Protein AF-A0A413HD57-F1 (afdb_monomer_lite)

Secondary structure (DSSP, 8-state):
-HHHHHHHHHEEEEEEEEE-TTSSTT----EEEEEEEE---SS-HHHHHHHHHHHHHTT----SSSHHHHHHHHHHHHT--HHHHHHHHHT-S-GGGGGGSHHHHHHHHHHHH-HHHHHHHHSHHHHHS-HHHHHHHHHHHHHHHHHHHHHHHHHHHHHHTT-EEEEEE--SSHHHHHHHHTEEEEEETTEEEEEE-SS--SS-----S--TTSHHHHHHHHHTTPPPP-TTTTTTEEEEEGGGGS-TT-SS--------SSSPPPP---TT--EEEGGGTEEE---EE-GGG--TTTEE-TTTBPTTT--B----SPPPSS-EEEE-TTPEEEESB-GGG--EEE-SS-EEE-TTEEEEEES-TTT--HHHHHHHHHSHHHHHHHHHH--SSSS-B--HHHHTT-EEE---HHHHHHHHHHHHHHHHHHHHHHHHHHHHHHHHHHHHHHHHHSGGGTTS----GGGT-S---PPB-SPPBS--SEEEE-GGGB-TTS-B--SS-EEE---THHHHHHEE-TTPEEEB-SS-TTTTT-EEE---S---EEEBTTB-

Sequence (556 aa):
MAARDVLLSSFEIVSIARFGSGTFAATGTNVAIMFLRRFDEIPPRNANALDFVDAVFERRKLTGWRDESAFNAYLGTINVDGDTYRAFLAGEANWNEWANTRHFSVYCHLFESSKELKTLRKSKTWKAADKNSRLKAENELFYRHAHKEERKRLRVWGLVCGEQTLIINSPNTTKEIASFLGYKWSNRKGNEGIQPIDGEGVLYSDNESDDTNSLSGIIRAWFSGEQVEPGDLAQYYYYAKTADFIDFDADKFDETLTIPRSFYKPRSFAQGTVVKTLRDITSYVTNSVAQSSITTDTYVTTENMVKDRGGITTYSGELPASAGTAYKKGDTLVSNIRPYLQKIWLADRDGACSKDVLVFRSINTDSLLPEFLHLLLWQKDFFDYDMSTFTGTGRPRGDKDELLKYPIPVPTLSEQRALIDDFNRLTDEINSKRQQIAALKESVKSRFVEMFRTKTHASWPVETIGNYSIEMHYGTSAKAGADGDYVYIRMNNITDDGILDLTDTKRITLKGQALENATVRYGDMLFNRTNSIDKVGKLAFFISQRPWLLLGTSCA

pLDDT: mean 87.31, std 9.23, range [48.41, 98.5]

Radius of gyration: 29.89 Å; chains: 1; bounding box: 72×77×82 Å

Structure (mmCIF, N/CA/C/O backbone):
data_AF-A0A413HD57-F1
#
_entry.id   AF-A0A413HD57-F1
#
loop_
_atom_site.group_PDB
_atom_site.id
_atom_site.type_symbol
_atom_site.label_atom_id
_atom_site.label_alt_id
_atom_site.label_comp_id
_atom_site.label_asym_id
_atom_site.label_entity_id
_atom_site.label_seq_id
_atom_site.pdbx_PDB_ins_code
_atom_site.Cartn_x
_atom_site.Cartn_y
_atom_site.Cartn_z
_atom_site.occupancy
_atom_site.B_iso_or_equiv
_atom_site.auth_seq_id
_atom_site.auth_comp_id
_atom_site.auth_asym_id
_atom_site.auth_atom_id
_atom_site.pdbx_PDB_model_num
ATOM 1 N N . MET A 1 1 ? 28.916 0.424 -2.378 1.00 55.19 1 MET A N 1
ATOM 2 C CA . MET A 1 1 ? 28.182 -0.636 -3.099 1.00 55.19 1 MET A CA 1
ATOM 3 C C . MET A 1 1 ? 28.119 -1.920 -2.278 1.00 55.19 1 MET A C 1
ATOM 5 O O . MET A 1 1 ? 27.019 -2.262 -1.893 1.00 55.19 1 MET A O 1
ATOM 9 N N . ALA A 1 2 ? 29.237 -2.541 -1.874 1.00 75.31 2 ALA A N 1
ATOM 10 C CA . ALA A 1 2 ? 29.213 -3.850 -1.192 1.00 75.31 2 ALA A CA 1
ATOM 11 C C . ALA A 1 2 ? 28.316 -3.959 0.065 1.00 75.31 2 ALA A C 1
ATOM 13 O O . ALA A 1 2 ? 27.657 -4.971 0.247 1.00 75.31 2 ALA A O 1
ATOM 14 N N . ALA A 1 3 ? 28.245 -2.932 0.921 1.00 85.56 3 ALA A N 1
ATOM 15 C CA . ALA A 1 3 ? 27.462 -3.027 2.160 1.00 85.56 3 ALA A CA 1
ATOM 16 C C . ALA A 1 3 ? 25.936 -3.102 1.938 1.00 85.56 3 ALA A C 1
ATOM 18 O O . ALA A 1 3 ? 25.259 -3.825 2.660 1.00 85.56 3 ALA A O 1
ATOM 19 N N . ARG A 1 4 ? 25.396 -2.373 0.948 1.00 89.25 4 ARG A N 1
ATOM 20 C CA . ARG A 1 4 ? 23.950 -2.372 0.644 1.00 89.25 4 ARG A CA 1
ATOM 21 C C . ARG A 1 4 ? 23.531 -3.669 -0.036 1.00 89.25 4 ARG A C 1
ATOM 23 O O . ARG A 1 4 ? 22.530 -4.258 0.351 1.00 89.25 4 ARG A O 1
ATOM 30 N N . ASP A 1 5 ? 24.358 -4.141 -0.960 1.00 88.31 5 ASP A N 1
ATOM 31 C CA . ASP A 1 5 ? 24.155 -5.422 -1.620 1.00 88.31 5 ASP A CA 1
ATOM 32 C C . ASP A 1 5 ? 24.147 -6.580 -0.610 1.00 88.31 5 ASP A C 1
ATOM 34 O O . ASP A 1 5 ? 23.233 -7.400 -0.613 1.00 88.31 5 ASP A O 1
ATOM 38 N N . VAL A 1 6 ? 25.105 -6.614 0.327 1.00 90.62 6 VAL A N 1
ATOM 39 C CA . VAL A 1 6 ? 25.123 -7.615 1.410 1.00 90.62 6 VAL A CA 1
ATOM 40 C C . VAL A 1 6 ? 23.883 -7.496 2.295 1.00 90.62 6 VAL A C 1
ATOM 42 O O . VAL A 1 6 ? 23.276 -8.514 2.616 1.00 90.62 6 VAL A O 1
ATOM 45 N N . LEU A 1 7 ? 23.483 -6.273 2.657 1.00 92.88 7 LEU A N 1
ATOM 46 C CA . LEU A 1 7 ? 22.284 -6.035 3.459 1.00 92.88 7 LEU A CA 1
ATOM 47 C C . LEU A 1 7 ? 21.039 -6.638 2.790 1.00 92.88 7 LEU A C 1
ATOM 49 O O . LEU A 1 7 ? 20.381 -7.468 3.402 1.00 92.88 7 LEU A O 1
ATOM 53 N N . LEU A 1 8 ? 20.760 -6.282 1.533 1.00 93.06 8 LEU A N 1
ATOM 54 C CA . LEU A 1 8 ? 19.555 -6.724 0.818 1.00 93.06 8 LEU A CA 1
ATOM 55 C C . LEU A 1 8 ? 19.592 -8.202 0.411 1.00 93.06 8 LEU A C 1
ATOM 57 O O . LEU A 1 8 ? 18.550 -8.837 0.297 1.00 93.06 8 LEU A O 1
ATOM 61 N N . SER A 1 9 ? 20.779 -8.760 0.170 1.00 92.50 9 SER A N 1
ATOM 62 C CA . SER A 1 9 ? 20.920 -10.160 -0.250 1.00 92.50 9 SER A CA 1
ATOM 63 C C . SER A 1 9 ? 20.944 -11.157 0.905 1.00 92.50 9 SER A C 1
ATOM 65 O O . SER A 1 9 ? 20.696 -12.343 0.681 1.00 92.50 9 SER A O 1
ATOM 67 N N . SER A 1 10 ? 21.275 -10.700 2.117 1.00 93.06 10 SER A N 1
ATOM 68 C CA . SER A 1 10 ? 21.518 -11.573 3.273 1.00 93.06 10 SER A CA 1
ATOM 69 C C . SER A 1 10 ? 20.572 -11.331 4.446 1.00 93.06 10 SER A C 1
ATOM 71 O O . SER A 1 10 ? 20.471 -12.207 5.308 1.00 93.06 10 SER A O 1
ATOM 73 N N . PHE A 1 11 ? 19.899 -10.179 4.504 1.00 94.38 11 PHE A N 1
ATOM 74 C CA . PHE A 1 11 ? 19.042 -9.813 5.624 1.00 94.38 11 PHE A CA 1
ATOM 75 C C . PHE A 1 11 ? 17.671 -9.304 5.180 1.00 94.38 11 PHE A C 1
ATOM 77 O O . PHE A 1 11 ? 17.547 -8.457 4.298 1.00 94.38 11 PHE A O 1
ATOM 84 N N . GLU A 1 12 ? 16.652 -9.754 5.898 1.00 93.25 12 GLU A N 1
ATOM 85 C CA . GLU A 1 12 ? 15.361 -9.097 5.999 1.00 93.25 12 GLU A CA 1
ATOM 86 C C . GLU A 1 12 ? 15.517 -7.841 6.865 1.00 93.25 12 GLU A C 1
ATOM 88 O O . GLU A 1 12 ? 16.032 -7.892 7.992 1.00 93.25 12 GLU A O 1
ATOM 93 N N . ILE A 1 13 ? 15.057 -6.700 6.351 1.00 95.00 13 ILE A N 1
ATOM 94 C CA . ILE A 1 13 ? 14.969 -5.463 7.128 1.00 95.00 13 ILE A CA 1
ATOM 95 C C . ILE A 1 13 ? 13.619 -5.461 7.844 1.00 95.00 13 ILE A C 1
ATOM 97 O O . ILE A 1 13 ? 12.629 -4.943 7.327 1.00 95.00 13 ILE A O 1
ATOM 101 N N . VAL A 1 14 ? 13.594 -6.045 9.041 1.00 94.69 14 VAL A N 1
ATOM 102 C CA . VAL A 1 14 ? 12.368 -6.228 9.827 1.00 94.69 14 VAL A CA 1
ATOM 103 C C . VAL A 1 14 ? 11.810 -4.876 10.271 1.00 94.69 14 VAL A C 1
ATOM 105 O O . VAL A 1 14 ? 10.632 -4.583 10.071 1.00 94.69 14 VAL A O 1
ATOM 108 N N . SER A 1 15 ? 12.655 -4.017 10.847 1.00 95.94 15 SER A N 1
ATOM 109 C CA . SER A 1 15 ? 12.239 -2.695 11.325 1.00 95.94 15 SER A CA 1
ATOM 110 C C . SER A 1 15 ? 13.343 -1.647 11.200 1.00 95.94 15 SER A C 1
ATOM 112 O O . SER A 1 15 ? 14.530 -1.961 11.313 1.00 95.94 15 SER A O 1
ATOM 114 N N . ILE A 1 16 ? 12.953 -0.388 10.993 1.00 94.81 16 ILE A N 1
ATOM 115 C CA . ILE A 1 16 ? 13.844 0.773 11.044 1.00 94.81 16 ILE A CA 1
ATOM 116 C C . ILE A 1 16 ? 13.230 1.847 11.941 1.00 94.81 16 ILE A C 1
ATOM 118 O O . ILE A 1 16 ? 12.200 2.434 11.607 1.00 94.81 16 ILE A O 1
ATOM 122 N N . ALA A 1 17 ? 13.906 2.166 13.043 1.00 93.56 17 ALA A N 1
ATOM 123 C CA . ALA A 1 17 ? 13.560 3.295 13.897 1.00 93.56 17 ALA A CA 1
ATOM 124 C C . ALA A 1 17 ? 14.433 4.506 13.566 1.00 93.56 17 ALA A C 1
ATOM 126 O O . ALA A 1 17 ? 15.661 4.431 13.604 1.00 93.56 17 ALA A O 1
ATOM 127 N N . ARG A 1 18 ? 13.794 5.625 13.224 1.00 90.81 18 ARG A N 1
ATOM 128 C CA . ARG A 1 18 ? 14.441 6.871 12.812 1.00 90.81 18 ARG A CA 1
ATOM 129 C C . ARG A 1 18 ? 14.217 7.948 13.855 1.00 90.81 18 ARG A C 1
ATOM 131 O O . ARG A 1 18 ? 13.082 8.247 14.222 1.00 90.81 18 ARG A O 1
ATOM 138 N N . PHE A 1 19 ? 15.309 8.576 14.253 1.00 89.06 19 PHE A N 1
ATOM 139 C CA . PHE A 1 19 ? 15.334 9.620 15.258 1.00 89.06 19 PHE A CA 1
ATOM 140 C C . PHE A 1 19 ? 15.947 10.878 14.653 1.00 89.06 19 PHE A C 1
ATOM 142 O O . PHE A 1 19 ? 17.089 10.870 14.181 1.00 89.06 19 PHE A O 1
ATOM 149 N N . GLY A 1 20 ? 15.164 11.954 14.630 1.00 84.69 20 GLY A N 1
ATOM 150 C CA . GLY A 1 20 ? 15.621 13.255 14.154 1.00 84.69 20 GLY A CA 1
ATOM 151 C C . GLY A 1 20 ? 16.672 13.874 15.078 1.00 84.69 20 GLY A C 1
ATOM 152 O O . GLY A 1 20 ? 16.827 13.475 16.236 1.00 84.69 20 GLY A O 1
ATOM 153 N N . SER A 1 21 ? 17.374 14.888 14.581 1.00 83.25 21 SER A N 1
ATOM 154 C CA . SER A 1 21 ? 18.298 15.705 15.371 1.00 83.25 21 SER A CA 1
ATOM 155 C C . SER A 1 21 ? 17.633 16.208 16.653 1.00 83.25 21 SER A C 1
ATOM 157 O O . SER A 1 21 ? 16.496 16.682 16.612 1.00 83.25 21 SER A O 1
ATOM 159 N N . GLY A 1 22 ? 18.339 16.142 17.780 1.00 79.44 22 GLY A N 1
ATOM 160 C CA . GLY A 1 22 ? 17.800 16.576 19.069 1.00 79.44 22 GLY A CA 1
ATOM 161 C C . GLY A 1 22 ? 16.839 15.588 19.738 1.00 79.44 22 GLY A C 1
ATOM 162 O O . GLY A 1 22 ? 16.310 15.910 20.799 1.00 79.44 22 GLY A O 1
ATOM 163 N N . THR A 1 23 ? 16.614 14.398 19.159 1.00 84.38 23 THR A N 1
ATOM 164 C CA . THR A 1 23 ? 15.832 13.347 19.833 1.00 84.38 23 THR A CA 1
ATOM 165 C C . THR A 1 23 ? 16.582 12.840 21.064 1.00 84.38 23 THR A C 1
ATOM 167 O O . THR A 1 23 ? 16.071 12.916 22.174 1.00 84.38 23 THR A O 1
ATOM 170 N N . PHE A 1 24 ? 17.830 12.392 20.899 1.00 84.06 24 PHE A N 1
ATOM 171 C CA . PHE A 1 24 ? 18.680 11.968 22.013 1.00 84.06 24 PHE A CA 1
ATOM 172 C C . PHE A 1 24 ? 19.719 13.051 22.327 1.00 84.06 24 PHE A C 1
ATOM 174 O O . PHE A 1 24 ? 20.726 13.197 21.628 1.00 84.06 24 PHE A O 1
ATOM 181 N N . ALA A 1 25 ? 19.468 13.804 23.403 1.00 71.81 25 ALA A N 1
ATOM 182 C CA . ALA A 1 25 ? 20.289 14.933 23.852 1.00 71.81 25 ALA A CA 1
ATOM 183 C C . ALA A 1 25 ? 20.423 16.061 22.804 1.00 71.81 25 ALA A C 1
ATOM 185 O O . ALA A 1 25 ? 19.770 16.060 21.764 1.00 71.81 25 ALA A O 1
ATOM 186 N N . ALA A 1 26 ? 21.281 17.050 23.069 1.00 64.38 26 ALA A N 1
ATOM 187 C CA . ALA A 1 26 ? 21.547 18.178 22.168 1.00 64.38 26 ALA A CA 1
ATOM 188 C C . ALA A 1 26 ? 22.468 17.813 20.978 1.00 64.38 26 ALA A C 1
ATOM 190 O O . ALA A 1 26 ? 23.274 18.632 20.538 1.00 64.38 26 ALA A O 1
ATOM 191 N N . THR A 1 27 ? 22.401 16.577 20.476 1.00 65.25 27 THR A N 1
ATOM 192 C CA . THR A 1 27 ? 23.208 16.148 19.326 1.00 65.25 27 THR A CA 1
ATOM 193 C C . THR A 1 27 ? 22.493 16.496 18.016 1.00 65.25 27 THR A C 1
ATOM 195 O O . THR A 1 27 ? 21.294 16.270 17.857 1.00 65.25 27 THR A O 1
ATOM 198 N N . GLY A 1 28 ? 23.224 17.079 17.061 1.00 71.44 28 GLY A N 1
ATOM 199 C CA . GLY A 1 28 ? 22.684 17.474 15.751 1.00 71.44 28 GLY A CA 1
ATOM 200 C C . GLY A 1 28 ? 22.552 16.324 14.745 1.00 71.44 28 GLY A C 1
ATOM 201 O O . GLY A 1 28 ? 22.142 16.550 13.610 1.00 71.44 28 GLY A O 1
ATOM 202 N N . THR A 1 29 ? 22.923 15.103 15.131 1.00 80.12 29 THR A N 1
ATOM 203 C CA . THR A 1 29 ? 23.010 13.950 14.229 1.00 80.12 29 THR A CA 1
ATOM 204 C C . THR A 1 29 ? 21.696 13.175 14.211 1.00 80.12 29 THR A C 1
ATOM 206 O O . THR A 1 29 ? 21.184 12.792 15.258 1.00 80.12 29 THR A O 1
ATOM 209 N N . ASN A 1 30 ? 21.174 12.897 13.016 1.00 85.12 30 ASN A N 1
ATOM 210 C CA . ASN A 1 30 ? 20.061 11.962 12.844 1.00 85.12 30 ASN A CA 1
ATOM 211 C C . ASN A 1 30 ? 20.546 10.527 13.086 1.00 85.12 30 ASN A C 1
ATOM 213 O O . ASN A 1 30 ? 21.584 10.129 12.556 1.00 85.12 30 ASN A O 1
ATOM 217 N N . VAL A 1 31 ? 19.780 9.740 13.837 1.00 88.69 31 VAL A N 1
ATOM 218 C CA . VAL A 1 31 ? 20.114 8.348 14.165 1.00 88.69 31 VAL A CA 1
ATOM 219 C C . VAL A 1 31 ? 19.084 7.419 13.532 1.00 88.69 31 VAL A C 1
ATOM 221 O O . VAL A 1 31 ? 17.886 7.686 13.583 1.00 88.69 31 VAL A O 1
ATOM 224 N N . ALA A 1 32 ? 19.543 6.314 12.949 1.00 90.19 32 ALA A N 1
ATOM 225 C CA . ALA A 1 32 ? 18.685 5.220 12.514 1.00 90.19 32 ALA A CA 1
ATOM 226 C C . ALA A 1 32 ? 19.142 3.920 13.182 1.00 90.19 32 ALA A C 1
ATOM 228 O O . ALA A 1 32 ? 20.331 3.605 13.172 1.00 90.19 32 ALA A O 1
ATOM 229 N N . ILE A 1 33 ? 18.198 3.177 13.753 1.00 93.31 33 ILE A N 1
ATOM 230 C CA . ILE A 1 33 ? 18.412 1.843 14.316 1.00 93.31 33 ILE A CA 1
ATOM 231 C C . ILE A 1 33 ? 17.707 0.849 13.401 1.00 93.31 33 ILE A C 1
ATOM 233 O O . ILE A 1 33 ? 16.519 1.005 13.120 1.00 93.31 33 ILE A O 1
ATOM 237 N N . MET A 1 34 ? 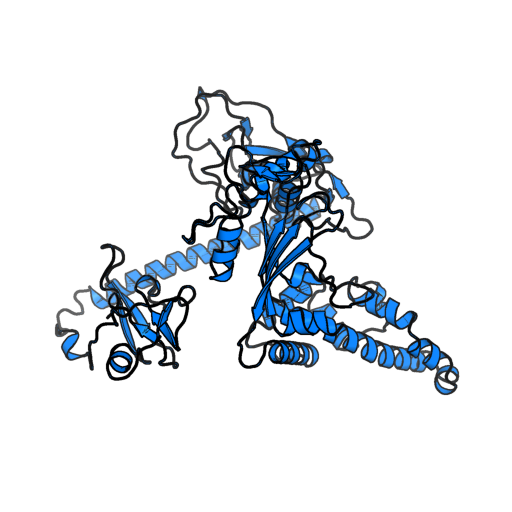18.439 -0.156 12.926 1.00 94.62 34 MET A N 1
ATOM 238 C CA . MET A 1 34 ? 17.913 -1.200 12.049 1.00 94.62 34 MET A CA 1
ATOM 239 C C . MET A 1 34 ? 17.842 -2.527 12.797 1.00 94.62 34 MET A C 1
ATOM 241 O O . MET A 1 34 ? 18.831 -2.964 13.385 1.00 94.62 34 MET A O 1
ATOM 245 N N . PHE A 1 35 ? 16.688 -3.178 12.721 1.00 95.31 35 PHE A N 1
ATOM 246 C CA . PHE A 1 35 ? 16.469 -4.536 13.199 1.00 95.31 35 PHE A CA 1
ATOM 247 C C . PHE A 1 35 ? 16.503 -5.464 11.992 1.00 95.31 35 PHE A C 1
ATOM 249 O O . PHE A 1 35 ? 15.674 -5.346 11.088 1.00 95.31 35 PHE A O 1
ATOM 256 N N . LEU A 1 36 ? 17.496 -6.349 11.963 1.00 94.94 36 LEU A N 1
ATOM 257 C CA . LEU A 1 36 ? 17.784 -7.212 10.825 1.00 94.94 36 LEU A CA 1
ATOM 258 C C . LEU A 1 36 ? 17.605 -8.673 11.222 1.00 94.94 36 LEU A C 1
ATOM 260 O O . LEU A 1 36 ? 18.073 -9.084 12.285 1.00 94.94 36 LEU A O 1
ATOM 264 N N . ARG A 1 37 ? 16.992 -9.463 10.343 1.00 92.88 37 ARG A N 1
ATOM 265 C CA . ARG A 1 37 ? 16.942 -10.923 10.459 1.00 92.88 37 ARG A CA 1
ATOM 266 C C . ARG A 1 37 ? 17.704 -11.520 9.290 1.00 92.88 37 ARG A C 1
ATOM 268 O O . ARG A 1 37 ? 17.501 -11.128 8.150 1.00 92.88 37 ARG A O 1
ATOM 275 N N . ARG A 1 38 ? 18.638 -12.427 9.562 1.00 92.94 38 ARG A N 1
ATOM 276 C CA . ARG A 1 38 ? 19.395 -13.089 8.496 1.00 92.94 38 ARG A CA 1
ATOM 277 C C . ARG A 1 38 ? 18.486 -14.094 7.789 1.00 92.94 38 ARG A C 1
ATOM 279 O O . ARG A 1 38 ? 17.841 -14.882 8.473 1.00 92.94 38 ARG A O 1
ATOM 286 N N . PHE A 1 39 ? 18.475 -14.094 6.458 1.00 87.62 39 PHE A N 1
ATOM 287 C CA . PHE A 1 39 ? 17.781 -15.134 5.696 1.00 87.62 39 PHE A CA 1
ATOM 288 C C . PHE A 1 39 ? 18.436 -16.503 5.935 1.00 87.62 39 PHE A C 1
ATOM 290 O O . PHE A 1 39 ? 19.667 -16.613 5.935 1.00 87.62 39 PHE A O 1
ATOM 297 N N . ASP A 1 40 ? 17.619 -17.543 6.088 1.00 85.31 40 ASP A N 1
ATOM 298 C CA . ASP A 1 40 ? 18.040 -18.939 6.273 1.00 85.31 40 ASP A CA 1
ATOM 299 C C . ASP A 1 40 ? 17.517 -19.880 5.163 1.00 85.31 40 ASP A C 1
ATOM 301 O O . ASP A 1 40 ? 17.541 -21.104 5.287 1.00 85.31 40 ASP A O 1
ATOM 305 N N . GLU A 1 41 ? 17.083 -19.303 4.041 1.00 80.62 41 GLU A N 1
ATOM 306 C CA . GLU A 1 41 ? 16.455 -20.013 2.925 1.00 80.62 41 GLU A CA 1
ATOM 307 C C . GLU A 1 41 ? 17.430 -20.849 2.080 1.00 80.62 41 GLU A C 1
ATOM 309 O O . GLU A 1 41 ? 18.587 -20.479 1.855 1.00 80.62 41 GLU A O 1
ATOM 314 N N . ILE A 1 42 ? 16.915 -21.959 1.531 1.00 80.56 42 ILE A N 1
ATOM 315 C CA . ILE A 1 42 ? 17.605 -22.828 0.569 1.00 80.56 42 ILE A CA 1
ATOM 316 C C . ILE A 1 42 ? 16.695 -23.031 -0.662 1.00 80.56 42 ILE A C 1
ATOM 318 O O . ILE A 1 42 ? 15.622 -23.619 -0.509 1.00 80.56 42 ILE A O 1
ATOM 322 N N . PRO A 1 43 ? 17.110 -22.616 -1.878 1.00 84.56 43 PRO A N 1
ATOM 323 C CA . PRO A 1 43 ? 18.361 -21.918 -2.193 1.00 84.56 43 PRO A CA 1
ATOM 324 C C . PRO A 1 43 ? 18.448 -20.522 -1.548 1.00 84.56 43 PRO A C 1
ATOM 326 O O . PRO A 1 43 ? 17.408 -19.945 -1.224 1.00 84.56 43 PRO A O 1
ATOM 329 N N . PRO A 1 44 ? 19.663 -19.960 -1.374 1.00 88.50 44 PRO A N 1
ATOM 330 C CA . PRO A 1 44 ? 19.837 -18.633 -0.791 1.00 88.50 44 PRO A CA 1
ATOM 331 C C . PRO A 1 44 ? 19.031 -17.570 -1.537 1.00 88.50 44 PRO A C 1
ATOM 333 O O . PRO A 1 44 ? 18.960 -17.601 -2.767 1.00 88.50 44 PRO A O 1
ATOM 336 N N . ARG A 1 45 ? 18.514 -16.571 -0.814 1.00 88.50 45 ARG A N 1
ATOM 337 C CA . ARG A 1 45 ? 17.647 -15.518 -1.370 1.00 88.50 45 ARG A CA 1
ATOM 338 C C . ARG A 1 45 ? 18.202 -14.876 -2.648 1.00 88.50 45 ARG A C 1
ATOM 340 O O . ARG A 1 45 ? 17.482 -14.705 -3.627 1.00 88.50 45 ARG A O 1
ATOM 347 N N . ASN A 1 46 ? 19.503 -14.588 -2.677 1.00 90.94 46 ASN A N 1
ATOM 348 C CA . ASN A 1 46 ? 20.169 -14.045 -3.861 1.00 90.94 46 ASN A CA 1
ATOM 349 C C . ASN A 1 46 ? 20.165 -14.990 -5.076 1.00 90.94 46 ASN A C 1
ATOM 351 O O . ASN A 1 46 ? 20.071 -14.517 -6.204 1.00 90.94 46 ASN A O 1
ATOM 355 N N . ALA A 1 47 ? 20.276 -16.304 -4.867 1.00 89.94 47 ALA A N 1
ATOM 356 C CA . ALA A 1 47 ? 20.193 -17.277 -5.953 1.00 89.94 47 ALA A CA 1
ATOM 357 C C . ALA A 1 47 ? 18.780 -17.311 -6.553 1.00 89.94 47 ALA A C 1
ATOM 359 O O . ALA A 1 47 ? 18.652 -17.281 -7.772 1.00 89.94 47 ALA A O 1
ATOM 360 N N . ASN A 1 48 ? 17.739 -17.266 -5.713 1.00 88.06 48 ASN A N 1
ATOM 361 C CA . ASN A 1 48 ? 16.350 -17.187 -6.183 1.00 88.06 48 ASN A CA 1
ATOM 362 C C . ASN A 1 48 ? 16.100 -15.891 -6.973 1.00 88.06 48 ASN A C 1
ATOM 364 O O . ASN A 1 48 ? 15.519 -15.926 -8.051 1.00 88.06 48 ASN A O 1
ATOM 368 N N . ALA A 1 49 ? 16.607 -14.749 -6.493 1.00 90.69 49 ALA A N 1
ATOM 369 C CA . ALA A 1 49 ? 16.482 -13.477 -7.207 1.00 90.69 49 ALA A CA 1
ATOM 370 C C . ALA A 1 49 ? 17.202 -13.476 -8.570 1.00 90.69 49 ALA A C 1
ATOM 372 O O . ALA A 1 49 ? 16.735 -12.839 -9.512 1.00 90.69 49 ALA A O 1
ATOM 373 N N . LEU A 1 50 ? 18.334 -14.176 -8.692 1.00 92.25 50 LEU A N 1
ATOM 374 C CA . LEU A 1 50 ? 19.040 -14.338 -9.965 1.00 92.25 50 LEU A CA 1
ATOM 375 C C . LEU A 1 50 ? 18.283 -15.260 -10.931 1.00 92.25 50 LEU A C 1
ATOM 377 O O . LEU A 1 50 ? 18.146 -14.901 -12.098 1.00 92.25 50 LEU A O 1
ATOM 381 N N . ASP A 1 51 ? 17.744 -16.385 -10.452 1.00 90.81 51 ASP A N 1
ATOM 382 C CA . ASP A 1 51 ? 16.916 -17.276 -11.280 1.00 90.81 51 ASP A CA 1
ATOM 383 C C . ASP A 1 51 ? 15.647 -16.566 -11.775 1.00 90.81 51 ASP A C 1
ATOM 385 O O . ASP A 1 51 ? 15.320 -16.668 -12.955 1.00 90.81 51 ASP A O 1
ATOM 389 N N . PHE A 1 52 ? 15.006 -15.751 -10.926 1.00 89.94 52 PHE A N 1
ATOM 390 C CA . PHE A 1 52 ? 13.889 -14.886 -11.319 1.00 89.94 52 PHE A CA 1
ATOM 391 C C . PHE A 1 52 ? 14.267 -13.957 -12.484 1.00 89.94 52 PHE A C 1
ATOM 393 O O . PHE A 1 52 ? 13.550 -13.871 -13.483 1.00 89.94 52 PHE A O 1
ATOM 400 N N . VAL A 1 53 ? 15.423 -13.289 -12.397 1.00 94.12 53 VAL A N 1
ATOM 401 C CA . VAL A 1 53 ? 15.922 -12.415 -13.471 1.00 94.12 53 VAL A CA 1
ATOM 402 C C . VAL A 1 53 ? 16.135 -13.208 -14.760 1.00 94.12 53 VAL A C 1
ATOM 404 O O . VAL A 1 53 ? 15.738 -12.753 -15.835 1.00 94.12 53 VAL A O 1
ATOM 407 N N . ASP A 1 54 ? 16.754 -14.385 -14.673 1.00 92.75 54 ASP A N 1
ATOM 408 C CA . ASP A 1 54 ? 16.997 -15.237 -15.836 1.00 92.75 54 ASP A CA 1
ATOM 409 C C . ASP A 1 54 ? 15.683 -15.719 -16.456 1.00 92.75 54 ASP A C 1
ATOM 411 O O . ASP A 1 54 ? 15.518 -15.628 -17.669 1.00 92.75 54 ASP A O 1
ATOM 415 N N . ALA A 1 55 ? 14.708 -16.128 -15.643 1.00 90.12 55 ALA A N 1
ATOM 416 C CA . ALA A 1 55 ? 13.389 -16.545 -16.107 1.00 90.12 55 ALA A CA 1
ATOM 417 C C . ALA A 1 55 ? 12.655 -15.433 -16.874 1.00 90.12 55 ALA A C 1
ATOM 419 O O . ALA A 1 55 ? 12.108 -15.695 -17.950 1.00 90.12 55 ALA A O 1
ATOM 420 N N . VAL A 1 56 ? 12.693 -14.192 -16.370 1.00 91.56 56 VAL A N 1
ATOM 421 C CA . VAL A 1 56 ? 12.104 -13.018 -17.040 1.00 91.56 56 VAL A CA 1
ATOM 422 C C . VAL A 1 56 ? 12.790 -12.752 -18.384 1.00 91.56 56 VAL A C 1
ATOM 424 O O . VAL A 1 56 ? 12.116 -12.614 -19.407 1.00 91.56 56 VAL A O 1
ATOM 427 N N . PHE A 1 57 ? 14.125 -12.726 -18.414 1.00 93.50 57 PHE A N 1
ATOM 428 C CA . PHE A 1 57 ? 14.890 -12.439 -19.633 1.00 93.50 57 PHE A CA 1
ATOM 429 C C . PHE A 1 57 ? 14.789 -13.544 -20.694 1.00 93.50 57 PHE A C 1
ATOM 431 O O . PHE A 1 57 ? 14.769 -13.252 -21.889 1.00 93.50 57 PHE A O 1
ATOM 438 N N . GLU A 1 58 ? 14.702 -14.804 -20.274 1.00 90.75 58 GLU A N 1
ATOM 439 C CA . GLU A 1 58 ? 14.542 -15.966 -21.156 1.00 90.75 58 GLU A CA 1
ATOM 440 C C . GLU A 1 58 ? 13.086 -16.204 -21.571 1.00 90.75 58 GLU A C 1
ATOM 442 O O . GLU A 1 58 ? 12.818 -17.084 -22.390 1.00 90.75 58 GLU A O 1
ATOM 447 N N . ARG A 1 59 ? 12.139 -15.429 -21.021 1.00 85.06 59 ARG A N 1
ATOM 448 C CA . ARG A 1 59 ? 10.691 -15.598 -21.233 1.00 85.06 59 ARG A CA 1
ATOM 449 C C . ARG A 1 59 ? 10.228 -17.014 -20.901 1.00 85.06 59 ARG A C 1
ATOM 451 O O . ARG A 1 59 ? 9.329 -17.556 -21.553 1.00 85.06 59 ARG A O 1
ATOM 458 N N . ARG A 1 60 ? 10.854 -17.627 -19.892 1.00 83.38 60 ARG A N 1
ATOM 459 C CA . ARG A 1 60 ? 10.396 -18.910 -19.363 1.00 83.38 60 ARG A CA 1
ATOM 460 C C . ARG A 1 60 ? 8.970 -18.730 -18.852 1.00 83.38 60 ARG A C 1
ATOM 462 O O . ARG A 1 60 ? 8.591 -17.665 -18.365 1.00 83.38 60 ARG A O 1
ATOM 469 N N . LYS A 1 61 ? 8.155 -19.780 -18.970 1.00 73.75 61 LYS A N 1
ATOM 470 C CA . LYS A 1 61 ? 6.825 -19.771 -18.362 1.00 73.75 61 LYS A CA 1
ATOM 471 C C . LYS A 1 61 ? 7.021 -19.647 -16.849 1.00 73.75 61 LYS A C 1
ATOM 473 O O . LYS A 1 61 ? 7.610 -20.541 -16.248 1.00 73.75 61 LYS A O 1
ATOM 478 N N . LEU A 1 62 ? 6.560 -18.546 -16.260 1.00 67.25 62 LEU A N 1
ATOM 479 C CA . LEU A 1 62 ? 6.707 -18.251 -14.832 1.00 67.25 62 LEU A CA 1
ATOM 480 C C . LEU A 1 62 ? 5.718 -19.100 -14.008 1.00 67.25 62 LEU A C 1
ATOM 482 O O . LEU A 1 62 ? 4.789 -18.590 -13.394 1.00 67.25 62 LEU A O 1
ATOM 486 N N . THR A 1 63 ? 5.854 -20.428 -14.062 1.00 52.78 63 THR A N 1
ATOM 487 C CA . THR A 1 63 ? 5.056 -21.376 -13.272 1.00 52.78 63 THR A CA 1
ATOM 488 C C . THR A 1 63 ? 5.849 -21.785 -12.036 1.00 52.78 63 THR A C 1
ATOM 490 O O . THR A 1 63 ? 6.705 -22.662 -12.137 1.00 52.78 63 THR A O 1
ATOM 493 N N . GLY A 1 64 ? 5.590 -21.163 -10.881 1.00 57.62 64 GLY A N 1
ATOM 494 C CA . GLY A 1 64 ? 6.354 -21.440 -9.659 1.00 57.62 64 GLY A CA 1
ATOM 495 C C . GLY A 1 64 ? 6.351 -20.320 -8.610 1.00 57.62 64 GLY A C 1
ATOM 496 O O . GLY A 1 64 ? 5.430 -19.508 -8.551 1.00 57.62 64 GLY A O 1
ATOM 497 N N . TRP A 1 65 ? 7.372 -20.345 -7.743 1.00 48.41 65 TRP A N 1
ATOM 498 C CA . TRP A 1 65 ? 7.628 -19.456 -6.596 1.00 48.41 65 TRP A CA 1
ATOM 499 C C . TRP A 1 65 ? 7.399 -17.979 -6.925 1.00 48.41 65 TRP A C 1
ATOM 501 O O . TRP A 1 65 ? 8.227 -17.414 -7.597 1.00 48.41 65 TRP A O 1
ATOM 511 N N . ARG A 1 66 ? 6.320 -17.332 -6.454 1.00 55.66 66 ARG A N 1
ATOM 512 C CA . ARG A 1 66 ? 6.047 -15.869 -6.549 1.00 55.66 66 ARG A CA 1
ATOM 513 C C . ARG A 1 66 ? 6.254 -15.172 -7.923 1.00 55.66 66 ARG A C 1
ATOM 515 O O . ARG A 1 66 ? 5.894 -14.003 -8.020 1.00 55.66 66 ARG A O 1
ATOM 522 N N . ASP A 1 67 ? 6.710 -15.834 -8.984 1.00 70.19 67 ASP A N 1
ATOM 523 C CA . ASP A 1 67 ? 7.416 -15.219 -10.115 1.00 70.19 67 ASP A CA 1
ATOM 524 C C . ASP A 1 67 ? 6.503 -14.359 -10.983 1.00 70.19 67 ASP A C 1
ATOM 526 O O . ASP A 1 67 ? 6.805 -13.199 -11.251 1.00 70.19 67 ASP A O 1
ATOM 530 N N . GLU A 1 68 ? 5.342 -14.883 -11.378 1.00 80.75 68 GLU A N 1
ATOM 531 C CA . GLU A 1 68 ? 4.387 -14.126 -12.192 1.00 80.75 68 GLU A CA 1
ATOM 532 C C . GLU A 1 68 ? 3.798 -12.948 -11.405 1.00 80.75 68 GLU A C 1
ATOM 534 O O . GLU A 1 68 ? 3.731 -11.825 -11.901 1.00 80.75 68 GLU A O 1
ATOM 539 N N . SER A 1 69 ? 3.432 -13.171 -10.139 1.00 84.00 69 SER A N 1
ATOM 540 C CA . SER A 1 69 ? 2.913 -12.106 -9.274 1.00 84.00 69 SER A CA 1
ATOM 541 C C . SER A 1 69 ? 3.961 -11.032 -8.967 1.00 84.00 69 SER A C 1
ATOM 543 O O . SER A 1 69 ? 3.637 -9.846 -8.962 1.00 84.00 69 SER A O 1
ATOM 545 N N . ALA A 1 70 ? 5.217 -11.431 -8.753 1.00 86.94 70 ALA A N 1
ATOM 546 C CA . ALA A 1 70 ? 6.331 -10.535 -8.486 1.00 86.94 70 ALA A CA 1
ATOM 547 C C . ALA A 1 70 ? 6.689 -9.736 -9.736 1.00 86.94 70 ALA A C 1
ATOM 549 O O . ALA A 1 70 ? 6.917 -8.534 -9.634 1.00 86.94 70 ALA A O 1
ATOM 550 N N . PHE A 1 71 ? 6.689 -10.367 -10.910 1.00 91.06 71 PHE A N 1
ATOM 551 C CA . PHE A 1 71 ? 6.931 -9.683 -12.171 1.00 91.06 71 PHE A CA 1
ATOM 552 C C . PHE A 1 71 ? 5.809 -8.694 -12.508 1.00 91.06 71 PHE A C 1
ATOM 554 O O . PHE A 1 71 ? 6.086 -7.535 -12.795 1.00 91.06 71 PHE A O 1
ATOM 561 N N . ASN A 1 72 ? 4.541 -9.088 -12.371 1.00 90.62 72 ASN A N 1
ATOM 562 C CA . ASN A 1 72 ? 3.414 -8.174 -12.577 1.00 90.62 72 ASN A CA 1
ATOM 563 C C . ASN A 1 72 ? 3.433 -7.000 -11.584 1.00 90.62 72 ASN A C 1
ATOM 565 O O . ASN A 1 72 ? 3.135 -5.865 -11.953 1.00 90.62 72 ASN A O 1
ATOM 569 N N . ALA A 1 73 ? 3.826 -7.246 -10.332 1.00 91.44 73 ALA A N 1
ATOM 570 C CA . ALA A 1 73 ? 4.012 -6.183 -9.353 1.00 91.44 73 ALA A CA 1
ATOM 571 C C . ALA A 1 73 ? 5.184 -5.255 -9.719 1.00 91.44 73 ALA A C 1
ATOM 573 O O . ALA A 1 73 ? 5.048 -4.045 -9.555 1.00 91.44 73 ALA A O 1
ATOM 574 N N . TYR A 1 74 ? 6.281 -5.787 -10.273 1.00 94.69 74 TYR A N 1
ATOM 575 C CA . TYR A 1 74 ? 7.390 -4.979 -10.786 1.00 94.69 74 TYR A CA 1
ATOM 576 C C . TYR A 1 74 ? 6.933 -4.061 -11.919 1.00 94.69 74 TYR A C 1
ATOM 578 O O . TYR A 1 74 ? 7.148 -2.855 -11.844 1.00 94.69 74 TYR A O 1
ATOM 586 N N . LEU A 1 75 ? 6.236 -4.617 -12.916 1.00 94.00 75 LEU A N 1
ATOM 587 C CA . LEU A 1 75 ? 5.642 -3.876 -14.033 1.00 94.00 75 LEU A CA 1
ATOM 588 C C . LEU A 1 75 ? 4.735 -2.737 -13.547 1.00 94.00 75 LEU A C 1
ATOM 590 O O . LEU A 1 75 ? 4.825 -1.614 -14.041 1.00 94.00 75 LEU A O 1
ATOM 594 N N . GLY A 1 76 ? 3.922 -2.999 -12.520 1.00 90.12 76 GLY A N 1
ATOM 595 C CA . GLY 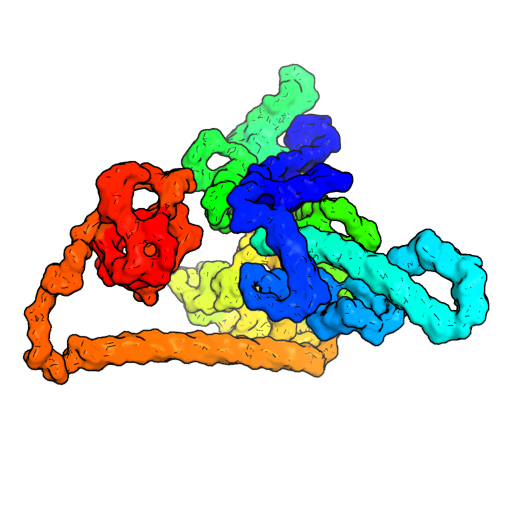A 1 76 ? 3.124 -1.973 -11.851 1.00 90.12 76 GLY A CA 1
ATOM 596 C C . GLY A 1 76 ? 3.974 -0.898 -11.163 1.00 90.12 76 GLY A C 1
ATOM 597 O O . GLY A 1 76 ? 3.649 0.282 -11.254 1.00 90.12 76 GLY A O 1
ATOM 598 N N . THR A 1 77 ? 5.078 -1.277 -10.512 1.00 89.62 77 THR A N 1
ATOM 599 C CA . THR A 1 77 ? 6.013 -0.340 -9.864 1.00 89.62 77 THR A CA 1
ATOM 600 C C . THR A 1 77 ? 6.697 0.591 -10.863 1.00 89.62 77 THR A C 1
ATOM 602 O O . THR A 1 77 ? 6.822 1.779 -10.576 1.00 89.62 77 THR A O 1
ATOM 605 N N . ILE A 1 78 ? 7.105 0.082 -12.026 1.00 91.56 78 ILE A N 1
ATOM 606 C CA . ILE A 1 78 ? 7.744 0.886 -13.083 1.00 91.56 78 ILE A CA 1
ATOM 607 C C . ILE A 1 78 ? 6.734 1.515 -14.055 1.00 91.56 78 ILE A C 1
ATOM 609 O O . ILE A 1 78 ? 7.115 2.271 -14.948 1.00 91.56 78 ILE A O 1
ATOM 613 N N . ASN A 1 79 ? 5.442 1.222 -13.875 1.00 89.38 79 ASN A N 1
ATOM 614 C CA . ASN A 1 79 ? 4.336 1.683 -14.711 1.00 89.38 79 ASN A CA 1
ATOM 615 C C . ASN A 1 79 ? 4.542 1.373 -16.210 1.00 89.38 79 ASN A C 1
ATOM 617 O O . ASN A 1 79 ? 4.413 2.252 -17.066 1.00 89.38 79 ASN A O 1
ATOM 621 N N . VAL A 1 80 ? 4.882 0.118 -16.518 1.00 92.31 80 VAL A N 1
ATOM 622 C CA . VAL A 1 80 ? 5.044 -0.403 -17.886 1.00 92.31 80 VAL A CA 1
ATOM 623 C C . VAL A 1 80 ? 4.167 -1.641 -18.044 1.00 92.31 80 VAL A C 1
ATOM 625 O O . VAL A 1 80 ? 4.193 -2.525 -17.194 1.00 92.31 80 VAL A O 1
ATOM 628 N N . ASP A 1 81 ? 3.385 -1.729 -19.120 1.00 92.31 81 ASP A N 1
ATOM 629 C CA . ASP A 1 81 ? 2.589 -2.924 -19.398 1.00 92.31 81 ASP A CA 1
ATOM 630 C C . ASP A 1 81 ? 3.459 -4.097 -19.890 1.00 92.31 81 ASP A C 1
ATOM 632 O O . ASP A 1 81 ? 4.585 -3.934 -20.371 1.00 92.31 81 ASP A O 1
ATOM 636 N N . GLY A 1 82 ? 2.928 -5.314 -19.769 1.00 91.25 82 GLY A N 1
ATOM 637 C CA . GLY A 1 82 ? 3.684 -6.523 -20.082 1.00 91.25 82 GLY A CA 1
ATOM 638 C C . GLY A 1 82 ? 4.094 -6.652 -21.550 1.00 91.25 82 GLY A C 1
ATOM 639 O O . GLY A 1 82 ? 5.144 -7.237 -21.816 1.00 91.25 82 GLY A O 1
ATOM 640 N N . ASP A 1 83 ? 3.311 -6.128 -22.497 1.00 92.00 83 ASP A N 1
ATOM 641 C CA . ASP A 1 83 ? 3.634 -6.206 -23.926 1.00 92.00 83 ASP A CA 1
ATOM 642 C C . ASP A 1 83 ? 4.777 -5.254 -24.271 1.00 92.00 83 ASP A C 1
ATOM 644 O O . ASP A 1 83 ? 5.778 -5.680 -24.852 1.00 92.00 83 ASP A O 1
ATOM 648 N N . THR A 1 84 ? 4.692 -4.006 -23.808 1.00 95.25 84 THR A N 1
ATOM 649 C CA . THR A 1 84 ? 5.756 -3.006 -23.953 1.00 95.25 84 THR A CA 1
ATOM 650 C C . THR A 1 84 ? 7.070 -3.498 -23.346 1.00 95.25 84 THR A C 1
ATOM 652 O O . THR A 1 84 ? 8.130 -3.388 -23.968 1.00 95.25 84 THR A O 1
ATOM 655 N N . TYR A 1 85 ? 7.024 -4.099 -22.152 1.00 96.12 85 TYR A N 1
ATOM 656 C CA . TYR A 1 85 ? 8.224 -4.632 -21.509 1.00 96.12 85 TYR A CA 1
ATOM 657 C C . TYR A 1 85 ? 8.824 -5.818 -22.284 1.00 96.12 85 TYR A C 1
ATOM 659 O O . TYR A 1 85 ? 10.041 -5.899 -22.465 1.00 96.12 85 TYR A O 1
ATOM 667 N N . ARG A 1 86 ? 7.989 -6.728 -22.805 1.00 93.62 86 ARG A N 1
ATOM 668 C CA . ARG A 1 86 ? 8.451 -7.849 -23.643 1.00 93.62 86 ARG A CA 1
ATOM 669 C C . ARG A 1 86 ? 9.092 -7.376 -24.948 1.00 93.62 86 ARG A C 1
ATOM 671 O O . ARG A 1 86 ? 10.122 -7.937 -25.328 1.00 93.62 86 ARG A O 1
ATOM 678 N N . ALA A 1 87 ? 8.532 -6.352 -25.592 1.00 95.62 87 ALA A N 1
ATOM 679 C CA . ALA A 1 87 ? 9.095 -5.742 -26.797 1.00 95.62 87 ALA A CA 1
ATOM 680 C C . ALA A 1 87 ? 10.477 -5.114 -26.529 1.00 95.62 87 ALA A C 1
ATOM 682 O O . ALA A 1 87 ? 11.401 -5.264 -27.334 1.00 95.62 87 ALA A O 1
ATOM 683 N N . PHE A 1 88 ? 10.665 -4.492 -25.358 1.00 97.12 88 PHE A N 1
ATOM 684 C CA . PHE A 1 88 ? 11.976 -4.004 -24.917 1.00 97.12 88 PHE A CA 1
ATOM 685 C C . PHE A 1 88 ? 12.989 -5.142 -24.775 1.00 97.12 88 PHE A C 1
ATOM 687 O O . PHE A 1 88 ? 14.050 -5.087 -25.396 1.00 97.12 88 PHE A O 1
ATOM 694 N N . LEU A 1 89 ? 12.639 -6.221 -24.064 1.00 95.50 89 LEU A N 1
ATOM 695 C CA . LEU A 1 89 ? 13.515 -7.394 -23.938 1.00 95.50 89 LEU A CA 1
ATOM 696 C C . LEU A 1 89 ? 13.835 -8.055 -25.291 1.00 95.50 89 LEU A C 1
ATOM 698 O O . LEU A 1 89 ? 14.864 -8.715 -25.437 1.00 95.50 89 LEU A O 1
ATOM 702 N N . ALA A 1 90 ? 12.934 -7.937 -26.270 1.00 95.06 90 ALA A N 1
ATOM 703 C CA . ALA A 1 90 ? 13.090 -8.478 -27.621 1.00 95.06 90 ALA A CA 1
ATOM 704 C C . ALA A 1 90 ? 14.034 -7.684 -28.512 1.00 95.06 90 ALA A C 1
ATOM 706 O O . ALA A 1 90 ? 14.484 -8.201 -29.533 1.00 95.06 90 ALA A O 1
ATOM 707 N N . GLY A 1 91 ? 14.315 -6.438 -28.150 1.00 95.88 91 GLY A N 1
ATOM 708 C CA . GLY A 1 91 ? 15.022 -5.537 -29.034 1.00 95.88 91 GLY A CA 1
ATOM 709 C C . GLY A 1 91 ? 14.184 -5.031 -30.211 1.00 95.88 91 GLY A C 1
ATOM 710 O O . GLY A 1 91 ? 14.751 -4.738 -31.261 1.00 95.88 91 GLY A O 1
ATOM 711 N N . GLU A 1 92 ? 12.854 -4.971 -30.075 1.00 95.69 92 GLU A N 1
ATOM 712 C CA . GLU A 1 92 ? 11.928 -4.744 -31.201 1.00 95.69 92 GLU A CA 1
ATOM 713 C C . GLU A 1 92 ? 11.883 -3.295 -31.719 1.00 95.69 92 GLU A C 1
ATOM 715 O O . GLU A 1 92 ? 11.457 -3.074 -32.851 1.00 95.69 92 GLU A O 1
ATOM 720 N N . ALA A 1 93 ? 12.362 -2.317 -30.943 1.00 96.06 93 ALA A N 1
ATOM 721 C CA . ALA A 1 93 ? 12.411 -0.903 -31.334 1.00 96.06 93 ALA A CA 1
ATOM 722 C C . ALA A 1 93 ? 13.850 -0.360 -31.393 1.00 96.06 93 ALA A C 1
ATOM 724 O O . ALA A 1 93 ? 14.779 -0.943 -30.823 1.00 96.06 93 ALA A O 1
ATOM 725 N N . ASN A 1 94 ? 14.070 0.777 -32.059 1.00 96.69 94 ASN A N 1
ATOM 726 C CA . ASN A 1 94 ? 15.361 1.461 -31.976 1.00 96.69 94 ASN A CA 1
ATOM 727 C C . ASN A 1 94 ? 15.543 2.113 -30.602 1.00 96.69 94 ASN A C 1
ATOM 729 O O . ASN A 1 94 ? 14.579 2.511 -29.950 1.00 96.69 94 ASN A O 1
ATOM 733 N N . TRP A 1 95 ? 16.797 2.269 -30.176 1.00 95.81 95 TRP A N 1
ATOM 734 C CA . TRP A 1 95 ? 17.123 2.755 -28.835 1.00 95.81 95 TRP A CA 1
ATOM 735 C C . TRP A 1 95 ? 16.441 4.085 -28.482 1.00 95.81 95 TRP A C 1
ATOM 737 O O . TRP A 1 95 ? 16.025 4.273 -27.349 1.00 95.81 95 TRP A O 1
ATOM 747 N N . ASN A 1 96 ? 16.291 4.994 -29.446 1.00 93.81 96 ASN A N 1
ATOM 748 C CA . ASN A 1 96 ? 15.719 6.324 -29.246 1.00 93.81 96 ASN A CA 1
ATOM 749 C C . ASN A 1 96 ? 14.182 6.337 -29.164 1.00 93.81 96 ASN A C 1
ATOM 751 O O . ASN A 1 96 ? 13.610 7.334 -28.732 1.00 93.81 96 ASN A O 1
ATOM 755 N N . GLU A 1 97 ? 13.504 5.268 -29.584 1.00 95.56 97 GLU A N 1
ATOM 756 C CA . GLU A 1 97 ? 12.037 5.174 -29.531 1.00 95.56 97 GLU A CA 1
ATOM 757 C C . GLU A 1 97 ? 11.536 4.962 -28.096 1.00 95.56 97 GLU A C 1
ATOM 759 O O . GLU A 1 97 ? 10.456 5.426 -27.732 1.00 95.56 97 GLU A O 1
ATOM 764 N N . TRP A 1 98 ? 12.372 4.363 -27.245 1.00 95.62 98 TRP A N 1
ATOM 765 C CA . TRP A 1 98 ? 12.100 4.160 -25.823 1.00 95.62 98 TRP A CA 1
ATOM 766 C C . TRP A 1 98 ? 12.113 5.445 -24.987 1.00 95.62 98 TRP A C 1
ATOM 768 O O . TRP A 1 98 ? 11.708 5.417 -23.827 1.00 95.62 98 TRP A O 1
ATOM 778 N N . ALA A 1 99 ? 12.526 6.582 -25.557 1.00 91.75 99 ALA A N 1
ATOM 779 C CA . ALA A 1 99 ? 12.580 7.866 -24.857 1.00 91.75 99 ALA A CA 1
ATOM 780 C C . ALA A 1 99 ? 11.205 8.362 -24.367 1.00 91.75 99 ALA A C 1
ATOM 782 O O . ALA A 1 99 ? 11.141 9.173 -23.448 1.00 91.75 99 ALA A O 1
ATOM 783 N N . ASN A 1 100 ? 10.110 7.863 -24.951 1.00 86.38 100 ASN A N 1
ATOM 784 C CA . ASN A 1 100 ? 8.746 8.209 -24.540 1.00 86.38 100 ASN A CA 1
ATOM 785 C C . ASN A 1 100 ? 8.206 7.317 -23.410 1.00 86.38 100 ASN A C 1
ATOM 787 O O . ASN A 1 100 ? 7.172 7.630 -22.821 1.00 86.38 100 ASN A O 1
ATOM 791 N N . THR A 1 101 ? 8.891 6.219 -23.090 1.00 89.12 101 THR A N 1
ATOM 792 C CA . THR A 1 101 ? 8.512 5.333 -21.989 1.00 89.12 101 THR A CA 1
ATOM 793 C C . THR A 1 101 ? 9.278 5.754 -20.745 1.00 89.12 101 THR A C 1
ATOM 795 O O . THR A 1 101 ? 10.489 5.572 -20.692 1.00 89.12 101 THR A O 1
ATOM 798 N N . ARG A 1 102 ? 8.581 6.279 -19.726 1.00 86.75 102 ARG A N 1
ATOM 799 C CA . ARG A 1 102 ? 9.181 6.825 -18.488 1.00 86.75 102 ARG A CA 1
ATOM 800 C C . ARG A 1 102 ? 10.308 5.960 -17.909 1.00 86.75 102 ARG A C 1
ATOM 802 O O . ARG A 1 102 ? 11.364 6.484 -17.578 1.00 86.75 102 ARG A O 1
ATOM 809 N N . HIS A 1 103 ? 10.084 4.654 -17.789 1.00 93.12 103 HIS A N 1
ATOM 810 C CA . HIS A 1 103 ? 11.083 3.750 -17.225 1.00 93.12 103 HIS A CA 1
ATOM 811 C C . HIS A 1 103 ? 12.294 3.563 -18.160 1.00 93.12 103 HIS A C 1
ATOM 813 O O . HIS A 1 103 ? 13.447 3.675 -17.749 1.00 93.12 103 HIS A O 1
ATOM 819 N N . PHE A 1 104 ? 12.051 3.331 -19.455 1.00 94.88 104 PHE A N 1
ATOM 820 C CA . PHE A 1 104 ? 13.111 3.043 -20.427 1.00 94.88 104 PHE A CA 1
ATOM 821 C C . PHE A 1 104 ? 13.839 4.289 -20.956 1.00 94.88 104 PHE A C 1
ATOM 823 O O . PHE A 1 104 ? 14.955 4.174 -21.474 1.00 94.88 104 PHE A O 1
ATOM 830 N N . SER A 1 105 ? 13.283 5.492 -20.781 1.00 92.44 105 SER A N 1
ATOM 831 C CA . SER A 1 105 ? 13.949 6.748 -21.144 1.00 92.44 105 SER A CA 1
ATOM 832 C C . SER A 1 105 ? 15.248 6.945 -20.365 1.00 92.44 105 SER A C 1
ATOM 834 O O . SER A 1 105 ? 16.219 7.475 -20.903 1.00 92.44 105 SER A O 1
ATOM 836 N N . VAL A 1 106 ? 15.308 6.430 -19.133 1.00 92.25 106 VAL A N 1
ATOM 837 C CA . VAL A 1 106 ? 16.523 6.406 -18.309 1.00 92.25 106 VAL A CA 1
ATOM 838 C C . VAL A 1 106 ? 17.669 5.701 -19.042 1.00 92.25 106 VAL A C 1
ATOM 840 O O . VAL A 1 106 ? 18.790 6.210 -19.104 1.00 92.25 106 VAL A O 1
ATOM 843 N N . TYR A 1 107 ? 17.390 4.562 -19.682 1.00 94.88 107 TYR A N 1
ATOM 844 C CA . TYR A 1 107 ? 18.386 3.833 -20.469 1.00 94.88 107 TYR A CA 1
ATOM 845 C C . TYR A 1 107 ? 18.845 4.610 -21.694 1.00 94.88 107 TYR A C 1
ATOM 847 O O . TYR A 1 107 ? 20.027 4.560 -22.038 1.00 94.88 107 TYR A O 1
ATOM 855 N N . CYS A 1 108 ? 17.943 5.359 -22.326 1.00 94.19 108 CYS A N 1
ATOM 856 C CA . CYS A 1 108 ? 18.272 6.218 -23.459 1.00 94.19 108 CYS A CA 1
ATOM 857 C C . CYS A 1 108 ? 19.241 7.327 -23.036 1.00 94.19 108 CYS A C 1
ATOM 859 O O . CYS A 1 108 ? 20.285 7.503 -23.664 1.00 94.19 108 CYS A O 1
ATOM 861 N N . HIS A 1 109 ? 18.949 8.020 -21.930 1.00 91.62 109 HIS A N 1
ATOM 862 C CA . HIS A 1 109 ? 19.794 9.093 -21.398 1.00 91.62 109 HIS A CA 1
ATOM 863 C C . HIS A 1 109 ? 21.185 8.587 -20.977 1.00 91.62 109 HIS A C 1
ATOM 865 O O . HIS A 1 109 ? 22.217 9.194 -21.297 1.00 91.62 109 HIS A O 1
ATOM 871 N N . LEU A 1 110 ? 21.240 7.440 -20.292 1.00 90.62 110 LEU A N 1
ATOM 872 C CA . LEU A 1 110 ? 22.499 6.793 -19.915 1.00 90.62 110 LEU A CA 1
ATOM 873 C C . LEU A 1 110 ? 23.316 6.381 -21.143 1.00 90.62 110 LEU A C 1
ATOM 875 O O . LEU A 1 110 ? 24.523 6.626 -21.208 1.00 90.62 110 LEU A O 1
ATOM 879 N N . PHE A 1 111 ? 22.661 5.795 -22.142 1.00 94.56 111 PHE A N 1
ATOM 880 C CA . PHE A 1 111 ? 23.317 5.366 -23.367 1.00 94.56 111 PHE A CA 1
ATOM 881 C C . PHE A 1 111 ? 23.856 6.546 -24.181 1.00 94.56 111 PHE A C 1
ATOM 883 O O . PHE A 1 111 ? 25.007 6.510 -24.623 1.00 94.56 111 PHE A O 1
ATOM 890 N N . GLU A 1 112 ? 23.076 7.617 -24.321 1.00 92.94 112 GLU A N 1
ATOM 891 C CA . GLU A 1 112 ? 23.465 8.818 -25.062 1.00 92.94 112 GLU A CA 1
ATOM 892 C C . GLU A 1 112 ? 24.686 9.514 -24.439 1.00 92.94 112 GLU A C 1
ATOM 894 O O . GLU A 1 112 ? 25.592 9.987 -25.138 1.00 92.94 112 GLU A O 1
ATOM 899 N N . SER A 1 113 ? 24.769 9.508 -23.107 1.00 90.25 113 SER A N 1
ATOM 900 C CA . SER A 1 113 ? 25.902 10.069 -22.366 1.00 90.25 113 SER A CA 1
ATOM 901 C C . SER A 1 113 ? 27.119 9.129 -22.267 1.00 90.25 113 SER A C 1
ATOM 903 O O . SER A 1 113 ? 28.225 9.605 -21.953 1.00 90.25 113 SER A O 1
ATOM 905 N N . SER A 1 114 ? 26.962 7.843 -22.608 1.00 93.06 114 SER A N 1
ATOM 906 C CA . SER A 1 114 ? 27.968 6.786 -22.424 1.00 93.06 114 SER A CA 1
ATOM 907 C C . SER A 1 114 ? 29.280 7.016 -23.189 1.00 93.06 114 SER A C 1
ATOM 909 O O . SER A 1 114 ? 29.341 7.630 -24.264 1.00 93.06 114 SER A O 1
ATOM 911 N N . LYS A 1 115 ? 30.388 6.506 -22.634 1.00 94.62 115 LYS A N 1
ATOM 912 C CA . LYS A 1 115 ? 31.704 6.553 -23.299 1.00 94.62 115 LYS A CA 1
ATOM 913 C C . LYS A 1 115 ? 31.759 5.573 -24.467 1.00 94.62 115 LYS A C 1
ATOM 915 O O . LYS A 1 115 ? 32.448 5.829 -25.455 1.00 94.62 115 LYS A O 1
ATOM 920 N N . GLU A 1 116 ? 31.028 4.477 -24.355 1.00 94.00 116 GLU A N 1
ATOM 921 C CA . GLU A 1 116 ? 30.920 3.387 -25.306 1.00 94.00 116 GLU A CA 1
ATOM 922 C C . GLU A 1 116 ? 30.298 3.888 -26.611 1.00 94.00 116 GLU A C 1
ATOM 924 O O . GLU A 1 116 ? 30.914 3.728 -27.667 1.00 94.00 116 GLU A O 1
ATOM 929 N N . LEU A 1 117 ? 29.166 4.602 -26.548 1.00 94.81 117 LEU A N 1
ATOM 930 C CA . LEU A 1 117 ? 28.538 5.199 -27.732 1.00 94.81 117 LEU A CA 1
ATOM 931 C C . LEU A 1 117 ? 29.453 6.241 -28.390 1.00 94.81 117 LEU A C 1
ATOM 933 O O . LEU A 1 117 ? 29.663 6.225 -29.606 1.00 94.81 117 LEU A O 1
ATOM 937 N N . LYS A 1 118 ? 30.068 7.122 -27.589 1.00 95.38 118 LYS A N 1
ATOM 938 C CA . LYS A 1 118 ? 31.047 8.111 -28.082 1.00 95.38 118 LYS A CA 1
ATOM 939 C C . LYS A 1 118 ? 32.235 7.444 -28.779 1.00 95.38 118 LYS A C 1
ATOM 941 O O . LYS A 1 118 ? 32.757 7.986 -29.753 1.00 95.38 118 LYS A O 1
ATOM 946 N N . THR A 1 119 ? 32.672 6.286 -28.294 1.00 96.50 119 THR A N 1
ATOM 947 C CA . THR A 1 119 ? 33.775 5.514 -28.881 1.00 96.50 119 THR A CA 1
ATOM 948 C C . THR A 1 119 ? 33.338 4.824 -30.172 1.00 96.50 119 THR A C 1
ATOM 950 O O . THR A 1 119 ? 34.037 4.934 -31.181 1.00 96.50 119 THR A O 1
ATOM 953 N N . LEU A 1 120 ? 32.151 4.209 -30.185 1.00 95.62 120 LEU A N 1
ATOM 954 C CA . LEU A 1 120 ? 31.554 3.588 -31.370 1.00 95.62 120 LEU A CA 1
ATOM 955 C C . LEU A 1 120 ? 31.451 4.594 -32.524 1.00 95.62 120 LEU A C 1
ATOM 957 O O . LEU A 1 120 ? 31.988 4.343 -33.606 1.00 95.62 120 LEU A O 1
ATOM 961 N N . ARG A 1 121 ? 30.879 5.778 -32.263 1.00 95.62 121 ARG A N 1
ATOM 962 C CA . ARG A 1 121 ? 30.713 6.865 -33.248 1.00 95.62 121 ARG A CA 1
ATOM 963 C C . ARG A 1 121 ? 32.038 7.433 -33.777 1.00 95.62 121 ARG A C 1
ATOM 965 O O . ARG A 1 121 ? 32.089 8.016 -34.860 1.00 95.62 121 ARG A O 1
ATOM 972 N N . LYS A 1 122 ? 33.142 7.266 -33.041 1.00 95.69 122 LYS A N 1
ATOM 973 C CA . LYS A 1 122 ? 34.485 7.675 -33.491 1.00 95.69 122 LYS A CA 1
ATOM 974 C C . LYS A 1 122 ? 35.160 6.641 -34.393 1.00 95.69 122 LYS A C 1
ATOM 976 O O . LYS A 1 122 ? 36.072 7.028 -35.132 1.00 95.69 122 LYS A O 1
ATOM 981 N N . SER A 1 123 ? 34.733 5.377 -34.346 1.00 96.06 123 SER A N 1
ATOM 982 C CA . SER A 1 123 ? 35.360 4.275 -35.078 1.00 96.06 123 SER A CA 1
ATOM 983 C C . SER A 1 123 ? 35.296 4.469 -36.599 1.00 96.06 123 SER A C 1
ATOM 985 O O . SER A 1 123 ? 34.334 5.019 -37.140 1.00 96.06 123 SER A O 1
ATOM 987 N N . LYS A 1 124 ? 36.338 4.009 -37.306 1.00 94.25 124 LYS A N 1
ATOM 988 C CA . LYS A 1 124 ? 36.396 4.079 -38.778 1.00 94.25 124 LYS A CA 1
ATOM 989 C C . LYS A 1 124 ? 35.257 3.278 -39.417 1.00 94.25 124 LYS A C 1
ATOM 991 O O . LYS A 1 124 ? 34.620 3.776 -40.338 1.00 94.25 124 LYS A O 1
ATOM 996 N N . THR A 1 125 ? 34.971 2.090 -38.881 1.00 92.50 125 THR A N 1
ATOM 997 C CA . THR A 1 125 ? 33.906 1.194 -39.352 1.00 92.50 125 THR A CA 1
ATOM 998 C C . THR A 1 125 ? 32.533 1.857 -39.285 1.00 92.50 125 THR A C 1
ATOM 1000 O O . THR A 1 125 ? 31.817 1.875 -40.279 1.00 92.50 125 THR A O 1
ATOM 1003 N N . TRP A 1 126 ? 32.186 2.480 -38.153 1.00 95.44 126 TRP A N 1
ATOM 1004 C CA . TRP A 1 126 ? 30.898 3.162 -38.005 1.00 95.44 126 TRP A CA 1
ATOM 1005 C C . TRP A 1 126 ? 30.778 4.366 -38.949 1.00 95.44 126 TRP A C 1
ATOM 1007 O O . TRP A 1 126 ? 29.754 4.555 -39.603 1.00 95.44 126 TRP A O 1
ATOM 1017 N N . LYS A 1 127 ? 31.850 5.158 -39.095 1.00 94.25 127 LYS A N 1
ATOM 1018 C CA . LYS A 1 127 ? 31.873 6.312 -40.010 1.00 94.25 127 LYS A CA 1
ATOM 1019 C C . LYS A 1 127 ? 31.723 5.913 -41.479 1.00 94.25 127 LYS A C 1
ATOM 1021 O O . LYS A 1 127 ? 31.118 6.666 -42.234 1.00 94.25 127 LYS A O 1
ATOM 1026 N N . ALA A 1 128 ? 32.240 4.756 -41.882 1.00 94.00 128 ALA A N 1
ATOM 1027 C CA . ALA A 1 128 ? 32.122 4.255 -43.251 1.00 94.00 128 ALA A CA 1
ATOM 1028 C C . ALA A 1 128 ? 30.771 3.572 -43.548 1.00 94.00 128 ALA A C 1
ATOM 1030 O O . ALA A 1 128 ? 30.412 3.430 -44.712 1.00 94.00 128 ALA A O 1
ATOM 1031 N N . ALA A 1 129 ? 30.027 3.159 -42.518 1.00 95.00 129 ALA A N 1
ATOM 1032 C CA . ALA A 1 129 ? 28.748 2.466 -42.659 1.00 95.00 129 ALA A CA 1
ATOM 1033 C C . ALA A 1 129 ? 27.597 3.400 -43.087 1.00 95.00 129 ALA A C 1
ATOM 1035 O O . ALA A 1 129 ? 27.631 4.606 -42.826 1.00 95.00 129 ALA A O 1
ATOM 1036 N N . ASP A 1 130 ? 26.559 2.838 -43.711 1.00 95.75 130 ASP A N 1
ATOM 1037 C CA . ASP A 1 130 ? 25.316 3.543 -44.041 1.00 95.75 130 ASP A CA 1
ATOM 1038 C C . ASP A 1 130 ? 24.444 3.803 -42.794 1.00 95.75 130 ASP A C 1
ATOM 1040 O O . ASP A 1 130 ? 24.721 3.315 -41.695 1.00 95.75 130 ASP A O 1
ATOM 1044 N N . LYS A 1 131 ? 23.368 4.583 -42.954 1.00 94.00 131 LYS A N 1
ATOM 1045 C CA . LYS A 1 131 ? 22.477 4.979 -41.850 1.00 94.00 131 LYS A CA 1
ATOM 1046 C C . LYS A 1 131 ? 21.884 3.777 -41.102 1.00 94.00 131 LYS A C 1
ATOM 1048 O O . LYS A 1 131 ? 21.854 3.807 -39.872 1.00 94.00 131 LYS A O 1
ATOM 1053 N N . ASN A 1 132 ? 21.449 2.735 -41.811 1.00 94.50 132 ASN A N 1
ATOM 1054 C CA . ASN A 1 132 ? 20.808 1.570 -41.199 1.00 94.50 132 ASN A CA 1
ATOM 1055 C C . ASN A 1 132 ? 21.839 0.722 -40.453 1.00 94.50 132 ASN A C 1
ATOM 1057 O O . ASN A 1 132 ? 21.606 0.327 -39.313 1.00 94.50 132 ASN A O 1
ATOM 1061 N N . SER A 1 133 ? 23.013 0.512 -41.050 1.00 95.00 133 SER A N 1
ATOM 1062 C CA . SER A 1 133 ? 24.113 -0.212 -40.405 1.00 95.00 133 SER A CA 1
ATOM 1063 C C . SER A 1 133 ? 24.632 0.501 -39.149 1.00 95.00 133 SER A C 1
ATOM 1065 O O . SER A 1 133 ? 24.917 -0.148 -38.141 1.00 95.00 133 SER A O 1
ATOM 1067 N N . ARG A 1 134 ? 24.712 1.840 -39.166 1.00 96.19 134 ARG A N 1
ATOM 1068 C CA . ARG A 1 134 ? 25.065 2.642 -37.981 1.00 96.19 134 ARG A CA 1
ATOM 1069 C C . ARG A 1 134 ? 24.039 2.487 -36.866 1.00 96.19 134 ARG A C 1
ATOM 1071 O O . ARG A 1 134 ? 24.435 2.254 -35.727 1.00 96.19 134 ARG A O 1
ATOM 1078 N N . LEU A 1 135 ? 22.751 2.602 -37.196 1.00 95.12 135 LEU A N 1
ATOM 1079 C CA . LEU A 1 135 ? 21.662 2.474 -36.229 1.00 95.12 135 LEU A CA 1
ATOM 1080 C C . LEU A 1 135 ? 21.610 1.065 -35.628 1.00 95.12 135 LEU A C 1
ATOM 1082 O O . LEU A 1 135 ? 21.493 0.926 -34.417 1.00 95.12 135 LEU A O 1
ATOM 1086 N N . LYS A 1 136 ? 21.814 0.025 -36.445 1.00 95.81 136 LYS A N 1
ATOM 1087 C CA . LYS A 1 136 ? 21.927 -1.360 -35.974 1.00 95.81 136 LYS A CA 1
ATOM 1088 C C . LYS A 1 136 ? 23.054 -1.530 -34.952 1.00 95.81 136 LYS A C 1
ATOM 1090 O O . LYS A 1 136 ? 22.828 -2.099 -33.889 1.00 95.81 136 LYS A O 1
ATOM 1095 N N . ALA A 1 137 ? 24.245 -1.000 -35.240 1.00 96.19 137 ALA A N 1
ATOM 1096 C CA . ALA A 1 137 ? 25.375 -1.065 -34.313 1.00 96.19 137 ALA A CA 1
ATOM 1097 C C . ALA A 1 137 ? 25.112 -0.292 -33.006 1.00 96.19 137 ALA A C 1
ATOM 1099 O O . ALA A 1 137 ? 25.537 -0.727 -31.935 1.00 96.19 137 ALA A O 1
ATOM 1100 N N . GLU A 1 138 ? 24.411 0.846 -33.078 1.00 97.31 138 GLU A N 1
ATOM 1101 C CA . GLU A 1 138 ? 23.972 1.581 -31.887 1.00 97.31 138 GLU A CA 1
ATOM 1102 C C . GLU A 1 138 ? 22.951 0.777 -31.073 1.00 97.31 138 GLU A C 1
ATOM 1104 O O . GLU A 1 138 ? 23.129 0.657 -29.865 1.00 97.31 138 GLU A O 1
ATOM 1109 N N . ASN A 1 139 ? 21.951 0.159 -31.709 1.00 97.81 139 ASN A N 1
ATOM 1110 C CA . ASN A 1 139 ? 20.956 -0.680 -31.033 1.00 97.81 139 ASN A CA 1
ATOM 1111 C C . ASN A 1 139 ? 21.588 -1.899 -30.351 1.00 97.81 139 ASN A C 1
ATOM 1113 O O . ASN A 1 139 ? 21.290 -2.175 -29.192 1.00 97.81 139 ASN A O 1
ATOM 1117 N N . GLU A 1 140 ? 22.493 -2.615 -31.024 1.00 96.75 140 GLU A N 1
ATOM 1118 C CA . GLU A 1 140 ? 23.199 -3.760 -30.427 1.00 96.75 140 GLU A CA 1
ATOM 1119 C C . GLU A 1 140 ? 23.986 -3.352 -29.171 1.00 96.75 140 GLU A C 1
ATOM 1121 O O . GLU A 1 140 ? 24.020 -4.084 -28.175 1.00 96.75 140 GLU A O 1
ATOM 1126 N N . LEU A 1 141 ? 24.614 -2.172 -29.197 1.00 97.19 141 LEU A N 1
ATOM 1127 C CA . LEU A 1 141 ? 25.324 -1.632 -28.043 1.00 97.19 141 LEU A CA 1
ATOM 1128 C C . LEU A 1 141 ? 24.357 -1.165 -26.944 1.00 97.19 141 LEU A C 1
ATOM 1130 O O . LEU A 1 141 ? 24.615 -1.431 -25.767 1.00 97.19 141 LEU A O 1
ATOM 1134 N N . PHE A 1 142 ? 23.258 -0.509 -27.322 1.00 97.94 142 PHE A N 1
ATOM 1135 C CA . PHE A 1 142 ? 22.209 -0.058 -26.414 1.00 97.94 142 PHE A CA 1
ATOM 1136 C C . PHE A 1 142 ? 21.614 -1.229 -25.644 1.00 97.94 142 PHE A C 1
ATOM 1138 O O . PHE A 1 142 ? 21.697 -1.227 -24.422 1.00 97.94 142 PHE A O 1
ATOM 1145 N N . TYR A 1 143 ? 21.095 -2.258 -26.320 1.00 97.88 143 TYR A N 1
ATOM 1146 C CA . TYR A 1 143 ? 20.438 -3.381 -25.646 1.00 97.88 143 TYR A CA 1
ATOM 1147 C C . TYR A 1 143 ? 21.396 -4.153 -24.741 1.00 97.88 143 TYR A C 1
ATOM 1149 O O . TYR A 1 143 ? 21.015 -4.553 -23.646 1.00 97.88 143 TYR A O 1
ATOM 1157 N N . ARG A 1 144 ? 22.679 -4.275 -25.110 1.00 95.69 144 ARG A N 1
ATOM 1158 C CA . ARG A 1 144 ? 23.696 -4.842 -24.209 1.00 95.69 144 ARG A CA 1
ATOM 1159 C C . ARG A 1 144 ? 23.838 -4.034 -22.915 1.00 95.69 144 ARG A C 1
ATOM 1161 O O . ARG A 1 144 ? 24.012 -4.619 -21.847 1.00 95.69 144 ARG A O 1
ATOM 1168 N N . HIS A 1 145 ? 23.809 -2.706 -23.007 1.00 94.44 145 HIS A N 1
ATOM 1169 C CA . HIS A 1 145 ? 23.902 -1.820 -21.849 1.00 94.44 145 HIS A CA 1
ATOM 1170 C C . HIS A 1 145 ? 22.598 -1.805 -21.040 1.00 94.44 145 HIS A C 1
ATOM 1172 O O . HIS A 1 145 ? 22.618 -2.075 -19.842 1.00 94.44 145 HIS A O 1
ATOM 1178 N N . ALA A 1 146 ? 21.471 -1.557 -21.701 1.00 96.12 146 ALA A N 1
ATOM 1179 C CA . ALA A 1 146 ? 20.157 -1.431 -21.095 1.00 96.12 146 ALA A CA 1
ATOM 1180 C C . ALA A 1 146 ? 19.736 -2.730 -20.391 1.00 96.12 146 ALA A C 1
ATOM 1182 O O . ALA A 1 146 ? 19.385 -2.691 -19.217 1.00 96.12 146 ALA A O 1
ATOM 1183 N N . HIS A 1 147 ? 19.904 -3.899 -21.025 1.00 96.88 147 HIS A N 1
ATOM 1184 C CA . HIS A 1 147 ? 19.620 -5.191 -20.386 1.00 96.88 147 HIS A CA 1
ATOM 1185 C C . HIS A 1 147 ? 20.505 -5.450 -19.163 1.00 96.88 147 HIS A C 1
ATOM 1187 O O . HIS A 1 147 ? 20.049 -6.031 -18.184 1.00 96.88 147 HIS A O 1
ATOM 1193 N N . LYS A 1 148 ? 21.770 -5.011 -19.180 1.00 94.69 148 LYS A N 1
ATOM 1194 C CA . LYS A 1 148 ? 22.657 -5.145 -18.016 1.00 94.69 148 LYS A CA 1
ATOM 1195 C C . LYS A 1 148 ? 22.168 -4.305 -16.836 1.00 94.69 148 LYS A C 1
ATOM 1197 O O . LYS A 1 148 ? 22.242 -4.771 -15.702 1.00 94.69 148 LYS A O 1
ATOM 1202 N N . GLU A 1 149 ? 21.711 -3.081 -17.083 1.00 93.75 149 GLU A N 1
ATOM 1203 C CA . GLU A 1 149 ? 21.174 -2.212 -16.032 1.00 93.75 149 GLU A CA 1
ATOM 1204 C C . GLU A 1 149 ? 19.795 -2.685 -15.544 1.00 93.75 149 GLU A C 1
ATOM 1206 O O . GLU A 1 149 ? 19.550 -2.704 -14.339 1.00 93.75 149 GLU A O 1
ATOM 1211 N N . GLU A 1 150 ? 18.938 -3.161 -16.445 1.00 96.50 150 GLU A N 1
ATOM 1212 C CA . GLU A 1 150 ? 17.630 -3.741 -16.119 1.00 96.50 150 GLU A CA 1
ATOM 1213 C C . GLU A 1 150 ? 17.761 -5.006 -15.259 1.00 96.50 150 GLU A C 1
ATOM 1215 O O . GLU A 1 150 ? 17.097 -5.143 -14.234 1.00 96.50 150 GLU A O 1
ATOM 1220 N N . ARG A 1 151 ? 18.708 -5.898 -15.589 1.00 96.44 151 ARG A N 1
ATOM 1221 C CA . ARG A 1 151 ? 19.006 -7.089 -14.773 1.00 96.44 151 ARG A CA 1
ATOM 1222 C C . ARG A 1 151 ? 19.351 -6.747 -13.324 1.00 96.44 151 ARG A C 1
ATOM 1224 O O . ARG A 1 151 ? 18.992 -7.502 -12.425 1.00 96.44 151 ARG A O 1
ATOM 1231 N N . LYS A 1 152 ? 20.030 -5.620 -13.070 1.00 94.75 152 LYS A N 1
ATOM 1232 C CA . LYS A 1 152 ? 20.322 -5.174 -11.695 1.00 94.75 152 LYS A CA 1
ATOM 1233 C C . LYS A 1 152 ? 19.049 -4.760 -10.963 1.00 94.75 152 LYS A C 1
ATOM 1235 O O . LYS A 1 152 ? 18.874 -5.149 -9.812 1.00 94.75 152 LYS A O 1
ATOM 1240 N N . ARG A 1 153 ? 18.171 -4.000 -11.626 1.00 95.69 153 ARG A N 1
ATOM 1241 C CA . ARG A 1 153 ? 16.887 -3.564 -11.059 1.00 95.69 153 ARG A CA 1
ATOM 1242 C C . ARG A 1 153 ? 15.994 -4.755 -10.738 1.00 95.69 153 ARG A C 1
ATOM 1244 O O . ARG A 1 153 ? 15.553 -4.866 -9.600 1.00 95.69 153 ARG A O 1
ATOM 1251 N N . LEU A 1 154 ? 15.831 -5.691 -11.675 1.00 95.38 154 LEU A N 1
ATOM 1252 C CA . LEU A 1 154 ? 15.076 -6.926 -11.444 1.00 95.38 154 LEU A CA 1
ATOM 1253 C C . LEU A 1 154 ? 15.666 -7.783 -10.323 1.00 95.38 154 LEU A C 1
ATOM 1255 O O . LEU A 1 154 ? 14.911 -8.342 -9.535 1.00 95.38 154 LEU A O 1
ATOM 1259 N N . ARG A 1 155 ? 16.998 -7.880 -10.212 1.00 95.44 155 ARG A N 1
ATOM 1260 C CA . ARG A 1 155 ? 17.622 -8.623 -9.109 1.00 95.44 155 ARG A CA 1
ATOM 1261 C C . ARG A 1 155 ? 17.261 -7.991 -7.772 1.00 95.44 155 ARG A C 1
ATOM 1263 O O . ARG A 1 155 ? 16.836 -8.691 -6.861 1.00 95.44 155 ARG A O 1
ATOM 1270 N N . VAL A 1 156 ? 17.437 -6.676 -7.652 1.00 95.81 156 VAL A N 1
ATOM 1271 C CA . VAL A 1 156 ? 17.106 -5.945 -6.425 1.00 95.81 156 VAL A CA 1
ATOM 1272 C C . VAL A 1 156 ? 15.621 -6.068 -6.113 1.00 95.81 156 VAL A C 1
ATOM 1274 O O . VAL A 1 156 ? 15.279 -6.324 -4.966 1.00 95.81 156 VAL A O 1
ATOM 1277 N N . TRP A 1 157 ? 14.751 -5.981 -7.123 1.00 95.81 157 TRP A N 1
ATOM 1278 C CA . TRP A 1 157 ? 13.331 -6.276 -6.974 1.00 95.81 157 TRP A CA 1
ATOM 1279 C C . TRP A 1 157 ? 13.105 -7.685 -6.421 1.00 95.81 157 TRP A C 1
ATOM 1281 O O . TRP A 1 157 ? 12.441 -7.824 -5.403 1.00 95.81 157 TRP A O 1
ATOM 1291 N N . GLY A 1 158 ? 13.715 -8.715 -7.010 1.00 92.88 158 GLY A N 1
ATOM 1292 C CA . GLY A 1 158 ? 13.616 -10.099 -6.537 1.00 92.88 158 GLY A CA 1
ATOM 1293 C C . GLY A 1 158 ? 14.072 -10.291 -5.084 1.00 92.88 158 GLY A C 1
ATOM 1294 O O . GLY A 1 158 ? 13.519 -11.131 -4.379 1.00 92.88 158 GLY A O 1
ATOM 1295 N N . LEU A 1 159 ? 15.028 -9.484 -4.607 1.00 93.00 159 LEU A N 1
ATOM 1296 C CA . LEU A 1 159 ? 15.470 -9.498 -3.209 1.00 93.00 159 LEU A CA 1
ATOM 1297 C C . LEU A 1 159 ? 14.433 -8.906 -2.244 1.00 93.00 159 LEU A C 1
ATOM 1299 O O . LEU A 1 159 ? 14.291 -9.412 -1.136 1.00 93.00 159 LEU A O 1
ATOM 1303 N N . VAL A 1 160 ? 13.724 -7.846 -2.646 1.00 92.75 160 VAL A N 1
ATOM 1304 C CA . VAL A 1 160 ? 12.840 -7.068 -1.750 1.00 92.75 160 VAL A CA 1
ATOM 1305 C C . VAL A 1 160 ? 11.345 -7.257 -2.023 1.00 92.75 160 VAL A C 1
ATOM 1307 O O . VAL A 1 160 ? 10.506 -6.722 -1.295 1.00 92.75 160 VAL A O 1
ATOM 1310 N N . CYS A 1 161 ? 10.977 -7.965 -3.091 1.00 90.12 161 CYS A N 1
ATOM 1311 C CA . CYS A 1 161 ? 9.585 -8.135 -3.481 1.00 90.12 161 CYS A CA 1
ATOM 1312 C C . CYS A 1 161 ? 8.828 -8.988 -2.454 1.00 90.12 161 CYS A C 1
ATOM 1314 O O . CYS A 1 161 ? 9.239 -10.079 -2.063 1.00 90.12 161 CYS A O 1
ATOM 1316 N N . GLY A 1 162 ? 7.687 -8.467 -2.002 1.00 86.12 162 GLY A N 1
ATOM 1317 C CA . GLY A 1 162 ? 6.881 -9.108 -0.964 1.00 86.12 162 GLY A CA 1
ATOM 1318 C C . GLY A 1 162 ? 7.421 -8.951 0.461 1.00 86.12 162 GLY A C 1
ATOM 1319 O O . GLY A 1 162 ? 6.762 -9.430 1.378 1.00 86.12 162 GLY A O 1
ATOM 1320 N N . GLU A 1 163 ? 8.553 -8.270 0.659 1.00 89.12 163 GLU A N 1
ATOM 1321 C CA . GLU A 1 163 ? 9.066 -7.929 1.988 1.00 89.12 163 GLU A CA 1
ATOM 1322 C C . GLU A 1 163 ? 8.360 -6.677 2.534 1.00 89.12 163 GLU A C 1
ATOM 1324 O O . GLU A 1 163 ? 8.040 -5.732 1.795 1.00 89.12 163 GLU A O 1
ATOM 1329 N N . GLN A 1 164 ? 8.115 -6.667 3.844 1.00 91.69 164 GLN A N 1
ATOM 1330 C CA . GLN A 1 164 ? 7.561 -5.528 4.569 1.00 91.69 164 GLN A CA 1
ATOM 1331 C C . GLN A 1 164 ? 8.486 -5.122 5.712 1.00 91.69 164 GLN A C 1
ATOM 1333 O O . GLN A 1 164 ? 9.008 -5.955 6.443 1.00 91.69 164 GLN A O 1
ATOM 1338 N N . THR A 1 165 ? 8.638 -3.816 5.900 1.00 93.38 165 THR A N 1
ATOM 1339 C CA . THR A 1 165 ? 9.451 -3.223 6.956 1.00 93.38 165 THR A CA 1
ATOM 1340 C C . THR A 1 165 ? 8.576 -2.337 7.834 1.00 93.38 165 THR A C 1
ATOM 1342 O O . THR A 1 165 ? 7.862 -1.459 7.339 1.00 93.38 165 THR A O 1
ATOM 1345 N N . LEU A 1 166 ? 8.665 -2.536 9.147 1.00 94.19 166 LEU A N 1
ATOM 1346 C CA . LEU A 1 166 ? 8.087 -1.639 10.143 1.00 94.19 166 LEU A CA 1
ATOM 1347 C C . LEU A 1 166 ? 8.947 -0.372 10.247 1.00 94.19 166 LEU A C 1
ATOM 1349 O O . LEU A 1 166 ? 10.140 -0.442 10.530 1.00 94.19 166 LEU A O 1
ATOM 1353 N N . ILE A 1 167 ? 8.356 0.799 10.034 1.00 92.62 167 ILE A N 1
ATOM 1354 C CA . ILE A 1 167 ? 9.046 2.081 10.177 1.00 92.62 167 ILE A CA 1
ATOM 1355 C C . ILE A 1 167 ? 8.567 2.772 11.436 1.00 92.62 167 ILE A C 1
ATOM 1357 O O . ILE A 1 167 ? 7.368 2.959 11.605 1.00 92.62 167 ILE A O 1
ATOM 1361 N N . ILE A 1 168 ? 9.508 3.204 12.275 1.00 91.94 168 ILE A N 1
ATOM 1362 C CA . ILE A 1 168 ? 9.248 4.053 13.437 1.00 91.94 168 ILE A CA 1
ATOM 1363 C C . ILE A 1 168 ? 9.866 5.427 13.209 1.00 91.94 168 ILE A C 1
ATOM 1365 O O . ILE A 1 168 ? 11.021 5.551 12.800 1.00 91.94 168 ILE A O 1
ATOM 1369 N N . ASN A 1 169 ? 9.097 6.463 13.507 1.00 88.69 169 ASN A N 1
ATOM 1370 C CA . ASN A 1 169 ? 9.477 7.856 13.399 1.00 88.69 169 ASN A CA 1
ATOM 1371 C C . ASN A 1 169 ? 9.396 8.525 14.765 1.00 88.69 169 ASN A C 1
ATOM 1373 O O . ASN A 1 169 ? 8.340 8.534 15.399 1.00 88.69 169 ASN A O 1
ATOM 1377 N N . SER A 1 170 ? 10.490 9.157 15.182 1.00 87.75 170 SER A N 1
ATOM 1378 C CA . SER A 1 170 ? 10.424 10.118 16.274 1.00 87.75 170 SER A CA 1
ATOM 1379 C C . SER A 1 170 ? 9.602 11.347 15.862 1.00 87.75 170 SER A C 1
ATOM 1381 O O . SER A 1 170 ? 9.637 11.758 14.695 1.00 87.75 170 SER A O 1
ATOM 1383 N N . PRO A 1 171 ? 8.913 11.995 16.812 1.00 86.50 171 PRO A N 1
ATOM 1384 C CA . PRO A 1 171 ? 8.349 13.316 16.580 1.00 86.50 171 PRO A CA 1
ATOM 1385 C C . PRO A 1 171 ? 9.452 14.367 16.379 1.00 86.50 171 PRO A C 1
ATOM 1387 O O . PRO A 1 171 ? 10.639 14.103 16.586 1.00 86.50 171 PRO A O 1
ATOM 1390 N N . ASN A 1 172 ? 9.053 15.576 15.970 1.00 81.62 172 ASN A N 1
ATOM 1391 C CA . ASN A 1 172 ? 9.989 16.657 15.629 1.00 81.62 172 ASN A CA 1
ATOM 1392 C C . ASN A 1 172 ? 9.949 17.839 16.608 1.00 81.62 172 ASN A C 1
ATOM 1394 O O . ASN A 1 172 ? 10.811 18.712 16.538 1.00 81.62 172 ASN A O 1
ATOM 1398 N N . THR A 1 173 ? 8.951 17.913 17.494 1.00 83.50 173 THR A N 1
ATOM 1399 C CA . THR A 1 173 ? 8.833 19.012 18.462 1.00 83.50 173 THR A CA 1
ATOM 1400 C C . THR A 1 173 ? 9.382 18.596 19.821 1.00 83.50 173 THR A C 1
ATOM 1402 O O . THR A 1 173 ? 9.188 17.467 20.263 1.00 83.50 173 THR A O 1
ATOM 1405 N N . THR A 1 174 ? 10.035 19.514 20.538 1.00 83.88 174 THR A N 1
ATOM 1406 C CA . THR A 1 174 ? 10.635 19.221 21.853 1.00 83.88 174 THR A CA 1
ATOM 1407 C C . THR A 1 174 ? 9.623 18.654 22.853 1.00 83.88 174 THR A C 1
ATOM 1409 O O . THR A 1 174 ? 9.963 17.776 23.642 1.00 83.88 174 THR A O 1
ATOM 1412 N N . LYS A 1 175 ? 8.374 19.138 22.816 1.00 84.75 175 LYS A N 1
ATOM 1413 C CA . LYS A 1 175 ? 7.302 18.666 23.701 1.00 84.75 175 LYS A CA 1
ATOM 1414 C C . LYS A 1 175 ? 6.915 17.218 23.393 1.00 84.75 175 LYS A C 1
ATOM 1416 O O . LYS A 1 175 ? 6.834 16.412 24.312 1.00 84.75 175 LYS A O 1
ATOM 1421 N N . GLU A 1 176 ? 6.703 16.890 22.121 1.00 86.06 176 GLU A N 1
ATOM 1422 C CA . GLU A 1 176 ? 6.343 15.529 21.709 1.00 86.06 176 GLU A CA 1
ATOM 1423 C C . GLU A 1 176 ? 7.507 14.558 21.898 1.00 86.06 176 GLU A C 1
ATOM 1425 O O . GLU A 1 176 ? 7.280 13.437 22.332 1.00 86.06 176 GLU A O 1
ATOM 1430 N N . ILE A 1 177 ? 8.750 14.989 21.643 1.00 88.56 177 ILE A N 1
ATOM 1431 C CA . ILE A 1 177 ? 9.954 14.187 21.909 1.00 88.56 177 ILE A CA 1
ATOM 1432 C C . ILE A 1 177 ? 10.022 13.813 23.392 1.00 88.56 177 ILE A C 1
ATOM 1434 O O . ILE A 1 177 ? 10.302 12.661 23.712 1.00 88.56 177 ILE A O 1
ATOM 1438 N N . ALA A 1 178 ? 9.709 14.743 24.300 1.00 88.56 178 ALA A N 1
ATOM 1439 C CA . ALA A 1 178 ? 9.708 14.439 25.726 1.00 88.56 178 ALA A CA 1
ATOM 1440 C C . ALA A 1 178 ? 8.668 13.369 26.096 1.00 88.56 178 ALA A C 1
ATOM 1442 O O . ALA A 1 178 ? 8.999 12.415 26.794 1.00 88.56 178 ALA A O 1
ATOM 1443 N N . SER A 1 179 ? 7.436 13.480 25.585 1.00 88.06 179 SER A N 1
ATOM 1444 C CA . SER A 1 179 ? 6.395 12.455 25.772 1.00 88.06 179 SER A CA 1
ATOM 1445 C C . SER A 1 179 ? 6.733 11.126 25.089 1.00 88.06 179 SER A C 1
ATOM 1447 O O . SER A 1 179 ? 6.376 10.066 25.585 1.00 88.06 179 SER A O 1
ATOM 1449 N N . PHE A 1 180 ? 7.433 11.167 23.959 1.00 89.81 180 PHE A N 1
ATOM 1450 C CA . PHE A 1 180 ? 7.874 9.984 23.228 1.00 89.81 180 PHE A CA 1
ATOM 1451 C C . PHE A 1 180 ? 8.930 9.188 24.004 1.00 89.81 180 PHE A C 1
ATOM 1453 O O . PHE A 1 180 ? 8.854 7.961 24.060 1.00 89.81 180 PHE A O 1
ATOM 1460 N N . LEU A 1 181 ? 9.881 9.887 24.629 1.00 90.69 181 LEU A N 1
ATOM 1461 C CA . LEU A 1 181 ? 10.988 9.291 25.379 1.00 90.69 181 LEU A CA 1
ATOM 1462 C C . LEU A 1 181 ? 10.674 9.023 26.856 1.00 90.69 181 LEU A C 1
ATOM 1464 O O . LEU A 1 181 ? 11.348 8.201 27.466 1.00 90.69 181 LEU A O 1
ATOM 1468 N N . GLY A 1 182 ? 9.703 9.725 27.447 1.00 89.69 182 GLY A N 1
ATOM 1469 C CA . GLY A 1 182 ? 9.443 9.685 28.894 1.00 89.69 182 GLY A CA 1
ATOM 1470 C C . GLY A 1 182 ? 10.399 10.559 29.717 1.00 89.69 182 GLY A C 1
ATOM 1471 O O . GLY A 1 182 ? 10.412 10.511 30.945 1.00 89.69 182 GLY A O 1
ATOM 1472 N N . TYR A 1 183 ? 11.206 11.395 29.062 1.00 90.00 183 TYR A N 1
ATOM 1473 C CA . TYR A 1 183 ? 12.084 12.362 29.716 1.00 90.00 183 TYR A CA 1
ATOM 1474 C C . TYR A 1 183 ? 12.373 13.546 28.794 1.00 90.00 183 TYR A C 1
ATOM 1476 O O . TYR A 1 183 ? 12.243 13.462 27.576 1.00 90.00 183 TYR A O 1
ATOM 1484 N N . LYS A 1 184 ? 12.836 14.657 29.367 1.00 89.19 184 LYS A N 1
ATOM 1485 C CA . LYS A 1 184 ? 13.350 15.816 28.624 1.00 89.19 184 LYS A CA 1
ATOM 1486 C C . LYS A 1 184 ? 14.825 16.050 28.927 1.00 89.19 184 LYS A C 1
ATOM 1488 O O . LYS A 1 184 ? 15.321 15.680 29.986 1.00 89.19 184 LYS A O 1
ATOM 1493 N N . TRP A 1 185 ? 15.522 16.720 28.017 1.00 86.69 185 TRP A N 1
ATOM 1494 C CA . TRP A 1 185 ? 16.891 17.173 28.251 1.00 86.69 185 TRP A CA 1
ATOM 1495 C C . TRP A 1 185 ? 16.903 18.605 28.804 1.00 86.69 185 TRP A C 1
ATOM 1497 O O . TRP A 1 185 ? 16.259 19.492 28.244 1.00 86.69 185 TRP A O 1
ATOM 1507 N N . SER A 1 186 ? 17.636 18.844 29.892 1.00 85.25 186 SER A N 1
ATOM 1508 C CA . SER A 1 186 ? 17.817 20.165 30.500 1.00 85.25 186 SER A CA 1
ATOM 1509 C C . SER A 1 186 ? 19.234 20.686 30.274 1.00 85.25 186 SER A C 1
ATOM 1511 O O . SER A 1 186 ? 20.213 19.991 30.526 1.00 85.25 186 SER A O 1
ATOM 1513 N N . ASN A 1 187 ? 19.334 21.947 29.850 1.00 85.19 187 ASN A N 1
ATOM 1514 C CA . ASN A 1 187 ? 20.594 22.698 29.769 1.00 85.19 187 ASN A CA 1
ATOM 1515 C C . ASN A 1 187 ? 20.715 23.737 30.900 1.00 85.19 187 ASN A C 1
ATOM 1517 O O . ASN A 1 187 ? 21.533 24.653 30.829 1.00 85.19 187 ASN A O 1
ATOM 1521 N N . ARG A 1 188 ? 19.847 23.671 31.919 1.00 85.69 188 ARG A N 1
ATOM 1522 C CA . ARG A 1 188 ? 19.858 24.633 33.024 1.00 85.69 188 ARG A CA 1
ATOM 1523 C C . ARG A 1 188 ? 21.070 24.370 33.910 1.00 85.69 188 ARG A C 1
ATOM 1525 O O . ARG A 1 188 ? 21.204 23.272 34.435 1.00 85.69 188 ARG A O 1
ATOM 1532 N N . LYS A 1 189 ? 21.882 25.407 34.134 1.00 85.25 189 LYS A N 1
ATOM 1533 C CA . LYS A 1 189 ? 23.073 25.327 34.984 1.00 85.25 189 LYS A CA 1
ATOM 1534 C C . LYS A 1 189 ? 22.741 24.790 36.382 1.00 85.25 189 LYS A C 1
ATOM 1536 O O . LYS A 1 189 ? 21.906 25.384 37.067 1.00 85.25 189 LYS A O 1
ATOM 1541 N N . GLY A 1 190 ? 23.388 23.699 36.786 1.00 85.25 190 GLY A N 1
ATOM 1542 C CA . GLY A 1 190 ? 23.159 22.994 38.052 1.00 85.25 190 GLY A CA 1
ATOM 1543 C C . GLY A 1 190 ? 22.046 21.938 38.023 1.00 85.25 190 GLY A C 1
ATOM 1544 O O . GLY A 1 190 ? 21.840 21.285 39.036 1.00 85.25 190 GLY A O 1
ATOM 1545 N N . ASN A 1 191 ? 21.343 21.780 36.898 1.00 84.25 191 ASN A N 1
ATOM 1546 C CA . ASN A 1 191 ? 20.310 20.770 36.641 1.00 84.25 191 ASN A CA 1
ATOM 1547 C C . ASN A 1 191 ? 20.420 20.269 35.185 1.00 84.25 191 ASN A C 1
ATOM 1549 O O . ASN A 1 191 ? 19.414 20.142 34.477 1.00 84.25 191 ASN A O 1
ATOM 1553 N N . GLU A 1 192 ? 21.640 20.087 34.684 1.00 89.25 192 GLU A N 1
ATOM 1554 C CA . GLU A 1 192 ? 21.891 19.612 33.328 1.00 89.25 192 GLU A CA 1
ATOM 1555 C C . GLU A 1 192 ? 21.575 18.115 33.171 1.00 89.25 192 GLU A C 1
ATOM 1557 O O . GLU A 1 192 ? 21.689 17.331 34.111 1.00 89.25 192 GLU A O 1
ATOM 1562 N N . GLY A 1 193 ? 21.209 17.705 31.955 1.00 85.19 193 GLY A N 1
ATOM 1563 C CA . GLY A 1 193 ? 21.035 16.300 31.587 1.00 85.19 193 GLY A CA 1
ATOM 1564 C C . GLY A 1 193 ? 19.582 15.830 31.547 1.00 85.19 193 GLY A C 1
ATOM 1565 O O . GLY A 1 193 ? 18.658 16.621 31.339 1.00 85.19 193 GLY A O 1
ATOM 1566 N N . ILE A 1 194 ? 19.394 14.517 31.689 1.00 88.56 194 ILE A N 1
ATOM 1567 C CA . ILE A 1 194 ? 18.090 13.850 31.602 1.00 88.56 194 ILE A CA 1
ATOM 1568 C C . ILE A 1 194 ? 17.235 14.231 32.809 1.00 88.56 194 ILE A C 1
ATOM 1570 O O . ILE A 1 194 ? 17.632 14.041 33.954 1.00 88.56 194 ILE A O 1
ATOM 1574 N N . GLN A 1 195 ? 16.048 14.757 32.535 1.00 88.44 195 GLN A N 1
ATOM 1575 C CA . GLN A 1 195 ? 15.033 15.086 33.523 1.00 88.44 195 GLN A CA 1
ATOM 1576 C C . GLN A 1 195 ? 13.794 14.242 33.217 1.00 88.44 195 GLN A C 1
ATOM 1578 O O . GLN A 1 195 ? 13.166 14.474 32.177 1.00 88.44 195 GLN A O 1
ATOM 1583 N N . PRO A 1 196 ? 13.437 13.275 34.075 1.00 86.31 196 PRO A N 1
ATOM 1584 C CA . PRO A 1 196 ? 12.194 12.529 33.932 1.00 86.31 196 PRO A CA 1
ATOM 1585 C C . PRO A 1 196 ? 10.993 13.477 33.865 1.00 86.31 196 PRO A C 1
ATOM 1587 O O . PRO A 1 196 ? 11.018 14.580 34.424 1.00 86.31 196 PRO A O 1
ATOM 1590 N N . ILE A 1 197 ? 9.953 13.060 33.156 1.00 86.19 197 ILE A N 1
ATOM 1591 C CA . ILE A 1 197 ? 8.641 13.710 33.206 1.00 86.19 197 ILE A CA 1
ATOM 1592 C C . ILE A 1 197 ? 7.659 12.781 33.923 1.00 86.19 197 ILE A C 1
ATOM 1594 O O . ILE A 1 197 ? 7.942 11.598 34.094 1.00 86.19 197 ILE A O 1
ATOM 1598 N N . ASP A 1 198 ? 6.513 13.310 34.347 1.00 78.88 198 ASP A N 1
ATOM 1599 C CA . ASP A 1 198 ? 5.453 12.475 34.911 1.00 78.88 198 ASP A CA 1
ATOM 1600 C C . ASP A 1 198 ? 4.848 11.592 33.803 1.00 78.88 198 ASP A C 1
ATOM 1602 O O . ASP A 1 198 ? 4.276 12.106 32.838 1.00 78.88 198 ASP A O 1
ATOM 1606 N N . GLY A 1 199 ? 4.979 10.271 33.954 1.00 74.12 199 GLY A N 1
ATOM 1607 C CA . GLY A 1 199 ? 4.494 9.255 33.012 1.00 74.12 199 GLY A CA 1
ATOM 1608 C C . GLY A 1 199 ? 5.606 8.533 32.239 1.00 74.12 199 GLY A C 1
ATOM 1609 O O . GLY A 1 199 ? 6.735 9.010 32.143 1.00 74.12 199 GLY A O 1
ATOM 1610 N N . GLU A 1 200 ? 5.279 7.365 31.682 1.00 81.19 200 GLU A N 1
ATOM 1611 C CA . GLU A 1 200 ? 6.198 6.576 30.852 1.00 81.19 200 GLU A CA 1
ATOM 1612 C C . GLU A 1 200 ? 6.180 7.045 29.389 1.00 81.19 200 GLU A C 1
ATOM 1614 O O . GLU A 1 200 ? 5.156 7.495 28.867 1.00 81.19 200 GLU A O 1
ATOM 1619 N N . GLY A 1 201 ? 7.334 6.952 28.724 1.00 87.44 201 GLY A N 1
ATOM 1620 C CA . GLY A 1 201 ? 7.444 7.188 27.287 1.00 87.44 201 GLY A CA 1
ATOM 1621 C C . GLY A 1 201 ? 6.853 6.038 26.473 1.00 87.44 201 GLY A C 1
ATOM 1622 O O . GLY A 1 201 ? 6.708 4.923 26.962 1.00 87.44 201 GLY A O 1
ATOM 1623 N N . VAL A 1 202 ? 6.556 6.284 25.197 1.00 90.00 202 VAL A N 1
ATOM 1624 C CA . VAL A 1 202 ? 6.002 5.246 24.303 1.00 90.00 202 VAL A CA 1
ATOM 1625 C C . VAL A 1 202 ? 7.066 4.494 23.501 1.00 90.00 202 VAL A C 1
ATOM 1627 O O . VAL A 1 202 ? 6.757 3.479 22.878 1.00 90.00 202 VAL A O 1
ATOM 1630 N N . LEU A 1 203 ? 8.311 4.986 23.468 1.00 90.81 203 LEU A N 1
ATOM 1631 C CA . LEU A 1 203 ? 9.385 4.367 22.687 1.00 90.81 203 LEU A CA 1
ATOM 1632 C C . LEU A 1 203 ? 9.771 2.981 23.216 1.00 90.81 203 LEU A C 1
ATOM 1634 O O . LEU A 1 203 ? 9.984 2.064 22.422 1.00 90.81 203 LEU A O 1
ATOM 1638 N N . TYR A 1 204 ? 9.891 2.842 24.533 1.00 87.62 204 TYR A N 1
ATOM 1639 C CA . TYR A 1 204 ? 10.483 1.673 25.167 1.00 87.62 204 TYR A CA 1
ATOM 1640 C C . TYR A 1 204 ? 9.726 1.283 26.437 1.00 87.62 204 TYR A C 1
ATOM 1642 O O . TYR A 1 204 ? 9.334 2.153 27.208 1.00 87.62 204 TYR A O 1
ATOM 1650 N N . SER A 1 205 ? 9.568 -0.022 26.653 1.00 83.06 205 SER A N 1
ATOM 1651 C CA . SER A 1 205 ? 9.061 -0.606 27.894 1.00 83.06 205 SER A CA 1
ATOM 1652 C C . SER A 1 205 ? 9.911 -1.814 28.294 1.00 83.06 205 SER A C 1
ATOM 1654 O O . SER A 1 205 ? 10.174 -2.692 27.462 1.00 83.06 205 SER A O 1
ATOM 1656 N N . ASP A 1 206 ? 10.291 -1.859 29.577 1.00 74.12 206 ASP A N 1
ATOM 1657 C CA . ASP A 1 206 ? 10.974 -2.991 30.223 1.00 74.12 206 ASP A CA 1
ATOM 1658 C C . ASP A 1 206 ? 10.058 -4.208 30.406 1.00 74.12 206 ASP A C 1
ATOM 1660 O O . ASP A 1 206 ? 10.522 -5.297 30.741 1.00 74.12 206 ASP A O 1
ATOM 1664 N N . ASN A 1 207 ? 8.749 -4.046 30.201 1.00 70.88 207 ASN A N 1
ATOM 1665 C CA . ASN A 1 207 ? 7.828 -5.160 30.288 1.00 70.88 207 ASN A CA 1
ATOM 1666 C C . ASN A 1 207 ? 8.058 -6.104 29.097 1.00 70.88 207 ASN A C 1
ATOM 1668 O O . ASN A 1 207 ? 7.751 -5.773 27.950 1.00 70.88 207 ASN A O 1
ATOM 1672 N N . GLU A 1 208 ? 8.618 -7.279 29.385 1.00 64.38 208 GLU A N 1
ATOM 1673 C CA . GLU A 1 208 ? 8.848 -8.352 28.413 1.00 64.38 208 GLU A CA 1
ATOM 1674 C C . GLU A 1 208 ? 7.558 -9.058 27.979 1.00 64.38 208 GLU A C 1
ATOM 1676 O O . GLU A 1 208 ? 7.597 -9.860 27.048 1.00 64.38 208 GLU A O 1
ATOM 1681 N N . SER A 1 209 ? 6.411 -8.775 28.614 1.00 61.00 209 SER A N 1
ATOM 1682 C CA . SER A 1 209 ? 5.129 -9.227 28.071 1.00 61.00 209 SER A CA 1
ATOM 1683 C C . SER A 1 209 ? 4.919 -8.642 26.668 1.00 61.00 209 SER A C 1
ATOM 1685 O O . SER A 1 209 ? 5.415 -7.547 26.374 1.00 61.00 209 SER A O 1
ATOM 1687 N N . ASP A 1 210 ? 4.178 -9.351 25.813 1.00 57.62 210 ASP A N 1
ATOM 1688 C CA . ASP A 1 210 ? 3.762 -8.915 24.468 1.00 57.62 210 ASP A CA 1
ATOM 1689 C C . ASP A 1 210 ? 2.783 -7.720 24.520 1.00 57.62 210 ASP A C 1
ATOM 1691 O O . ASP A 1 210 ? 1.780 -7.670 23.812 1.00 57.62 210 ASP A O 1
ATOM 1695 N N . ASP A 1 211 ? 3.031 -6.744 25.394 1.00 70.81 211 ASP A N 1
ATOM 1696 C CA . ASP A 1 211 ? 2.243 -5.534 25.461 1.00 70.81 211 ASP A CA 1
ATOM 1697 C C . ASP A 1 211 ? 2.624 -4.610 24.296 1.00 70.81 211 ASP A C 1
ATOM 1699 O O . ASP A 1 211 ? 3.660 -3.931 24.278 1.00 70.81 211 ASP A O 1
ATOM 1703 N N . THR A 1 212 ? 1.746 -4.585 23.300 1.00 81.00 212 THR A N 1
ATOM 1704 C CA . THR A 1 212 ? 1.826 -3.743 22.106 1.00 81.00 212 THR A CA 1
ATOM 1705 C C . THR A 1 212 ? 1.507 -2.265 22.378 1.00 81.00 212 THR A C 1
ATOM 1707 O O . THR A 1 212 ? 1.361 -1.483 21.439 1.00 81.00 212 THR A O 1
ATOM 1710 N N . ASN A 1 213 ? 1.424 -1.854 23.648 1.00 84.81 213 ASN A N 1
ATOM 1711 C CA . ASN A 1 213 ? 1.269 -0.459 24.076 1.00 84.81 213 ASN A CA 1
ATOM 1712 C C . ASN A 1 213 ? 2.561 0.381 23.981 1.00 84.81 213 ASN A C 1
ATOM 1714 O O . ASN A 1 213 ? 2.524 1.585 24.237 1.00 84.81 213 ASN A O 1
ATOM 1718 N N . SER A 1 214 ? 3.697 -0.215 23.597 1.00 90.12 214 SER A N 1
ATOM 1719 C CA . SER A 1 214 ? 4.971 0.482 23.348 1.00 90.12 214 SER A CA 1
ATOM 1720 C C . SER A 1 214 ? 5.529 0.176 21.955 1.00 90.12 214 SER A C 1
ATOM 1722 O O . SER A 1 214 ? 5.281 -0.891 21.390 1.00 90.12 214 SER A O 1
ATOM 1724 N N . LEU A 1 215 ? 6.342 1.082 21.402 1.00 92.38 215 LEU A N 1
ATOM 1725 C CA . LEU A 1 215 ? 6.984 0.886 20.097 1.00 92.38 215 LEU A CA 1
ATOM 1726 C C . LEU A 1 215 ? 7.998 -0.263 20.121 1.00 92.38 215 LEU A C 1
ATOM 1728 O O . LEU A 1 215 ? 8.079 -1.012 19.150 1.00 92.38 215 LEU A O 1
ATOM 1732 N N . SER A 1 216 ? 8.715 -0.466 21.231 1.00 91.19 216 SER A N 1
ATOM 1733 C CA . SER A 1 216 ? 9.537 -1.666 21.426 1.00 91.19 216 SER A CA 1
ATOM 1734 C C . SER A 1 216 ? 8.703 -2.949 21.422 1.00 91.19 216 SER A C 1
ATOM 1736 O O . SER A 1 216 ? 9.132 -3.936 20.831 1.00 91.19 216 SER A O 1
ATOM 1738 N N . GLY A 1 217 ? 7.510 -2.933 22.029 1.00 90.50 217 GLY A N 1
ATOM 1739 C CA . GLY A 1 217 ? 6.570 -4.058 22.003 1.00 90.50 217 GLY A CA 1
ATOM 1740 C C . GLY A 1 217 ? 6.095 -4.377 20.586 1.00 90.50 217 GLY A C 1
ATOM 1741 O O . GLY A 1 217 ? 6.154 -5.527 20.165 1.00 90.50 217 GLY A O 1
ATOM 1742 N N . ILE A 1 218 ? 5.742 -3.352 19.803 1.00 92.12 218 ILE A N 1
ATOM 1743 C CA . ILE A 1 218 ? 5.361 -3.506 18.389 1.00 92.12 218 ILE A CA 1
ATOM 1744 C C . ILE A 1 218 ? 6.519 -4.061 17.548 1.00 92.12 218 ILE A C 1
ATOM 1746 O O . ILE A 1 218 ? 6.297 -4.931 16.707 1.00 92.12 218 ILE A O 1
ATOM 1750 N N . ILE A 1 219 ? 7.760 -3.602 17.771 1.00 92.44 219 ILE A N 1
ATOM 1751 C CA . ILE A 1 219 ? 8.936 -4.174 17.094 1.00 92.44 219 ILE A CA 1
ATOM 1752 C C . ILE A 1 219 ? 9.073 -5.657 17.432 1.00 92.44 219 ILE A C 1
ATOM 1754 O O . ILE A 1 219 ? 9.286 -6.443 16.516 1.00 92.44 219 ILE A O 1
ATOM 1758 N N . ARG A 1 220 ? 8.948 -6.045 18.710 1.00 89.69 220 ARG A N 1
ATOM 1759 C CA . ARG A 1 220 ? 9.032 -7.452 19.138 1.00 89.69 220 ARG A CA 1
ATOM 1760 C C . ARG A 1 220 ? 7.938 -8.305 18.498 1.00 89.69 220 ARG A C 1
ATOM 1762 O O . ARG A 1 220 ? 8.264 -9.346 17.938 1.00 89.69 220 ARG A O 1
ATOM 1769 N N . ALA A 1 221 ? 6.689 -7.837 18.505 1.00 88.25 221 ALA A N 1
ATOM 1770 C CA . ALA A 1 221 ? 5.567 -8.536 17.878 1.00 88.25 221 ALA A CA 1
ATOM 1771 C C . ALA A 1 221 ? 5.820 -8.744 16.374 1.00 88.25 221 ALA A C 1
ATOM 1773 O O . ALA A 1 221 ? 5.761 -9.868 15.876 1.00 88.25 221 ALA A O 1
ATOM 1774 N N . TRP A 1 222 ? 6.254 -7.692 15.670 1.00 91.12 222 TRP A N 1
ATOM 1775 C CA . TRP A 1 222 ? 6.606 -7.782 14.251 1.00 91.12 222 TRP A CA 1
ATOM 1776 C C . TRP A 1 222 ? 7.801 -8.711 13.995 1.00 91.12 222 TRP A C 1
ATOM 1778 O O . TRP A 1 222 ? 7.807 -9.486 13.038 1.00 91.12 222 TRP A O 1
ATOM 1788 N N . PHE A 1 223 ? 8.791 -8.713 14.891 1.00 87.25 223 PHE A N 1
ATOM 1789 C CA . PHE A 1 223 ? 9.910 -9.654 14.851 1.00 87.25 223 PHE A CA 1
ATOM 1790 C C . PHE A 1 223 ? 9.481 -11.111 15.107 1.00 87.25 223 PHE A C 1
ATOM 1792 O O . PHE A 1 223 ? 10.220 -12.028 14.758 1.00 87.25 223 PHE A O 1
ATOM 1799 N N . SER A 1 224 ? 8.290 -11.340 15.652 1.00 83.69 224 SER A N 1
ATOM 1800 C CA . SER A 1 224 ? 7.673 -12.663 15.811 1.00 83.69 224 SER A CA 1
ATOM 1801 C C . SER A 1 224 ? 6.669 -12.995 14.696 1.00 83.69 224 SER A C 1
ATOM 1803 O O . SER A 1 224 ? 6.053 -14.056 14.728 1.00 83.69 224 SER A O 1
ATOM 1805 N N . GLY A 1 225 ? 6.516 -12.116 13.697 1.00 83.62 225 GLY A N 1
ATOM 1806 C CA . GLY A 1 225 ? 5.571 -12.278 12.589 1.00 83.62 225 GLY A CA 1
ATOM 1807 C C . GLY A 1 225 ? 4.154 -11.774 12.881 1.00 83.62 225 GLY A C 1
ATOM 1808 O O . GLY A 1 225 ? 3.254 -11.998 12.074 1.00 83.62 225 GLY A O 1
ATOM 1809 N N . GLU A 1 226 ? 3.939 -11.084 14.002 1.00 86.12 226 GLU A N 1
ATOM 1810 C CA . GLU A 1 226 ? 2.647 -10.508 14.369 1.00 86.12 226 GLU A CA 1
ATOM 1811 C C . GLU A 1 226 ? 2.552 -9.044 13.921 1.00 86.12 226 GLU A C 1
ATOM 1813 O O . GLU A 1 226 ? 3.309 -8.173 14.358 1.00 86.12 226 GLU A O 1
ATOM 1818 N N . GLN A 1 227 ? 1.594 -8.758 13.039 1.00 88.00 227 GLN A N 1
ATOM 1819 C CA . GLN A 1 227 ? 1.269 -7.390 12.654 1.00 88.00 227 GLN A CA 1
ATOM 1820 C C . GLN A 1 227 ? 0.287 -6.780 13.657 1.00 88.00 227 GLN A C 1
ATOM 1822 O O . GLN A 1 227 ? -0.817 -7.288 13.846 1.00 88.00 227 GLN A O 1
ATOM 1827 N N . VAL A 1 228 ? 0.665 -5.649 14.245 1.00 87.31 228 VAL A N 1
ATOM 1828 C CA . VAL A 1 228 ? -0.149 -4.927 15.226 1.00 87.31 228 VAL A CA 1
ATOM 1829 C C . VAL A 1 228 ? -0.905 -3.806 14.520 1.00 87.31 228 VAL A C 1
ATOM 1831 O O . VAL A 1 228 ? -0.334 -3.071 13.711 1.00 87.31 228 VAL A O 1
ATOM 1834 N N . GLU A 1 229 ? -2.198 -3.640 14.813 1.00 83.31 229 GLU A N 1
ATOM 1835 C CA . GLU A 1 229 ? -2.927 -2.481 14.297 1.00 83.31 229 GLU A CA 1
ATOM 1836 C C . GLU A 1 229 ? -2.392 -1.175 14.937 1.00 83.31 229 GLU A C 1
ATOM 1838 O O . GLU A 1 229 ? -2.225 -1.110 16.157 1.00 83.31 229 GLU A O 1
ATOM 1843 N N . PRO A 1 230 ? -2.182 -0.097 14.150 1.00 79.31 230 PRO A N 1
ATOM 1844 C CA . PRO A 1 230 ? -1.585 1.167 14.600 1.00 79.31 230 PRO A CA 1
ATOM 1845 C C . PRO A 1 230 ? -2.119 1.762 15.912 1.00 79.31 230 PRO A C 1
ATOM 1847 O O . PRO A 1 230 ? -1.362 2.374 16.670 1.00 79.31 230 PRO A O 1
ATOM 1850 N N . GLY A 1 231 ? -3.412 1.586 16.197 1.00 83.38 231 GLY A N 1
ATOM 1851 C CA . GLY A 1 231 ? -4.023 1.993 17.460 1.00 83.38 231 GLY A CA 1
ATOM 1852 C C . GLY A 1 231 ? -3.784 3.469 17.787 1.00 83.38 231 GLY A C 1
ATOM 1853 O O . GLY A 1 231 ? -3.989 4.345 16.937 1.00 83.38 231 GLY A O 1
ATOM 1854 N N . ASP A 1 232 ? -3.358 3.730 19.022 1.00 79.94 232 ASP A N 1
ATOM 1855 C CA . ASP A 1 232 ? -3.038 5.071 19.533 1.00 79.94 232 ASP A CA 1
ATOM 1856 C C . ASP A 1 232 ? -1.568 5.477 19.281 1.00 79.94 232 ASP A C 1
ATOM 1858 O O . ASP A 1 232 ? -1.197 6.637 19.464 1.00 79.94 232 ASP A O 1
ATOM 1862 N N . LEU A 1 233 ? -0.737 4.544 18.798 1.00 85.81 233 LEU A N 1
ATOM 1863 C CA . LEU A 1 233 ? 0.663 4.774 18.420 1.00 85.81 233 LEU A CA 1
ATOM 1864 C C . LEU A 1 233 ? 0.844 5.048 16.917 1.00 85.81 233 LEU A C 1
ATOM 1866 O O . LEU A 1 233 ? 1.965 5.256 16.458 1.00 85.81 233 LEU A O 1
ATOM 1870 N N . ALA A 1 234 ? -0.251 5.118 16.159 1.00 81.94 234 ALA A N 1
ATOM 1871 C CA . ALA A 1 234 ? -0.280 5.240 14.701 1.00 81.94 234 ALA A CA 1
ATOM 1872 C C . ALA A 1 234 ? 0.467 6.446 14.111 1.00 81.94 234 ALA A C 1
ATOM 1874 O O . ALA A 1 234 ? 0.810 6.452 12.934 1.00 81.94 234 ALA A O 1
ATOM 1875 N N . GLN A 1 235 ? 0.712 7.477 14.916 1.00 80.06 235 GLN A N 1
ATOM 1876 C CA . GLN A 1 235 ? 1.511 8.640 14.525 1.00 80.06 235 GLN A CA 1
ATOM 1877 C C . GLN A 1 235 ? 3.019 8.355 14.466 1.00 80.06 235 GLN A C 1
ATOM 1879 O O . GLN A 1 235 ? 3.763 9.066 13.795 1.00 80.06 235 GLN A O 1
ATOM 1884 N N . TYR A 1 236 ? 3.479 7.329 15.183 1.00 86.50 236 TYR A N 1
ATOM 1885 C CA . TYR A 1 236 ? 4.896 7.024 15.329 1.00 86.50 236 TYR A CA 1
ATOM 1886 C C . TYR A 1 236 ? 5.347 5.884 14.435 1.00 86.50 236 TYR A C 1
ATOM 1888 O O . TYR A 1 236 ? 6.551 5.712 14.281 1.00 86.50 236 TYR A O 1
ATOM 1896 N N . TYR A 1 237 ? 4.436 5.099 13.856 1.00 88.69 237 TYR A N 1
ATOM 1897 C CA . TYR A 1 237 ? 4.839 3.971 13.032 1.00 88.69 237 TYR A CA 1
ATOM 1898 C C . TYR A 1 237 ? 3.878 3.642 11.897 1.00 88.69 237 TYR A C 1
ATOM 1900 O O . TYR A 1 237 ? 2.694 3.968 11.934 1.00 88.69 237 TYR A O 1
ATOM 1908 N N . TYR A 1 238 ? 4.415 2.967 10.886 1.00 87.31 238 TYR A N 1
ATOM 1909 C CA . TYR A 1 238 ? 3.650 2.389 9.790 1.00 87.31 238 TYR A CA 1
ATOM 1910 C C . TYR A 1 238 ? 4.403 1.199 9.185 1.00 87.31 238 TYR A C 1
ATOM 1912 O O . TYR A 1 238 ? 5.623 1.092 9.310 1.00 87.31 238 TYR A O 1
ATOM 1920 N N . TYR A 1 239 ? 3.675 0.317 8.504 1.00 88.62 239 TYR A N 1
ATOM 1921 C CA . TYR A 1 239 ? 4.257 -0.769 7.717 1.00 88.62 239 TYR A CA 1
ATOM 1922 C C . TYR A 1 239 ? 4.411 -0.322 6.265 1.00 88.62 239 TYR A C 1
ATOM 1924 O O . TYR A 1 239 ? 3.484 0.244 5.682 1.00 88.62 239 TYR A O 1
ATOM 1932 N N . ALA A 1 240 ? 5.572 -0.582 5.676 1.00 88.19 240 ALA A N 1
ATOM 1933 C CA . ALA A 1 240 ? 5.878 -0.236 4.294 1.00 88.19 240 ALA A CA 1
ATOM 1934 C C . ALA A 1 240 ? 6.418 -1.447 3.545 1.00 88.19 240 ALA A C 1
ATOM 1936 O O . ALA A 1 240 ? 7.093 -2.285 4.137 1.00 88.19 240 ALA A O 1
ATOM 1937 N N . LYS A 1 241 ? 6.174 -1.531 2.235 1.00 90.56 241 LYS A N 1
ATOM 1938 C CA . LYS A 1 241 ? 6.865 -2.529 1.414 1.00 90.56 241 LYS A CA 1
ATOM 1939 C C . LYS A 1 241 ? 8.329 -2.121 1.320 1.00 90.56 241 LYS A C 1
ATOM 1941 O O . LYS A 1 241 ? 8.617 -0.970 1.008 1.00 90.56 241 LYS A O 1
ATOM 1946 N N . THR A 1 242 ? 9.260 -3.043 1.528 1.00 92.19 242 THR A N 1
ATOM 1947 C CA . THR A 1 242 ? 10.696 -2.719 1.455 1.00 92.19 242 THR A CA 1
ATOM 1948 C C . THR A 1 242 ? 11.088 -2.230 0.055 1.00 92.19 242 THR A C 1
ATOM 1950 O O . THR A 1 242 ? 11.925 -1.340 -0.085 1.00 92.19 242 THR A O 1
ATOM 1953 N N . ALA A 1 243 ? 10.404 -2.730 -0.981 1.00 91.94 243 ALA A N 1
ATOM 1954 C CA . ALA A 1 243 ? 10.525 -2.250 -2.356 1.00 91.94 243 ALA A CA 1
ATOM 1955 C C . ALA A 1 243 ? 10.244 -0.745 -2.516 1.00 91.94 243 ALA A C 1
ATOM 1957 O O . ALA A 1 243 ? 10.833 -0.109 -3.385 1.00 91.94 243 ALA A O 1
ATOM 1958 N N . ASP A 1 244 ? 9.396 -0.150 -1.668 1.00 88.44 244 ASP A N 1
ATOM 1959 C CA . ASP A 1 244 ? 9.070 1.277 -1.744 1.00 88.44 244 ASP A CA 1
ATOM 1960 C C . ASP A 1 244 ? 10.239 2.189 -1.361 1.00 88.44 244 ASP A C 1
ATOM 1962 O O . ASP A 1 244 ? 10.165 3.389 -1.637 1.00 88.44 244 ASP A O 1
ATOM 1966 N N . PHE A 1 245 ? 11.296 1.643 -0.746 1.00 90.12 245 PHE A N 1
ATOM 1967 C CA . PHE A 1 245 ? 12.507 2.382 -0.384 1.00 90.12 245 PHE A CA 1
ATOM 1968 C C . PHE A 1 245 ? 13.487 2.521 -1.547 1.00 90.12 245 PHE A C 1
ATOM 1970 O O . PHE A 1 245 ? 14.504 3.198 -1.406 1.00 90.12 245 PHE A O 1
ATOM 1977 N N . ILE A 1 246 ? 13.218 1.861 -2.671 1.00 91.19 246 ILE A N 1
ATOM 1978 C CA . ILE A 1 246 ? 14.117 1.795 -3.815 1.00 91.19 246 ILE A CA 1
ATOM 1979 C C . ILE A 1 246 ? 13.473 2.533 -4.981 1.00 91.19 246 ILE A C 1
ATOM 1981 O O . ILE A 1 246 ? 12.339 2.255 -5.367 1.00 91.19 246 ILE A O 1
ATOM 1985 N N . ASP A 1 247 ? 14.215 3.478 -5.551 1.00 90.44 247 ASP A N 1
ATOM 1986 C CA . ASP A 1 247 ? 13.813 4.158 -6.775 1.00 90.44 247 ASP A CA 1
ATOM 1987 C C . ASP A 1 247 ? 14.279 3.346 -7.990 1.00 90.44 247 ASP A C 1
ATOM 1989 O O . ASP A 1 247 ? 15.442 3.403 -8.402 1.00 90.44 247 ASP A O 1
ATOM 1993 N N . PHE A 1 248 ? 13.368 2.545 -8.542 1.00 91.75 248 PHE A N 1
ATOM 1994 C CA . PHE A 1 248 ? 13.634 1.741 -9.735 1.00 91.75 248 PHE A CA 1
ATOM 1995 C C . PHE A 1 248 ? 13.709 2.586 -11.018 1.00 91.75 248 PHE A C 1
ATOM 1997 O O . PHE A 1 248 ? 14.280 2.113 -11.997 1.00 91.75 248 PHE A O 1
ATOM 2004 N N . ASP A 1 249 ? 13.245 3.838 -11.006 1.00 89.19 249 ASP A N 1
ATOM 2005 C CA . ASP A 1 249 ? 13.367 4.784 -12.126 1.00 89.19 249 ASP A CA 1
ATOM 2006 C C . ASP A 1 249 ? 14.628 5.663 -12.015 1.00 89.19 249 ASP A C 1
ATOM 2008 O O . ASP A 1 249 ? 14.847 6.546 -12.842 1.00 89.19 249 ASP A O 1
ATOM 2012 N N . ALA A 1 250 ? 15.490 5.443 -11.015 1.00 88.12 250 ALA A N 1
ATOM 2013 C CA . ALA A 1 250 ? 16.658 6.291 -10.805 1.00 88.12 250 ALA A CA 1
ATOM 2014 C C . ALA A 1 250 ? 17.630 6.252 -11.998 1.00 88.12 250 ALA A C 1
ATOM 2016 O O . ALA A 1 250 ? 18.078 5.175 -12.413 1.00 88.12 250 ALA A O 1
ATOM 2017 N N . ASP A 1 251 ? 18.056 7.435 -12.464 1.00 83.12 251 ASP A N 1
ATOM 2018 C CA . ASP A 1 251 ? 19.079 7.588 -13.511 1.00 83.12 251 ASP A CA 1
ATOM 2019 C C . ASP A 1 251 ? 20.375 6.857 -13.152 1.00 83.12 251 ASP A C 1
ATOM 2021 O O . ASP A 1 251 ? 20.986 6.177 -13.973 1.00 83.12 251 ASP A O 1
ATOM 2025 N N . LYS A 1 252 ? 20.789 6.951 -11.887 1.00 85.62 252 LYS A N 1
ATOM 2026 C CA . LYS A 1 252 ? 21.912 6.191 -11.343 1.00 85.62 252 LYS A CA 1
ATOM 2027 C C . LYS A 1 252 ? 21.398 5.208 -10.301 1.00 85.62 252 LYS A C 1
ATOM 2029 O O . LYS A 1 252 ? 21.290 5.542 -9.126 1.00 85.62 252 LYS A O 1
ATOM 2034 N N . PHE A 1 253 ? 21.138 3.983 -10.738 1.00 89.75 253 PHE A N 1
ATOM 2035 C CA . PHE A 1 253 ? 20.703 2.910 -9.853 1.00 89.75 253 PHE A CA 1
ATOM 2036 C C . PHE A 1 253 ? 21.875 2.380 -9.010 1.00 89.75 253 PHE A C 1
ATOM 2038 O O . PHE A 1 253 ? 22.786 1.729 -9.526 1.00 89.75 253 PHE A O 1
ATOM 2045 N N . ASP A 1 254 ? 21.883 2.700 -7.714 1.00 86.06 254 ASP A N 1
ATOM 2046 C CA . ASP A 1 254 ? 22.962 2.358 -6.773 1.00 86.06 254 ASP A CA 1
ATOM 2047 C C . ASP A 1 254 ? 22.466 1.752 -5.445 1.00 86.06 254 ASP A C 1
ATOM 2049 O O . ASP A 1 254 ? 23.157 1.821 -4.416 1.00 86.06 254 ASP A O 1
ATOM 2053 N N . GLU A 1 255 ? 21.267 1.159 -5.486 1.00 87.44 255 GLU A N 1
ATOM 2054 C CA . GLU A 1 255 ? 20.623 0.456 -4.364 1.00 87.44 255 GLU A CA 1
ATOM 2055 C C . GLU A 1 255 ? 20.408 1.354 -3.133 1.00 87.44 255 GLU A C 1
ATOM 2057 O O . GLU A 1 255 ? 20.315 0.875 -2.003 1.00 87.44 255 GLU A O 1
ATOM 2062 N N . THR A 1 256 ? 20.382 2.678 -3.316 1.00 89.69 256 THR A N 1
ATOM 2063 C CA . THR A 1 256 ? 20.131 3.610 -2.216 1.00 89.69 256 THR A CA 1
ATOM 2064 C C . THR A 1 256 ? 18.735 3.389 -1.633 1.00 89.69 256 THR A C 1
ATOM 2066 O O . THR A 1 256 ? 17.735 3.471 -2.340 1.00 89.69 256 THR A O 1
ATOM 2069 N N . LEU A 1 257 ? 18.686 3.158 -0.318 1.00 88.88 257 LEU A N 1
ATOM 2070 C CA . LEU A 1 257 ? 17.449 3.036 0.448 1.00 88.88 257 LEU A CA 1
ATOM 2071 C C . LEU A 1 257 ? 16.979 4.420 0.895 1.00 88.88 257 LEU A C 1
ATOM 2073 O O . LEU A 1 257 ? 17.574 5.036 1.783 1.00 88.88 257 LEU A O 1
ATOM 2077 N N . THR A 1 258 ? 15.900 4.896 0.287 1.00 88.19 258 THR A N 1
ATOM 2078 C CA . THR A 1 258 ? 15.226 6.146 0.635 1.00 88.19 258 THR A CA 1
ATOM 2079 C C . THR A 1 258 ? 13.954 5.822 1.397 1.00 88.19 258 THR A C 1
ATOM 2081 O O . THR A 1 258 ? 12.916 5.518 0.819 1.00 88.19 258 THR A O 1
ATOM 2084 N N . ILE A 1 259 ? 14.030 5.883 2.724 1.00 83.94 259 ILE A N 1
ATOM 2085 C CA . ILE A 1 259 ? 12.881 5.600 3.584 1.00 83.94 259 ILE A CA 1
ATOM 2086 C C . ILE A 1 259 ? 11.968 6.830 3.556 1.00 83.94 259 ILE A C 1
ATOM 2088 O O . ILE A 1 259 ? 12.378 7.898 4.032 1.00 83.94 259 ILE A O 1
ATOM 2092 N N . PRO A 1 260 ? 10.736 6.730 3.046 1.00 67.44 260 PRO A N 1
ATOM 2093 C CA . PRO A 1 260 ? 9.873 7.891 2.931 1.00 67.44 260 PRO A CA 1
ATOM 2094 C C . PRO A 1 260 ? 9.497 8.402 4.336 1.00 67.44 260 PRO A C 1
ATOM 2096 O O . PRO A 1 260 ? 9.455 7.650 5.314 1.00 67.44 260 PRO A O 1
ATOM 2099 N N . ARG A 1 261 ? 9.363 9.721 4.526 1.00 63.12 261 ARG A N 1
ATOM 2100 C CA . ARG A 1 261 ? 9.081 10.283 5.866 1.00 63.12 261 ARG A CA 1
ATOM 2101 C C . ARG A 1 261 ? 7.662 9.918 6.313 1.00 63.12 261 ARG A C 1
ATOM 2103 O O . ARG A 1 261 ? 7.481 9.455 7.436 1.00 63.12 261 ARG A O 1
ATOM 2110 N N . SER A 1 262 ? 6.720 10.056 5.387 1.00 67.12 262 SER A N 1
ATOM 2111 C CA . SER A 1 262 ? 5.343 9.563 5.418 1.00 67.12 262 SER A CA 1
ATOM 2112 C C . SER A 1 262 ? 5.181 8.412 4.430 1.00 67.12 262 SER A C 1
ATOM 2114 O O . SER A 1 262 ? 5.951 8.301 3.486 1.00 67.12 262 SER A O 1
ATOM 2116 N N . PHE A 1 263 ? 4.143 7.601 4.583 1.00 67.88 263 PHE A N 1
ATOM 2117 C CA . PHE A 1 263 ? 3.781 6.587 3.588 1.00 67.88 263 PHE A CA 1
ATOM 2118 C C . PHE A 1 263 ? 3.127 7.175 2.326 1.00 67.88 263 PHE A C 1
ATOM 2120 O O . PHE A 1 263 ? 3.104 6.511 1.296 1.00 67.88 263 PHE A O 1
ATOM 2127 N N . TYR A 1 264 ? 2.670 8.432 2.366 1.00 77.69 264 TYR A N 1
ATOM 2128 C CA . TYR A 1 264 ? 2.237 9.153 1.170 1.00 77.69 264 TYR A CA 1
ATOM 2129 C C . TYR A 1 264 ? 3.412 9.473 0.242 1.00 77.69 264 TYR A C 1
ATOM 2131 O O . TYR A 1 264 ? 4.367 10.143 0.651 1.00 77.69 264 TYR A O 1
ATOM 2139 N N . LYS A 1 265 ? 3.307 9.046 -1.019 1.00 71.94 265 LYS A N 1
ATOM 2140 C CA . LYS A 1 265 ? 4.188 9.458 -2.116 1.00 71.94 265 LYS A CA 1
ATOM 2141 C C . LYS A 1 265 ? 3.482 10.559 -2.918 1.00 71.94 265 LYS A C 1
ATOM 2143 O O . LYS A 1 265 ? 2.384 10.317 -3.415 1.00 71.94 265 LYS A O 1
ATOM 2148 N N . PRO A 1 266 ? 4.073 11.760 -3.070 1.00 76.31 266 PRO A N 1
ATOM 2149 C CA . PRO A 1 266 ? 3.487 12.803 -3.902 1.00 76.31 266 PRO A CA 1
ATOM 2150 C C . PRO A 1 266 ? 3.214 12.302 -5.321 1.00 76.31 266 PRO A C 1
ATOM 2152 O O . PRO A 1 266 ? 4.079 11.698 -5.960 1.00 76.31 266 PRO A O 1
ATOM 2155 N N . ARG A 1 267 ? 2.006 12.570 -5.816 1.00 77.62 267 ARG A N 1
ATOM 2156 C CA . ARG A 1 267 ? 1.595 12.145 -7.154 1.00 77.62 267 ARG A CA 1
ATOM 2157 C C . ARG A 1 267 ? 2.372 12.902 -8.229 1.00 77.62 267 ARG A C 1
ATOM 2159 O O . ARG A 1 267 ? 2.566 14.113 -8.138 1.00 77.62 267 ARG A O 1
ATOM 2166 N N . SER A 1 268 ? 2.760 12.176 -9.274 1.00 74.50 268 SER A N 1
ATOM 2167 C CA . SER A 1 268 ? 3.235 12.746 -10.537 1.00 74.50 268 SER A CA 1
ATOM 2168 C C . SER A 1 268 ? 2.169 12.512 -11.603 1.00 74.50 268 SER A C 1
ATOM 2170 O O . SER A 1 268 ? 1.542 11.454 -11.631 1.00 74.50 268 SER A O 1
ATOM 2172 N N . PHE A 1 269 ? 1.934 13.509 -12.450 1.00 80.81 269 PHE A N 1
ATOM 2173 C CA . PHE A 1 269 ? 0.911 13.458 -13.492 1.00 80.81 269 PHE A CA 1
ATOM 2174 C C . PHE A 1 269 ? 1.566 13.575 -14.864 1.00 80.81 269 PHE A C 1
ATOM 2176 O O . PHE A 1 269 ? 2.575 14.265 -15.016 1.00 80.81 269 PHE A O 1
ATOM 2183 N N . ALA A 1 270 ? 0.990 12.901 -15.861 1.00 76.44 270 ALA A N 1
ATOM 2184 C CA . ALA A 1 270 ? 1.461 12.994 -17.236 1.00 76.44 270 ALA A CA 1
ATOM 2185 C C . ALA A 1 270 ? 1.361 14.440 -17.747 1.00 76.44 270 ALA A C 1
ATOM 2187 O O . ALA A 1 270 ? 0.461 15.195 -17.356 1.00 76.44 270 ALA A O 1
ATOM 2188 N N . GLN A 1 271 ? 2.273 14.820 -18.640 1.00 76.56 271 GLN A N 1
ATOM 2189 C CA . GLN A 1 271 ? 2.281 16.152 -19.235 1.00 76.56 271 GLN A CA 1
ATOM 2190 C C . GLN A 1 271 ? 0.942 16.437 -19.937 1.00 76.56 271 GLN A C 1
ATOM 2192 O O . GLN A 1 271 ? 0.456 15.618 -20.709 1.00 76.56 271 GLN A O 1
ATOM 2197 N N . GLY A 1 272 ? 0.340 17.596 -19.650 1.00 80.19 272 GLY A N 1
ATOM 2198 C CA . GLY A 1 272 ? -0.968 17.988 -20.192 1.00 80.19 272 GLY A CA 1
ATOM 2199 C C . GLY A 1 272 ? -2.179 17.578 -19.343 1.00 80.19 272 GLY A C 1
ATOM 2200 O O . GLY A 1 272 ? -3.293 17.989 -19.658 1.00 80.19 272 GLY A O 1
ATOM 2201 N N . THR A 1 273 ? -1.989 16.833 -18.247 1.00 84.44 273 THR A N 1
ATOM 2202 C CA . THR A 1 273 ? -3.082 16.498 -17.317 1.00 84.44 273 THR A CA 1
ATOM 2203 C C . THR A 1 273 ? -3.595 17.754 -16.609 1.00 84.44 273 THR A C 1
ATOM 2205 O O . THR A 1 273 ? -2.818 18.478 -15.983 1.00 84.44 273 THR A O 1
ATOM 2208 N N . VAL A 1 274 ? -4.909 17.991 -16.644 1.00 85.88 274 VAL A N 1
ATOM 2209 C CA . VAL A 1 274 ? -5.546 19.039 -15.836 1.00 85.88 274 VAL A CA 1
ATOM 2210 C C . VAL A 1 274 ? -5.667 18.543 -14.396 1.00 85.88 274 VAL A C 1
ATOM 2212 O O . VAL A 1 274 ? -6.472 17.661 -14.090 1.00 85.88 274 VAL A O 1
ATOM 2215 N N . VAL A 1 275 ? -4.853 19.116 -13.512 1.00 91.25 275 VAL A N 1
ATOM 2216 C CA . VAL A 1 275 ? -4.832 18.793 -12.081 1.00 91.25 275 VAL A CA 1
ATOM 2217 C C . VAL A 1 275 ? -5.517 19.911 -11.306 1.00 91.25 275 VAL A C 1
ATOM 2219 O O . VAL A 1 275 ? -5.185 21.084 -11.474 1.00 91.25 275 VAL A O 1
ATOM 2222 N N . LYS A 1 276 ? -6.468 19.539 -10.453 1.00 92.62 276 LYS A N 1
ATOM 2223 C CA . LYS A 1 276 ? -7.144 20.425 -9.500 1.00 92.62 276 LYS A CA 1
ATOM 2224 C C . LYS A 1 276 ? -6.852 19.972 -8.074 1.00 92.62 276 LYS A C 1
ATOM 2226 O O . LYS A 1 276 ? -6.362 18.864 -7.860 1.00 92.62 276 LYS A O 1
ATOM 2231 N N . THR A 1 277 ? -7.159 20.805 -7.092 1.00 94.50 277 THR A N 1
ATOM 2232 C CA . THR A 1 277 ? -7.215 20.370 -5.692 1.00 94.50 277 THR A CA 1
ATOM 2233 C C . THR A 1 277 ? -8.603 19.836 -5.358 1.00 94.50 277 THR A C 1
ATOM 2235 O O . THR A 1 277 ? -9.587 20.169 -6.023 1.00 94.50 277 THR A O 1
ATOM 2238 N N . LEU A 1 278 ? -8.705 19.032 -4.300 1.00 94.62 278 LEU A N 1
ATOM 2239 C CA . LEU A 1 278 ? -9.991 18.569 -3.788 1.00 94.62 278 LEU A CA 1
ATOM 2240 C C . LEU A 1 278 ? -10.922 19.762 -3.468 1.00 94.62 278 LEU A C 1
ATOM 2242 O O . LEU A 1 278 ? -12.096 19.731 -3.829 1.00 94.62 278 LEU A O 1
ATOM 2246 N N . ARG A 1 279 ? -10.386 20.866 -2.925 1.00 95.75 279 ARG A N 1
ATOM 2247 C CA . ARG A 1 279 ? -11.107 22.127 -2.662 1.00 95.75 279 ARG A CA 1
ATOM 2248 C C . ARG A 1 279 ? -11.821 22.689 -3.889 1.00 95.75 279 ARG A C 1
ATOM 2250 O O . ARG A 1 279 ? -12.899 23.256 -3.749 1.00 95.75 279 ARG A O 1
ATOM 2257 N N . ASP A 1 280 ? -11.228 22.549 -5.071 1.00 94.50 280 ASP A N 1
ATOM 2258 C CA . ASP A 1 280 ? -11.774 23.121 -6.307 1.00 94.50 280 ASP A CA 1
ATOM 2259 C C . ASP A 1 280 ? -13.004 22.360 -6.818 1.00 94.50 280 ASP A C 1
ATOM 2261 O O . ASP A 1 280 ? -13.706 22.848 -7.706 1.00 94.50 280 ASP A O 1
ATOM 2265 N N . ILE A 1 281 ? -13.240 21.141 -6.317 1.00 93.25 281 ILE A N 1
ATOM 2266 C CA . ILE A 1 281 ? -14.215 20.212 -6.898 1.00 93.25 281 ILE A CA 1
ATOM 2267 C C . ILE A 1 281 ? -15.220 19.639 -5.892 1.00 93.25 281 ILE A C 1
ATOM 2269 O O . ILE A 1 281 ? -16.298 19.203 -6.300 1.00 93.25 281 ILE A O 1
ATOM 2273 N N . THR A 1 282 ? -14.917 19.671 -4.592 1.00 94.69 282 THR A N 1
ATOM 2274 C CA . THR A 1 282 ? -15.813 19.210 -3.523 1.00 94.69 282 THR A CA 1
ATOM 2275 C C . THR A 1 282 ? -15.951 20.241 -2.411 1.00 94.69 282 THR A C 1
ATOM 2277 O O . THR A 1 282 ? -15.083 21.081 -2.186 1.00 94.69 282 THR A O 1
ATOM 2280 N N . SER A 1 283 ? -17.027 20.110 -1.645 1.00 93.19 283 SER A N 1
ATOM 2281 C CA . SER A 1 283 ? -17.229 20.814 -0.382 1.00 93.19 283 SER A CA 1
ATOM 2282 C C . SER A 1 283 ? -17.518 19.827 0.748 1.00 93.19 283 SER A C 1
ATOM 2284 O O . SER A 1 283 ? -17.965 18.704 0.497 1.00 93.19 283 SER A O 1
ATOM 2286 N N . TYR A 1 284 ? -17.270 20.251 1.990 1.00 95.25 284 TYR A N 1
ATOM 2287 C CA . TYR A 1 284 ? -17.804 19.561 3.160 1.00 95.25 284 TYR A CA 1
ATOM 2288 C C . TYR A 1 284 ? -19.266 19.944 3.368 1.00 95.25 284 TYR A C 1
ATOM 2290 O O . TYR A 1 284 ? -19.597 21.131 3.410 1.00 95.25 284 TYR A O 1
ATOM 2298 N N . VAL A 1 285 ? -20.133 18.956 3.581 1.00 95.88 285 VAL A N 1
ATOM 2299 C CA . VAL A 1 285 ? -21.499 19.232 4.034 1.00 95.88 285 VAL A CA 1
ATOM 2300 C C . VAL A 1 285 ? -21.468 19.597 5.518 1.00 95.88 285 VAL A C 1
ATOM 2302 O O . VAL A 1 285 ? -20.965 18.846 6.351 1.00 95.88 285 VAL A O 1
ATOM 2305 N N . THR A 1 286 ? -22.010 20.767 5.849 1.00 93.12 286 THR A N 1
ATOM 2306 C CA . THR A 1 286 ? -22.072 21.293 7.225 1.00 93.12 286 THR A CA 1
ATOM 2307 C C . THR A 1 286 ? -23.493 21.381 7.775 1.00 93.12 286 THR A C 1
ATOM 2309 O O . THR A 1 286 ? -23.673 21.615 8.968 1.00 93.12 286 THR A O 1
ATOM 2312 N N . ASN A 1 287 ? -24.505 21.175 6.927 1.00 94.88 287 ASN A N 1
ATOM 2313 C CA . ASN A 1 287 ? -25.907 21.195 7.333 1.00 94.88 287 ASN A CA 1
ATOM 2314 C C . ASN A 1 287 ? -26.206 20.043 8.295 1.00 94.88 287 ASN A C 1
ATOM 2316 O O . ASN A 1 287 ? -25.707 18.933 8.114 1.00 94.88 287 ASN A O 1
ATOM 2320 N N . SER A 1 288 ? -27.072 20.298 9.273 1.00 93.88 288 SER A N 1
ATOM 2321 C CA . SER A 1 288 ? -27.435 19.321 10.301 1.00 93.88 288 SER A CA 1
ATOM 2322 C C . SER A 1 288 ? -28.877 18.839 10.157 1.00 93.88 288 SER A C 1
ATOM 2324 O O . SER A 1 288 ? -29.757 19.597 9.752 1.00 93.88 288 SER A O 1
ATOM 2326 N N . VAL A 1 289 ? -29.119 17.592 10.555 1.00 92.88 289 VAL A N 1
ATOM 2327 C CA . VAL A 1 289 ? -30.442 16.979 10.721 1.00 92.88 289 VAL A CA 1
ATOM 2328 C C . VAL A 1 289 ? -30.784 16.943 12.208 1.00 92.88 289 VAL A C 1
ATOM 2330 O O . VAL A 1 289 ? -29.944 16.581 13.037 1.00 92.88 289 VAL A O 1
ATOM 2333 N N . ALA A 1 290 ? -32.015 17.321 12.558 1.00 92.25 290 ALA A N 1
ATOM 2334 C CA . ALA A 1 290 ? -32.497 17.269 13.934 1.00 92.25 290 ALA A CA 1
ATOM 2335 C C . ALA A 1 290 ? -32.526 15.826 14.459 1.00 92.25 290 ALA A C 1
ATOM 2337 O O . ALA A 1 290 ? -32.868 14.902 13.724 1.00 92.25 290 ALA A O 1
ATOM 2338 N N . GLN A 1 291 ? -32.234 15.650 15.750 1.00 90.19 291 GLN A N 1
ATOM 2339 C CA . GLN A 1 291 ? -32.209 14.343 16.416 1.00 90.19 291 GLN A CA 1
ATOM 2340 C C . GLN A 1 291 ? -33.471 13.509 16.142 1.00 90.19 291 GLN A C 1
ATOM 2342 O O . GLN A 1 291 ? -33.376 12.317 15.876 1.00 90.19 291 GLN A O 1
ATOM 2347 N N . SER A 1 292 ? -34.648 14.140 16.166 1.00 90.25 292 SER A N 1
ATOM 2348 C CA . SER A 1 292 ? -35.946 13.479 15.979 1.00 90.25 292 SER A CA 1
ATOM 2349 C C . SER A 1 292 ? -36.135 12.818 14.611 1.00 90.25 292 SER A C 1
ATOM 2351 O O . SER A 1 292 ? -37.057 12.027 14.449 1.00 90.25 292 SER A O 1
ATOM 2353 N N . SER A 1 293 ? -35.302 13.152 13.622 1.00 88.69 293 SER A N 1
ATOM 2354 C CA . SER A 1 293 ? -35.349 12.584 12.268 1.00 88.69 293 SER A CA 1
ATOM 2355 C C . SER A 1 293 ? -34.265 11.527 12.024 1.00 88.69 293 SER A C 1
ATOM 2357 O O . SER A 1 293 ? -34.155 11.012 10.914 1.00 88.69 293 SER A O 1
ATOM 2359 N N . ILE A 1 294 ? -33.439 11.221 13.029 1.00 92.06 294 ILE A N 1
ATOM 2360 C CA . ILE A 1 294 ? -32.359 10.238 12.920 1.00 92.06 294 ILE A CA 1
ATOM 2361 C C . ILE A 1 294 ? -32.904 8.862 13.300 1.00 92.06 294 ILE A C 1
ATOM 2363 O O . ILE A 1 294 ? -33.489 8.690 14.366 1.00 92.06 294 ILE A O 1
ATOM 2367 N N . THR A 1 295 ? -32.679 7.876 12.435 1.00 92.00 295 THR A N 1
ATOM 2368 C CA . THR A 1 295 ? -33.045 6.472 12.666 1.00 92.00 295 THR A CA 1
ATOM 2369 C C . THR A 1 295 ? -31.803 5.593 12.599 1.00 92.00 295 THR A C 1
ATOM 2371 O O . THR A 1 295 ? -30.805 5.978 11.991 1.00 92.00 295 THR A O 1
ATOM 2374 N N . THR A 1 296 ? -31.847 4.405 13.197 1.00 89.50 296 THR A N 1
ATOM 2375 C CA . THR A 1 296 ? -30.723 3.450 13.188 1.00 89.50 296 THR A CA 1
ATOM 2376 C C . THR A 1 296 ? -30.348 2.996 11.775 1.00 89.50 296 THR A C 1
ATOM 2378 O O . THR A 1 296 ? -29.177 2.750 11.496 1.00 89.50 296 THR A O 1
ATOM 2381 N N . ASP A 1 297 ? -31.317 2.961 10.859 1.00 90.44 297 ASP A N 1
ATOM 2382 C CA . ASP A 1 297 ? -31.120 2.519 9.472 1.00 90.44 297 ASP A CA 1
ATOM 2383 C C . ASP A 1 297 ? -30.442 3.576 8.586 1.00 90.44 297 ASP A C 1
ATOM 2385 O O . ASP A 1 297 ? -29.883 3.259 7.531 1.00 90.44 297 ASP A O 1
ATOM 2389 N N . THR A 1 298 ? -30.493 4.842 9.011 1.00 93.25 298 THR A N 1
ATOM 2390 C CA . THR A 1 298 ? -29.972 5.997 8.264 1.00 93.25 298 THR A CA 1
ATOM 2391 C C . THR A 1 298 ? -28.873 6.744 9.017 1.00 93.25 298 THR A C 1
ATOM 2393 O O . THR A 1 298 ? -28.404 7.780 8.536 1.00 93.25 298 THR A O 1
ATOM 2396 N N . TYR A 1 299 ? -28.455 6.253 10.187 1.00 96.62 299 TYR A N 1
ATOM 2397 C CA . TYR A 1 299 ? -27.398 6.867 10.982 1.00 96.62 299 TYR A CA 1
ATOM 2398 C C . TYR A 1 299 ? -26.037 6.216 10.725 1.00 96.62 299 TYR A C 1
ATOM 2400 O O . TYR A 1 299 ? -25.884 4.997 10.802 1.00 96.62 299 TYR A O 1
ATOM 2408 N N . VAL A 1 300 ? -25.034 7.041 10.420 1.00 97.31 300 VAL A N 1
ATOM 2409 C CA . VAL A 1 300 ? -23.666 6.587 10.124 1.00 97.31 300 VAL A CA 1
ATOM 2410 C C . VAL A 1 300 ? -22.676 7.177 11.125 1.00 97.31 300 VAL A C 1
ATOM 2412 O O . VAL A 1 300 ? -22.620 8.382 11.355 1.00 97.31 300 VAL A O 1
ATOM 2415 N N . THR A 1 301 ? -21.851 6.327 11.714 1.00 95.88 301 THR A N 1
ATOM 2416 C CA . THR A 1 301 ? -20.773 6.678 12.635 1.00 95.88 301 THR A CA 1
ATOM 2417 C C . THR A 1 301 ? -19.497 5.955 12.227 1.00 95.88 301 THR A C 1
ATOM 2419 O O . THR A 1 301 ? -19.482 5.077 11.366 1.00 95.88 301 THR A O 1
ATOM 2422 N N . THR A 1 302 ? -18.390 6.281 12.883 1.00 93.88 302 THR A N 1
ATOM 2423 C CA . THR A 1 302 ? -17.131 5.563 12.670 1.00 93.88 302 THR A CA 1
ATOM 2424 C C . THR A 1 302 ? -17.200 4.098 13.124 1.00 93.88 302 THR A C 1
ATOM 2426 O O . THR A 1 302 ? -16.332 3.319 12.734 1.00 93.88 302 THR A O 1
ATOM 2429 N N . GLU A 1 303 ? -18.206 3.695 13.909 1.00 93.75 303 GLU A N 1
ATOM 2430 C CA . GLU A 1 303 ? -18.378 2.327 14.415 1.00 93.75 303 GLU A CA 1
ATOM 2431 C C . GLU A 1 303 ? -19.007 1.404 13.371 1.00 93.75 303 GLU A C 1
ATOM 2433 O O . GLU A 1 303 ? -18.487 0.315 13.140 1.00 93.75 303 GLU A O 1
ATOM 2438 N N . ASN A 1 304 ? -20.077 1.848 12.702 1.00 96.19 304 ASN A N 1
ATOM 2439 C CA . ASN A 1 304 ? -20.759 1.044 11.686 1.00 96.19 304 ASN A CA 1
ATOM 2440 C C . ASN A 1 304 ? -20.183 1.216 10.273 1.00 96.19 304 ASN A C 1
ATOM 2442 O O . ASN A 1 304 ? -20.583 0.482 9.370 1.00 96.19 304 ASN A O 1
ATOM 2446 N N . MET A 1 305 ? -19.219 2.121 10.069 1.00 97.62 305 MET A N 1
ATOM 2447 C CA . MET A 1 305 ? -18.373 2.122 8.872 1.00 97.62 305 MET A CA 1
ATOM 2448 C C . MET A 1 305 ? -17.333 0.995 8.931 1.00 97.62 305 MET A C 1
ATOM 2450 O O . MET A 1 305 ? -16.537 0.894 9.874 1.00 97.62 305 MET A O 1
ATOM 2454 N N . VAL A 1 306 ? -17.311 0.171 7.886 1.00 96.38 306 VAL A N 1
ATOM 2455 C CA . VAL A 1 306 ? -16.453 -1.011 7.774 1.00 96.38 306 VAL A CA 1
ATOM 2456 C C . VAL A 1 306 ? -15.071 -0.600 7.269 1.00 96.38 306 VAL A C 1
ATOM 2458 O O . VAL A 1 306 ? -14.944 0.216 6.352 1.00 96.38 306 VAL A O 1
ATOM 2461 N N . LYS A 1 307 ? -14.023 -1.153 7.891 1.00 94.81 307 LYS A N 1
ATOM 2462 C CA . LYS A 1 307 ? -12.630 -0.910 7.491 1.00 94.81 307 LYS A CA 1
ATOM 2463 C C . LYS A 1 307 ? -12.340 -1.408 6.072 1.00 94.81 307 LYS A C 1
ATOM 2465 O O . LYS A 1 307 ? -13.151 -2.114 5.476 1.00 94.81 307 LYS A O 1
ATOM 2470 N N . ASP A 1 308 ? -11.189 -1.013 5.537 1.00 93.69 308 ASP A N 1
ATOM 2471 C CA . ASP A 1 308 ? -10.696 -1.441 4.222 1.00 93.69 308 ASP A CA 1
ATOM 2472 C C . ASP A 1 308 ? -11.687 -1.153 3.084 1.00 93.69 308 ASP A C 1
ATOM 2474 O O . ASP A 1 308 ? -11.774 -1.891 2.101 1.00 93.69 308 ASP A O 1
ATOM 2478 N N . ARG A 1 309 ? -12.420 -0.038 3.214 1.00 94.81 309 ARG A N 1
ATOM 2479 C CA . ARG A 1 309 ? -13.424 0.447 2.257 1.00 94.81 309 ARG A CA 1
ATOM 2480 C C . ARG A 1 309 ? -14.608 -0.505 2.078 1.00 94.81 309 ARG A C 1
ATOM 2482 O O . ARG A 1 309 ? -15.197 -0.579 1.003 1.00 94.81 309 ARG A O 1
ATOM 2489 N N . GLY A 1 310 ? -14.981 -1.210 3.147 1.00 93.31 310 GLY A N 1
ATOM 2490 C CA . GLY A 1 310 ? -16.103 -2.150 3.165 1.00 93.31 310 GLY A CA 1
ATOM 2491 C C . GLY A 1 310 ? -17.502 -1.517 3.217 1.00 93.31 310 GLY A C 1
ATOM 2492 O O . GLY A 1 310 ? -18.477 -2.246 3.377 1.00 93.31 310 GLY A O 1
ATOM 2493 N N . GLY A 1 311 ? -17.628 -0.189 3.117 1.00 95.38 311 GLY A N 1
ATOM 2494 C CA . GLY A 1 311 ? -18.911 0.511 3.199 1.00 95.38 311 GLY A CA 1
ATOM 2495 C C . GLY A 1 311 ? -19.426 0.641 4.634 1.00 95.38 311 GLY A C 1
ATOM 2496 O O . GLY A 1 311 ? -18.688 1.061 5.528 1.00 95.38 311 GLY A O 1
ATOM 2497 N N . ILE A 1 312 ? -20.700 0.308 4.856 1.00 97.06 312 ILE A N 1
ATOM 2498 C CA . ILE A 1 312 ? -21.366 0.421 6.162 1.00 97.06 312 ILE A CA 1
ATOM 2499 C C . ILE A 1 312 ? -22.152 -0.841 6.527 1.00 97.06 312 ILE A C 1
ATOM 2501 O O . ILE A 1 312 ? -22.552 -1.625 5.669 1.00 97.06 312 ILE A O 1
ATOM 2505 N N . THR A 1 313 ? -22.424 -0.981 7.819 1.00 95.50 313 THR A N 1
ATOM 2506 C CA . THR A 1 313 ? -23.410 -1.900 8.402 1.00 95.50 313 THR A CA 1
ATOM 2507 C C . THR A 1 313 ? -24.515 -1.099 9.094 1.00 95.50 313 THR A C 1
ATOM 2509 O O . THR A 1 313 ? -24.361 0.101 9.341 1.00 95.50 313 THR A O 1
ATOM 2512 N N . THR A 1 314 ? -25.648 -1.731 9.399 1.00 92.62 314 THR A N 1
ATOM 2513 C CA . THR A 1 314 ? -26.718 -1.081 10.171 1.00 92.62 314 THR A CA 1
ATOM 2514 C C . THR A 1 314 ? -26.198 -0.668 11.546 1.00 92.62 314 THR A C 1
ATOM 2516 O O . THR A 1 314 ? -25.528 -1.452 12.218 1.00 92.62 314 THR A O 1
ATOM 2519 N N . TYR A 1 315 ? -26.496 0.562 11.970 1.00 93.31 315 TYR A N 1
ATOM 2520 C CA . TYR A 1 315 ? -26.097 1.025 13.293 1.00 93.31 315 TYR A CA 1
ATOM 2521 C C . TYR A 1 315 ? -26.937 0.333 14.370 1.00 93.31 315 TYR A C 1
ATOM 2523 O O . TYR A 1 315 ? -28.164 0.378 14.328 1.00 93.31 315 TYR A O 1
ATOM 2531 N N . SER A 1 316 ? -26.278 -0.296 15.342 1.00 90.12 316 SER A N 1
ATOM 2532 C CA . SER A 1 316 ? -26.935 -1.039 16.427 1.00 90.12 316 SER A CA 1
ATOM 2533 C C . SER A 1 316 ? -26.776 -0.387 17.805 1.00 90.12 316 SER A C 1
ATOM 2535 O O . SER A 1 316 ? -27.082 -1.021 18.812 1.00 90.12 316 SER A O 1
ATOM 2537 N N . GLY A 1 317 ? -26.235 0.833 17.867 1.00 89.31 317 GLY A N 1
ATOM 2538 C CA . GLY A 1 317 ? -26.006 1.561 19.115 1.00 89.31 317 GLY A CA 1
ATOM 2539 C C . GLY A 1 317 ? -27.132 2.532 19.472 1.00 89.31 317 GLY A C 1
ATOM 2540 O O . GLY A 1 317 ? -28.184 2.578 18.831 1.00 89.31 317 GLY A O 1
ATOM 2541 N N . GLU A 1 318 ? -26.892 3.340 20.503 1.00 89.44 318 GLU A N 1
ATOM 2542 C CA . GLU A 1 318 ? -27.820 4.389 20.920 1.00 89.44 318 GLU A CA 1
ATOM 2543 C C . GLU A 1 318 ? -27.801 5.564 19.939 1.00 89.44 318 GLU A C 1
ATOM 2545 O O . GLU A 1 318 ? -26.747 6.086 19.570 1.00 89.44 318 GLU A O 1
ATOM 2550 N N . LEU A 1 319 ? -28.987 6.005 19.519 1.00 89.50 319 LEU A N 1
ATOM 2551 C CA . LEU A 1 319 ? -29.115 7.188 18.674 1.00 89.50 319 LEU A CA 1
ATOM 2552 C C . LEU A 1 319 ? -28.499 8.416 19.364 1.00 89.50 319 LEU A C 1
ATOM 2554 O O . LEU A 1 319 ? -28.583 8.551 20.587 1.00 89.50 319 LEU A O 1
ATOM 2558 N N . PRO A 1 320 ? -27.890 9.337 18.598 1.00 87.62 320 PRO A N 1
ATOM 2559 C CA . PRO A 1 320 ? -27.170 10.457 19.181 1.00 87.62 320 PRO A CA 1
ATOM 2560 C C . PRO A 1 320 ? -28.117 11.350 19.985 1.00 87.62 320 PRO A C 1
ATOM 2562 O O . PRO A 1 320 ? -29.233 11.640 19.563 1.00 87.62 320 PRO A O 1
ATOM 2565 N N . ALA A 1 321 ? -27.634 11.878 21.108 1.00 86.81 321 ALA A N 1
ATOM 2566 C CA . ALA A 1 321 ? -28.364 12.875 21.896 1.00 86.81 321 ALA A CA 1
ATOM 2567 C C . ALA A 1 321 ? -28.373 14.278 21.246 1.00 86.81 321 ALA A C 1
ATOM 2569 O O . ALA A 1 321 ? -28.909 15.228 21.810 1.00 86.81 321 ALA A O 1
ATOM 2570 N N . SER A 1 322 ? -27.744 14.437 20.078 1.00 90.00 322 SER A N 1
ATOM 2571 C CA . SER A 1 322 ? -27.606 15.708 19.367 1.00 90.00 322 SER A CA 1
ATOM 2572 C C . SER A 1 322 ? -27.952 15.571 17.888 1.00 90.00 322 SER A C 1
ATOM 2574 O O . SER A 1 322 ? -28.012 14.470 17.346 1.00 90.00 322 SER A O 1
ATOM 2576 N N . ALA A 1 323 ? -28.100 16.710 17.210 1.00 92.00 323 ALA A N 1
ATOM 2577 C CA . ALA A 1 323 ? -28.170 16.754 15.754 1.00 92.00 323 ALA A CA 1
ATOM 2578 C C . ALA A 1 323 ? -26.947 16.075 15.099 1.00 92.00 323 ALA A C 1
ATOM 2580 O O . ALA A 1 323 ? -25.833 16.140 15.632 1.00 92.00 323 ALA A O 1
ATOM 2581 N N . GLY A 1 324 ? -27.171 15.455 13.940 1.00 93.50 324 GLY A N 1
ATOM 2582 C CA . GLY A 1 324 ? -26.140 14.832 13.102 1.00 93.50 324 GLY A CA 1
ATOM 2583 C C . GLY A 1 324 ? -25.898 15.630 11.822 1.00 93.50 324 GLY A C 1
ATOM 2584 O O . GLY A 1 324 ? -26.743 16.428 11.425 1.00 93.50 324 GLY A O 1
ATOM 2585 N N . THR A 1 325 ? -24.761 15.425 11.162 1.00 96.88 325 THR A N 1
ATOM 2586 C CA . THR A 1 325 ? -24.466 16.045 9.862 1.00 96.88 325 THR A CA 1
ATOM 2587 C C . THR A 1 325 ? -25.282 15.360 8.768 1.00 96.88 325 THR A C 1
ATOM 2589 O O . THR A 1 325 ? -25.302 14.138 8.688 1.00 96.88 325 THR A O 1
ATOM 2592 N N . ALA A 1 326 ? -25.977 16.133 7.937 1.00 97.62 326 ALA A N 1
ATOM 2593 C CA . ALA A 1 326 ? -26.813 15.608 6.864 1.00 97.62 326 ALA A CA 1
ATOM 2594 C C . ALA A 1 326 ? -25.965 15.035 5.724 1.00 97.62 326 ALA A C 1
ATOM 2596 O O . ALA A 1 326 ? -25.038 15.698 5.255 1.00 97.62 326 ALA A O 1
ATOM 2597 N N . TYR A 1 327 ? -26.352 13.872 5.208 1.00 97.94 327 TYR A N 1
ATOM 2598 C CA . TYR A 1 327 ? -25.858 13.359 3.933 1.00 97.94 327 TYR A CA 1
ATOM 2599 C C . TYR A 1 327 ? -27.024 13.018 3.004 1.00 97.94 327 TYR A C 1
ATOM 2601 O O . TYR A 1 327 ? -28.151 12.783 3.446 1.00 97.94 327 TYR A O 1
ATOM 2609 N N . LYS A 1 328 ? -26.745 13.025 1.704 1.00 97.38 328 LYS A N 1
ATOM 2610 C CA . LYS A 1 328 ? -27.677 12.676 0.634 1.00 97.38 328 LYS A CA 1
ATOM 2611 C C . LYS A 1 328 ? -27.130 11.532 -0.200 1.00 97.38 328 LYS A C 1
ATOM 2613 O O . LYS A 1 328 ? -25.915 11.344 -0.264 1.00 97.38 328 LYS A O 1
ATOM 2618 N N . LYS A 1 329 ? -28.017 10.837 -0.909 1.00 97.62 329 LYS A N 1
ATOM 2619 C CA . LYS A 1 329 ? -27.618 9.888 -1.950 1.00 97.62 329 LYS A CA 1
ATOM 2620 C C . LYS A 1 329 ? -26.622 10.548 -2.916 1.00 97.62 329 LYS A C 1
ATOM 2622 O O . LYS A 1 329 ? -26.873 11.644 -3.415 1.00 97.62 329 LYS A O 1
ATOM 2627 N N . GLY A 1 330 ? -25.514 9.861 -3.178 1.00 97.00 330 GLY A N 1
ATOM 2628 C CA . GLY A 1 330 ? -24.398 10.334 -3.998 1.00 97.00 330 GLY A CA 1
ATOM 2629 C C . GLY A 1 330 ? -23.273 11.012 -3.211 1.00 97.00 330 GLY A C 1
ATOM 2630 O O . GLY A 1 330 ? -22.188 11.188 -3.755 1.00 97.00 330 GLY A O 1
ATOM 2631 N N . ASP A 1 331 ? -23.469 11.361 -1.937 1.00 98.44 331 ASP A N 1
ATOM 2632 C CA . ASP A 1 331 ? -22.374 11.890 -1.120 1.00 98.44 331 ASP A CA 1
ATOM 2633 C C . ASP A 1 331 ? -21.349 10.805 -0.785 1.00 98.44 331 ASP A C 1
ATOM 2635 O O . ASP A 1 331 ? -21.690 9.643 -0.564 1.00 98.44 331 ASP A O 1
ATOM 2639 N N . THR A 1 332 ? -20.083 11.199 -0.664 1.00 98.44 332 THR A N 1
ATOM 2640 C CA . THR A 1 332 ? -19.028 10.314 -0.163 1.00 98.44 332 THR A CA 1
ATOM 2641 C C . THR A 1 332 ? -18.751 10.604 1.305 1.00 98.44 332 THR A C 1
ATOM 2643 O O . THR A 1 332 ? -18.344 11.708 1.661 1.00 98.44 332 THR A O 1
ATOM 2646 N N . LEU A 1 333 ? -18.956 9.611 2.166 1.00 98.50 333 LEU A N 1
ATOM 2647 C CA . LEU A 1 333 ? -18.709 9.694 3.602 1.00 98.50 333 LEU A CA 1
ATOM 2648 C C . LEU A 1 333 ? -17.364 9.053 3.936 1.00 98.50 333 LEU A C 1
ATOM 2650 O O . LEU A 1 333 ? -17.113 7.924 3.525 1.00 98.50 333 LEU A O 1
ATOM 2654 N N . VAL A 1 334 ? -16.529 9.735 4.719 1.00 97.69 334 VAL A N 1
ATOM 2655 C CA . VAL A 1 334 ? -15.207 9.259 5.159 1.00 97.69 334 VAL A CA 1
ATOM 2656 C C . VAL A 1 334 ? -15.085 9.401 6.674 1.00 97.69 334 VAL A C 1
ATOM 2658 O O . VAL A 1 334 ? -15.375 10.461 7.225 1.00 97.69 334 VAL A O 1
ATOM 2661 N N . SER A 1 335 ? -14.625 8.358 7.367 1.00 95.25 335 SER A N 1
ATOM 2662 C CA . SER A 1 335 ? -14.284 8.463 8.794 1.00 95.25 335 SER A CA 1
ATOM 2663 C C . SER A 1 335 ? -13.096 9.403 8.989 1.00 95.25 335 SER A C 1
ATOM 2665 O O . SER A 1 335 ? -12.013 9.131 8.480 1.00 95.25 335 SER A O 1
ATOM 2667 N N . ASN A 1 336 ? -13.259 10.449 9.799 1.00 91.50 336 ASN A N 1
ATOM 2668 C CA . ASN A 1 336 ? -12.165 11.345 10.171 1.00 91.50 336 ASN A CA 1
ATOM 2669 C C . ASN A 1 336 ? -11.277 10.777 11.287 1.00 91.50 336 ASN A C 1
ATOM 2671 O O . ASN A 1 336 ? -10.279 11.390 11.640 1.00 91.50 336 ASN A O 1
ATOM 2675 N N . ILE A 1 337 ? -11.662 9.663 11.916 1.00 88.12 337 ILE A N 1
ATOM 2676 C CA . ILE A 1 337 ? -10.877 9.011 12.970 1.00 88.12 337 ILE A CA 1
ATOM 2677 C C . ILE A 1 337 ? -10.157 7.810 12.377 1.00 88.12 337 ILE A C 1
ATOM 2679 O O . ILE A 1 337 ? -10.786 6.973 11.724 1.00 88.12 337 ILE A O 1
ATOM 2683 N N . ARG A 1 338 ? -8.862 7.697 12.697 1.00 87.19 338 ARG A N 1
ATOM 2684 C CA . ARG A 1 338 ? -7.983 6.604 12.271 1.00 87.19 338 ARG A CA 1
ATOM 2685 C C . ARG A 1 338 ? -8.059 6.388 10.752 1.00 87.19 338 ARG A C 1
ATOM 2687 O O . ARG A 1 338 ? -8.477 5.309 10.329 1.00 87.19 338 ARG A O 1
ATOM 2694 N N . PRO A 1 339 ? -7.653 7.378 9.926 1.00 88.75 339 PRO A N 1
ATOM 2695 C CA . PRO A 1 339 ? -7.767 7.276 8.467 1.00 88.75 339 PRO A CA 1
ATOM 2696 C C . PRO A 1 339 ? -7.079 6.046 7.861 1.00 88.75 339 PRO A C 1
ATOM 2698 O O . PRO A 1 339 ? -7.518 5.536 6.834 1.00 88.75 339 PRO A O 1
ATOM 2701 N N . TYR A 1 340 ? -6.067 5.491 8.538 1.00 86.06 340 TYR A N 1
ATOM 2702 C CA . TYR A 1 340 ? -5.444 4.215 8.173 1.00 86.06 340 TYR A CA 1
ATOM 2703 C C . TYR A 1 340 ? -6.420 3.021 8.110 1.00 86.06 340 TYR A C 1
ATOM 2705 O O . TYR A 1 340 ? -6.103 2.036 7.454 1.00 86.06 340 TYR A O 1
ATOM 2713 N N . LEU A 1 341 ? -7.601 3.097 8.742 1.00 90.75 341 LEU A N 1
ATOM 2714 C CA . LEU A 1 341 ? -8.668 2.089 8.629 1.00 90.75 341 LEU A CA 1
ATOM 2715 C C . LEU A 1 341 ? -9.457 2.191 7.316 1.00 90.75 341 LEU A C 1
ATOM 2717 O O . LEU A 1 341 ? -10.246 1.298 7.015 1.00 90.75 341 LEU A O 1
ATOM 2721 N N . GLN A 1 342 ? -9.276 3.272 6.551 1.00 94.50 342 GLN A N 1
ATOM 2722 C CA . GLN A 1 342 ? -9.806 3.442 5.193 1.00 94.50 342 GLN A CA 1
ATOM 2723 C C . GLN A 1 342 ? -11.331 3.274 5.116 1.00 94.50 342 GLN A C 1
ATOM 2725 O O . GLN A 1 342 ? -11.878 2.657 4.202 1.00 94.50 342 GLN A O 1
ATOM 2730 N N . LYS A 1 343 ? -12.028 3.796 6.126 1.00 97.00 343 LYS A N 1
ATOM 2731 C CA . LYS A 1 343 ? -13.485 3.724 6.254 1.00 97.00 343 LYS A CA 1
ATOM 2732 C C . LYS A 1 343 ? -14.135 4.781 5.365 1.00 97.00 343 LYS A C 1
ATOM 2734 O O . LYS A 1 343 ? -14.051 5.974 5.662 1.00 97.00 343 LYS A O 1
ATOM 2739 N N . ILE A 1 344 ? -14.796 4.332 4.302 1.00 98.19 344 ILE A N 1
ATOM 2740 C CA . ILE A 1 344 ? -15.462 5.176 3.304 1.00 98.19 344 ILE A CA 1
ATOM 2741 C C . ILE A 1 344 ? -16.726 4.506 2.781 1.00 98.19 344 ILE A C 1
ATOM 2743 O O . ILE A 1 344 ? -16.802 3.279 2.704 1.00 98.19 344 ILE A O 1
ATOM 2747 N N . TRP A 1 345 ? -17.708 5.317 2.400 1.00 98.06 345 TRP A N 1
ATOM 2748 C CA . TRP A 1 345 ? -18.959 4.852 1.823 1.00 98.06 345 TRP A CA 1
ATOM 2749 C C . TRP A 1 345 ? -19.522 5.865 0.824 1.00 98.06 345 TRP A C 1
ATOM 2751 O O . TRP A 1 345 ? -19.482 7.069 1.072 1.00 98.06 345 TRP A O 1
ATOM 2761 N N . LEU A 1 346 ? -20.040 5.373 -0.301 1.00 97.75 346 LEU A N 1
ATOM 2762 C CA . LEU A 1 346 ? -20.871 6.149 -1.216 1.00 97.75 346 LEU A CA 1
ATOM 2763 C C . LEU A 1 346 ? -22.324 6.010 -0.770 1.00 97.75 346 LEU A C 1
ATOM 2765 O O . LEU A 1 346 ? -22.873 4.909 -0.796 1.00 97.75 346 LEU A O 1
ATOM 2769 N N . ALA A 1 347 ? -22.936 7.115 -0.361 1.00 98.06 347 ALA A N 1
ATOM 2770 C CA . ALA A 1 347 ? -24.301 7.111 0.129 1.00 98.06 347 ALA A CA 1
ATOM 2771 C C . ALA A 1 347 ? -25.281 6.680 -0.969 1.00 98.06 347 ALA A C 1
ATOM 2773 O O . ALA A 1 347 ? -25.373 7.300 -2.027 1.00 98.06 347 ALA A O 1
ATOM 2774 N N . ASP A 1 348 ? -26.068 5.645 -0.696 1.00 96.44 348 ASP A N 1
ATOM 2775 C CA . ASP A 1 348 ? -27.138 5.167 -1.579 1.00 96.44 348 ASP A CA 1
ATOM 2776 C C . ASP A 1 348 ? -28.521 5.741 -1.204 1.00 96.44 348 ASP A C 1
ATOM 2778 O O . ASP A 1 348 ? -29.501 5.536 -1.927 1.00 96.44 348 ASP A O 1
ATOM 2782 N N . ARG A 1 349 ? -28.586 6.486 -0.094 1.00 96.31 349 ARG A N 1
ATOM 2783 C CA . ARG A 1 349 ? -29.787 7.076 0.510 1.00 96.31 349 ARG A CA 1
ATOM 2784 C C . ARG A 1 349 ? -29.454 8.373 1.248 1.00 96.31 349 ARG A C 1
ATOM 2786 O O . ARG A 1 349 ? -28.286 8.722 1.403 1.00 96.31 349 ARG A O 1
ATOM 2793 N N . ASP A 1 350 ? -30.485 9.054 1.729 1.00 97.38 350 ASP A N 1
ATOM 2794 C CA . ASP A 1 350 ? -30.357 10.242 2.575 1.00 97.38 350 ASP A CA 1
ATOM 2795 C C . ASP A 1 350 ? -30.342 9.848 4.060 1.00 97.38 350 ASP A C 1
ATOM 2797 O O . ASP A 1 350 ? -30.956 8.856 4.460 1.00 97.38 350 ASP A O 1
ATOM 2801 N N . GLY A 1 351 ? -29.663 10.636 4.895 1.00 96.56 351 GLY A N 1
ATOM 2802 C CA . GLY A 1 351 ? -29.595 10.362 6.327 1.00 96.56 351 GLY A CA 1
ATOM 2803 C C . GLY A 1 351 ? -28.737 11.347 7.114 1.00 96.56 351 GLY A C 1
ATOM 2804 O O . GLY A 1 351 ? -28.555 12.502 6.721 1.00 96.56 351 GLY A O 1
ATOM 2805 N N . ALA A 1 352 ? -28.232 10.887 8.260 1.00 97.19 352 ALA A N 1
ATOM 2806 C CA . ALA A 1 352 ? -27.399 11.687 9.151 1.00 97.19 352 ALA A CA 1
ATOM 2807 C C . ALA A 1 352 ? -26.163 10.912 9.619 1.00 97.19 352 ALA A C 1
ATOM 2809 O O . ALA A 1 352 ? -26.224 9.705 9.830 1.00 97.19 352 ALA A O 1
ATOM 2810 N N . CYS A 1 353 ? -25.044 11.595 9.831 1.00 96.88 353 CYS A N 1
ATOM 2811 C CA . CYS A 1 353 ? -23.835 10.992 10.376 1.00 96.88 353 CYS A CA 1
ATOM 2812 C C . CYS A 1 353 ? -23.300 11.742 11.599 1.00 96.88 353 CYS A C 1
ATOM 2814 O O . CYS A 1 353 ? -23.679 12.886 11.875 1.00 96.88 353 CYS A O 1
ATOM 2816 N N . SER A 1 354 ? -22.426 11.087 12.362 1.00 95.06 354 SER A N 1
ATOM 2817 C CA . SER A 1 354 ? -21.735 11.726 13.481 1.00 95.06 354 SER A CA 1
ATOM 2818 C C . SER A 1 354 ? -20.737 12.786 12.992 1.00 95.06 354 SER A C 1
ATOM 2820 O O . SER A 1 354 ? -20.312 12.790 11.838 1.00 95.06 354 SER A O 1
ATOM 2822 N N . LYS A 1 355 ? -20.314 13.683 13.892 1.00 91.38 355 LYS A N 1
ATOM 2823 C CA . LYS A 1 355 ? -19.346 14.757 13.582 1.00 91.38 355 LYS A CA 1
ATOM 2824 C C . LYS A 1 355 ? -17.949 14.256 13.199 1.00 91.38 355 LYS A C 1
ATOM 2826 O O . LYS A 1 355 ? -17.169 15.012 12.619 1.00 91.38 355 LYS A O 1
ATOM 2831 N N . ASP A 1 356 ? -17.637 13.011 13.551 1.00 92.31 356 ASP A N 1
ATOM 2832 C CA . ASP A 1 356 ? -16.382 12.342 13.206 1.00 92.31 356 ASP A CA 1
ATOM 2833 C C . ASP A 1 356 ? -16.427 11.691 11.813 1.00 92.31 356 ASP A C 1
ATOM 2835 O O . ASP A 1 356 ? -15.447 11.077 11.401 1.00 92.31 356 ASP A O 1
ATOM 2839 N N . VAL A 1 357 ? -17.531 11.834 11.073 1.00 96.00 357 VAL A N 1
ATOM 2840 C CA . VAL A 1 357 ? -17.650 11.431 9.668 1.00 96.00 357 VAL A CA 1
ATOM 2841 C C . VAL A 1 357 ? -17.703 12.688 8.798 1.00 96.00 357 VAL A C 1
ATOM 2843 O O . VAL A 1 357 ? -18.528 13.577 9.008 1.00 96.00 357 VAL A O 1
ATOM 2846 N N . LEU A 1 358 ? -16.791 12.786 7.834 1.00 96.56 358 LEU A N 1
ATOM 2847 C CA . LEU A 1 358 ? -16.756 13.858 6.843 1.00 96.56 358 LEU A CA 1
ATOM 2848 C C . LEU A 1 358 ? -17.654 13.485 5.670 1.00 96.56 358 LEU A C 1
ATOM 2850 O O . LEU A 1 358 ? -17.551 12.380 5.146 1.00 96.56 358 LEU A O 1
ATOM 2854 N N . VAL A 1 359 ? -18.494 14.420 5.237 1.00 98.06 359 VAL A N 1
ATOM 2855 C CA . VAL A 1 359 ? -19.361 14.251 4.067 1.00 98.06 359 VAL A CA 1
ATOM 2856 C C . VAL A 1 359 ? -18.827 15.130 2.942 1.00 98.06 359 VAL A C 1
ATOM 2858 O O . VAL A 1 359 ? -18.846 16.358 3.054 1.00 98.06 359 VAL A O 1
ATOM 2861 N N . PHE A 1 360 ? -18.346 14.502 1.874 1.00 97.81 360 PHE A N 1
ATOM 2862 C CA . PHE A 1 360 ? -17.849 15.149 0.666 1.00 97.81 360 PHE A CA 1
ATOM 2863 C C . PHE A 1 360 ? -18.932 15.154 -0.411 1.00 97.81 360 PHE A C 1
ATOM 2865 O O . PHE A 1 360 ? -19.488 14.105 -0.749 1.00 97.81 360 PHE A O 1
ATOM 2872 N N . ARG A 1 361 ? -19.206 16.337 -0.966 1.00 97.44 361 ARG A N 1
ATOM 2873 C CA . ARG A 1 361 ? -20.164 16.524 -2.059 1.00 97.44 361 ARG A CA 1
ATOM 2874 C C . ARG A 1 361 ? -19.548 17.320 -3.203 1.00 97.44 361 ARG A C 1
ATOM 2876 O O . ARG A 1 361 ? -19.046 18.428 -2.980 1.00 97.44 361 ARG A O 1
ATOM 2883 N N . SER A 1 362 ? -19.680 16.791 -4.421 1.00 95.56 362 SER A N 1
ATOM 2884 C CA . SER A 1 362 ? -19.312 17.476 -5.663 1.00 95.56 362 SER A CA 1
ATOM 2885 C C . SER A 1 362 ? -19.950 18.863 -5.734 1.00 95.56 362 SER A C 1
ATOM 2887 O O . SER A 1 362 ? -21.158 19.007 -5.550 1.00 95.56 362 SER A O 1
ATOM 2889 N N . ILE A 1 363 ? -19.145 19.886 -6.028 1.00 94.38 363 ILE A N 1
ATOM 2890 C CA . ILE A 1 363 ? -19.636 21.266 -6.170 1.00 94.38 363 ILE A CA 1
ATOM 2891 C C . ILE A 1 363 ? -20.464 21.415 -7.452 1.00 94.38 363 ILE A C 1
ATOM 2893 O O . ILE A 1 363 ? -21.470 22.119 -7.458 1.00 94.38 363 ILE A O 1
ATOM 2897 N N . ASN A 1 364 ? -20.039 20.756 -8.536 1.00 92.62 364 ASN A N 1
ATOM 2898 C CA . ASN A 1 364 ? -20.692 20.834 -9.838 1.00 92.62 364 ASN A CA 1
ATOM 2899 C C . ASN A 1 364 ? -20.711 19.470 -10.549 1.00 92.62 364 ASN A C 1
ATOM 2901 O O . ASN A 1 364 ? -19.688 19.013 -11.072 1.00 92.62 364 ASN A O 1
ATOM 2905 N N . THR A 1 365 ? -21.898 18.868 -10.623 1.00 92.19 365 THR A N 1
ATOM 2906 C CA . THR A 1 365 ? -22.146 17.570 -11.268 1.00 92.19 365 THR A CA 1
ATOM 2907 C C . THR A 1 365 ? -22.008 17.594 -12.788 1.00 92.19 365 THR A C 1
ATOM 2909 O O . THR A 1 365 ? -21.773 16.546 -13.380 1.00 92.19 365 THR A O 1
ATOM 2912 N N . ASP A 1 366 ? -22.050 18.771 -13.419 1.00 91.69 366 ASP A N 1
ATOM 2913 C CA . ASP A 1 366 ? -21.785 18.930 -14.858 1.00 91.69 366 ASP A CA 1
ATOM 2914 C C . ASP A 1 366 ? -20.286 18.824 -15.188 1.00 91.69 366 ASP A C 1
ATOM 2916 O O . ASP A 1 366 ? -19.883 18.876 -16.348 1.00 91.69 366 ASP A O 1
ATOM 2920 N N . SER A 1 367 ? -19.435 18.693 -14.167 1.00 90.88 367 SER A N 1
ATOM 2921 C CA . SER A 1 367 ? -17.984 18.550 -14.325 1.00 90.88 367 SER A CA 1
ATOM 2922 C C . SER A 1 367 ? -17.385 17.384 -13.537 1.00 90.88 367 SER A C 1
ATOM 2924 O O . SER A 1 367 ? -16.337 16.866 -13.923 1.00 90.88 367 SER A O 1
ATOM 2926 N N . LEU A 1 368 ? -18.040 16.953 -12.454 1.00 94.44 368 LEU A N 1
ATOM 2927 C CA . LEU A 1 368 ? -17.582 15.867 -11.596 1.00 94.44 368 LEU A CA 1
ATOM 2928 C C . LEU A 1 368 ? -18.760 15.015 -11.121 1.00 94.44 368 LEU A C 1
ATOM 2930 O O . LEU A 1 368 ? -19.558 15.453 -10.286 1.00 94.44 368 LEU A O 1
ATOM 2934 N N . LEU A 1 369 ? -18.829 13.777 -11.605 1.00 96.75 369 LEU A N 1
ATOM 2935 C CA . LEU A 1 369 ? -19.840 12.820 -11.162 1.00 96.75 369 LEU A CA 1
ATOM 2936 C C . LEU A 1 369 ? -19.593 12.423 -9.691 1.00 96.75 369 LEU A C 1
ATOM 2938 O O . LEU A 1 369 ? -18.438 12.184 -9.324 1.00 96.75 369 LEU A O 1
ATOM 2942 N N . PRO A 1 370 ? -20.629 12.344 -8.834 1.00 96.94 370 PRO A N 1
ATOM 2943 C CA . PRO A 1 370 ? -20.464 11.965 -7.426 1.00 96.94 370 PRO A CA 1
ATOM 2944 C C . PRO A 1 370 ? -19.804 10.590 -7.231 1.00 96.94 370 PRO A C 1
ATOM 2946 O O . PRO A 1 370 ? -18.958 10.415 -6.357 1.00 96.94 370 PRO A O 1
ATOM 2949 N N . GLU A 1 371 ? -20.117 9.630 -8.098 1.00 96.69 371 GLU A N 1
ATOM 2950 C CA . GLU A 1 371 ? -19.509 8.300 -8.111 1.00 96.69 371 GLU A CA 1
ATOM 2951 C C . GLU A 1 371 ? -18.020 8.372 -8.467 1.00 96.69 371 GLU A C 1
ATOM 2953 O O . GLU A 1 371 ? -17.205 7.648 -7.901 1.00 96.69 371 GLU A O 1
ATOM 2958 N N . PHE A 1 372 ? -17.629 9.291 -9.355 1.00 96.56 372 PHE A N 1
ATOM 2959 C CA . PHE A 1 372 ? -16.221 9.496 -9.682 1.00 96.56 372 PHE A CA 1
ATOM 2960 C C . PHE A 1 372 ? -15.463 10.159 -8.525 1.00 96.56 372 PHE A C 1
ATOM 2962 O O . PHE A 1 372 ? -14.346 9.745 -8.217 1.00 96.56 372 PHE A O 1
ATOM 2969 N N . LEU A 1 373 ? -16.075 11.128 -7.826 1.00 96.56 373 LEU A N 1
ATOM 2970 C CA . LEU A 1 373 ? -15.525 11.671 -6.575 1.00 96.56 373 LEU A CA 1
ATOM 2971 C C . LEU A 1 373 ? -15.287 10.552 -5.556 1.00 96.56 373 LEU A C 1
ATOM 2973 O O . LEU A 1 373 ? -14.218 10.498 -4.949 1.00 96.56 373 LEU A O 1
ATOM 2977 N N . HIS A 1 374 ? -16.244 9.633 -5.410 1.00 97.12 374 HIS A N 1
ATOM 2978 C CA . HIS A 1 374 ? -16.067 8.470 -4.550 1.00 97.12 374 HIS A CA 1
ATOM 2979 C C . HIS A 1 374 ? -14.850 7.645 -4.960 1.00 97.12 374 HIS A C 1
ATOM 2981 O O . HIS A 1 374 ? -14.003 7.382 -4.114 1.00 97.12 374 HIS A O 1
ATOM 2987 N N . LEU A 1 375 ? -14.709 7.295 -6.244 1.00 95.50 375 LEU A N 1
ATOM 2988 C CA . LEU A 1 375 ? -13.563 6.521 -6.735 1.00 95.50 375 LEU A CA 1
ATOM 2989 C C . LEU A 1 375 ? -12.221 7.221 -6.492 1.00 95.50 375 LEU A C 1
ATOM 2991 O O . LEU A 1 375 ? -11.240 6.547 -6.184 1.00 95.50 375 LEU A O 1
ATOM 2995 N N . LEU A 1 376 ? -12.168 8.553 -6.585 1.00 94.06 376 LEU A N 1
ATOM 2996 C CA . LEU A 1 376 ? -10.971 9.340 -6.276 1.00 94.06 376 LEU A CA 1
ATOM 2997 C C . LEU A 1 376 ? -10.587 9.258 -4.792 1.00 94.06 376 LEU A C 1
ATOM 2999 O O . LEU A 1 376 ? -9.411 9.092 -4.476 1.00 94.06 376 LEU A O 1
ATOM 3003 N N . LEU A 1 377 ? -11.568 9.344 -3.890 1.00 95.69 377 LEU A N 1
ATOM 3004 C CA . LEU A 1 377 ? -11.355 9.262 -2.438 1.00 95.69 377 LEU A CA 1
ATOM 3005 C C . LEU A 1 377 ? -11.208 7.814 -1.937 1.00 95.69 377 LEU A C 1
ATOM 3007 O O . LEU A 1 377 ? -10.637 7.573 -0.878 1.00 95.69 377 LEU A O 1
ATOM 3011 N N . TRP A 1 378 ? -11.687 6.833 -2.705 1.00 94.94 378 TRP A N 1
ATOM 3012 C CA . TRP A 1 378 ? -11.547 5.401 -2.426 1.00 94.94 378 TRP A CA 1
ATOM 3013 C C . TRP A 1 378 ? -10.094 4.924 -2.588 1.00 94.94 378 TRP A C 1
ATOM 3015 O O . TRP A 1 378 ? -9.702 3.892 -2.043 1.00 94.94 378 TRP A O 1
ATOM 3025 N N . GLN A 1 379 ? -9.256 5.675 -3.305 1.00 91.31 379 GLN A N 1
ATOM 3026 C CA . GLN A 1 379 ? -7.851 5.329 -3.518 1.00 91.31 379 GLN A CA 1
ATOM 3027 C C . GLN A 1 379 ? -7.081 5.278 -2.194 1.00 91.31 379 GLN A C 1
ATOM 3029 O O . GLN A 1 379 ? -7.219 6.150 -1.339 1.00 91.31 379 GLN A O 1
ATOM 3034 N N . LYS A 1 380 ? -6.200 4.280 -2.039 1.00 88.00 380 LYS A N 1
ATOM 3035 C CA . LYS A 1 380 ? -5.302 4.190 -0.875 1.00 88.00 380 LYS A CA 1
ATOM 3036 C C . LYS A 1 380 ? -4.475 5.473 -0.699 1.00 88.00 380 LYS A C 1
ATOM 3038 O O . LYS A 1 380 ? -4.340 5.949 0.422 1.00 88.00 380 LYS A O 1
ATOM 3043 N N . ASP A 1 381 ? -4.015 6.058 -1.805 1.00 88.88 381 ASP A N 1
ATOM 3044 C CA . ASP A 1 381 ? -3.252 7.312 -1.832 1.00 88.88 381 ASP A CA 1
ATOM 3045 C C . ASP A 1 381 ? -3.944 8.473 -1.103 1.00 88.88 381 ASP A C 1
ATOM 3047 O O . ASP A 1 381 ? -3.259 9.306 -0.514 1.00 88.88 381 ASP A O 1
ATOM 3051 N N . PHE A 1 382 ? -5.279 8.547 -1.129 1.00 92.88 382 PHE A N 1
ATOM 3052 C CA . PHE A 1 382 ? -6.021 9.590 -0.419 1.00 92.88 382 PHE A CA 1
ATOM 3053 C C . PHE A 1 382 ? -5.885 9.436 1.103 1.00 92.88 382 PHE A C 1
ATOM 3055 O O . PHE A 1 382 ? -5.558 10.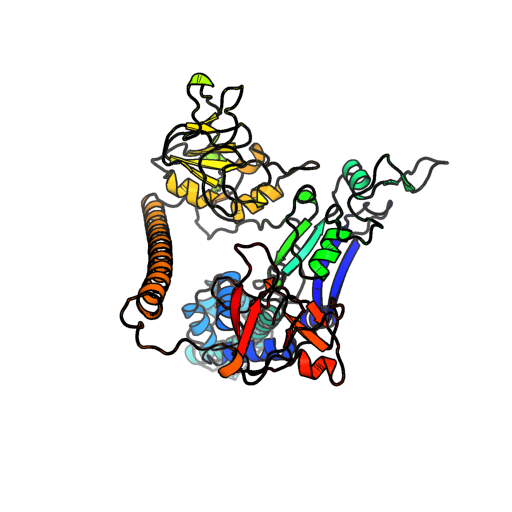397 1.794 1.00 92.88 382 PHE A O 1
ATOM 3062 N N . PHE A 1 383 ? -6.056 8.221 1.630 1.00 91.19 383 PHE A N 1
ATOM 3063 C CA . PHE A 1 383 ? -5.869 7.947 3.061 1.00 91.19 383 PHE A CA 1
ATOM 3064 C C . PHE A 1 383 ? -4.408 8.068 3.491 1.00 91.19 383 PHE A C 1
ATOM 3066 O O . PHE A 1 383 ? -4.119 8.466 4.620 1.00 91.19 383 PHE A O 1
ATOM 3073 N N . ASP A 1 384 ? -3.485 7.741 2.586 1.00 87.06 384 ASP A N 1
ATOM 3074 C CA . ASP A 1 384 ? -2.062 7.943 2.815 1.00 87.06 384 ASP A CA 1
ATOM 3075 C C . ASP A 1 384 ? -1.740 9.433 2.956 1.00 87.06 384 ASP A C 1
ATOM 3077 O O . ASP A 1 384 ? -1.027 9.827 3.885 1.00 87.06 384 ASP A O 1
ATOM 3081 N N . TYR A 1 385 ? -2.311 10.267 2.081 1.00 89.19 385 TYR A N 1
ATOM 3082 C CA . TYR A 1 385 ? -2.219 11.719 2.183 1.00 89.19 385 TYR A CA 1
ATOM 3083 C C . TYR A 1 385 ? -2.822 12.233 3.491 1.00 89.19 385 TYR A C 1
ATOM 3085 O O . TYR A 1 385 ? -2.142 12.961 4.211 1.00 89.19 385 TYR A O 1
ATOM 3093 N N . ASP A 1 386 ? -4.039 11.806 3.832 1.00 88.12 386 ASP A N 1
ATOM 3094 C CA . ASP A 1 386 ? -4.734 12.204 5.060 1.00 88.12 386 ASP A CA 1
ATOM 3095 C C . ASP A 1 386 ? -3.855 11.979 6.299 1.00 88.12 386 ASP A C 1
ATOM 3097 O O . ASP A 1 386 ? -3.513 12.902 7.043 1.00 88.12 386 ASP A O 1
ATOM 3101 N N . MET A 1 387 ? -3.338 10.760 6.438 1.00 83.75 387 MET A N 1
ATOM 3102 C CA . MET A 1 387 ? -2.437 10.407 7.529 1.00 83.75 387 MET A CA 1
ATOM 3103 C C . MET A 1 387 ? -1.123 11.191 7.534 1.00 83.75 387 MET A C 1
ATOM 3105 O O . MET A 1 387 ? -0.553 11.405 8.602 1.00 83.75 387 MET A O 1
ATOM 3109 N N . SER A 1 388 ? -0.624 11.618 6.371 1.00 79.75 388 SER A N 1
ATOM 3110 C CA . SER A 1 388 ? 0.596 12.431 6.288 1.00 79.75 388 SER A CA 1
ATOM 3111 C C . SER A 1 388 ? 0.409 13.863 6.798 1.00 79.75 388 SER A C 1
ATOM 3113 O O . SER A 1 388 ? 1.393 14.513 7.150 1.00 79.75 388 SER A O 1
ATOM 3115 N N . THR A 1 389 ? -0.837 14.341 6.851 1.00 76.62 389 THR A N 1
ATOM 3116 C CA . THR A 1 389 ? -1.188 15.695 7.310 1.00 76.62 389 THR A CA 1
ATOM 3117 C C . THR A 1 389 ? -1.531 15.759 8.797 1.00 76.62 389 THR A C 1
ATOM 3119 O O . THR A 1 389 ? -1.650 16.847 9.359 1.00 76.62 389 THR A O 1
ATOM 3122 N N . PHE A 1 390 ? -1.660 14.607 9.460 1.00 70.75 390 PHE A N 1
ATOM 3123 C CA . PHE A 1 390 ? -2.025 14.543 10.868 1.00 70.75 390 PHE A CA 1
ATOM 3124 C C . PHE A 1 390 ? -0.972 15.191 11.781 1.00 70.75 390 PHE A C 1
ATOM 3126 O O . PHE A 1 390 ? 0.223 14.907 11.690 1.00 70.75 390 PHE A O 1
ATOM 3133 N N . THR A 1 391 ? -1.440 16.011 12.725 1.00 56.06 391 THR A N 1
ATOM 3134 C CA . THR A 1 391 ? -0.633 16.576 13.812 1.00 56.06 391 THR A CA 1
ATOM 3135 C C . THR A 1 391 ? -1.338 16.357 15.159 1.00 56.06 391 THR A C 1
ATOM 3137 O O . THR A 1 391 ? -2.535 16.612 15.288 1.00 56.06 391 THR A O 1
ATOM 3140 N N . GLY A 1 392 ? -0.617 15.871 16.176 1.00 56.41 392 GLY A N 1
ATOM 3141 C CA . GLY A 1 392 ? -1.122 15.720 17.550 1.00 56.41 392 GLY A CA 1
ATOM 3142 C C . GLY A 1 392 ? -1.000 14.310 18.135 1.00 56.41 392 GLY A C 1
ATOM 3143 O O . GLY A 1 392 ? -0.770 13.347 17.422 1.00 56.41 392 GLY A O 1
ATOM 3144 N N . THR A 1 393 ? -1.168 14.175 19.454 1.00 52.16 393 THR A N 1
ATOM 3145 C CA . THR A 1 393 ? -1.002 12.901 20.171 1.00 52.16 393 THR A CA 1
ATOM 3146 C C . THR A 1 393 ? -2.313 12.110 20.298 1.00 52.16 393 THR A C 1
ATOM 3148 O O . THR A 1 393 ? -3.363 12.672 20.611 1.00 52.16 393 THR A O 1
ATOM 3151 N N . GLY A 1 394 ? -2.260 10.784 20.108 1.00 64.06 394 GLY A N 1
ATOM 3152 C CA . GLY A 1 394 ? -3.385 9.865 20.346 1.00 64.06 394 GLY A CA 1
ATOM 3153 C C . GLY A 1 394 ? -4.109 9.412 19.072 1.00 64.06 394 GLY A C 1
ATOM 3154 O O . GLY A 1 394 ? -3.468 9.047 18.093 1.00 64.06 394 GLY A O 1
ATOM 3155 N N . ARG A 1 395 ? -5.452 9.391 19.088 1.00 68.06 395 ARG A N 1
ATOM 3156 C CA . ARG A 1 395 ? -6.282 8.906 17.963 1.00 68.06 395 ARG A CA 1
ATOM 3157 C C . ARG A 1 395 ? -6.125 9.835 16.749 1.00 68.06 395 ARG A C 1
ATOM 3159 O O . ARG A 1 395 ? -6.657 10.948 16.811 1.00 68.06 395 ARG A O 1
ATOM 3166 N N . PRO A 1 396 ? -5.463 9.406 15.656 1.00 74.62 396 PRO A N 1
ATOM 3167 C CA . PRO A 1 396 ? -5.190 10.301 14.544 1.00 74.62 396 PRO A CA 1
ATOM 3168 C C . PRO A 1 396 ? -6.477 10.758 13.874 1.00 74.62 396 PRO A C 1
ATOM 3170 O O . PRO A 1 396 ? -7.396 9.956 13.667 1.00 74.62 396 PRO A O 1
ATOM 3173 N N . ARG A 1 397 ? -6.534 12.055 13.566 1.00 84.12 397 ARG A N 1
ATOM 3174 C CA . ARG A 1 397 ? -7.644 12.691 12.861 1.00 84.12 397 ARG A CA 1
ATOM 3175 C C . ARG A 1 397 ? -7.139 13.478 11.668 1.00 84.12 397 ARG A C 1
ATOM 3177 O O . ARG A 1 397 ? -6.199 14.244 11.824 1.00 84.12 397 ARG A O 1
ATOM 3184 N N . GLY A 1 398 ? -7.794 13.338 10.526 1.00 79.75 398 GLY A N 1
ATOM 3185 C CA . GLY A 1 398 ? -7.458 14.146 9.364 1.00 79.75 398 GLY A CA 1
ATOM 3186 C C . GLY A 1 398 ? -7.610 15.638 9.633 1.00 79.75 398 GLY A C 1
ATOM 3187 O O . GLY A 1 398 ? -8.563 16.071 10.301 1.00 79.75 398 GLY A O 1
ATOM 3188 N N . ASP A 1 399 ? -6.670 16.431 9.119 1.00 86.25 399 ASP A N 1
ATOM 3189 C CA . ASP A 1 399 ? -6.832 17.879 9.072 1.00 86.25 399 ASP A CA 1
ATOM 3190 C C . ASP A 1 399 ? -7.733 18.219 7.881 1.00 86.25 399 ASP A C 1
ATOM 3192 O O . ASP A 1 399 ? -7.388 17.999 6.720 1.00 86.25 399 ASP A O 1
ATOM 3196 N N . LYS A 1 400 ? -8.928 18.743 8.173 1.00 88.06 400 LYS A N 1
ATOM 3197 C CA . LYS A 1 400 ? -9.945 19.012 7.150 1.00 88.06 400 LYS A CA 1
ATOM 3198 C C . LYS A 1 400 ? -9.464 20.014 6.101 1.00 88.06 400 LYS A C 1
ATOM 3200 O O . LYS A 1 400 ? -9.876 19.899 4.945 1.00 88.06 400 LYS A O 1
ATOM 3205 N N . ASP A 1 401 ? -8.648 20.990 6.492 1.00 89.19 401 ASP A N 1
ATOM 3206 C CA . ASP A 1 401 ? -8.155 22.037 5.602 1.00 89.19 401 ASP A CA 1
ATOM 3207 C C . ASP A 1 401 ? -6.988 21.551 4.743 1.00 89.19 401 ASP A C 1
ATOM 3209 O O . ASP A 1 401 ? -6.937 21.899 3.558 1.00 89.19 401 ASP A O 1
ATOM 3213 N N . GLU A 1 402 ? -6.098 20.721 5.295 1.00 90.19 402 GLU A N 1
ATOM 3214 C CA . GLU A 1 402 ? -5.039 20.062 4.522 1.00 90.19 402 GLU A CA 1
ATOM 3215 C C . GLU A 1 402 ? -5.611 19.026 3.551 1.00 90.19 402 GLU A C 1
ATOM 3217 O O . GLU A 1 402 ? -5.229 19.021 2.383 1.00 90.19 402 GLU A O 1
ATOM 3222 N N . LEU A 1 403 ? -6.600 18.227 3.969 1.00 91.25 403 LEU A N 1
ATOM 3223 C CA . LEU A 1 403 ? -7.296 17.258 3.112 1.00 91.25 403 LEU A CA 1
ATOM 3224 C C . LEU A 1 403 ? -7.810 17.883 1.809 1.00 91.25 403 LEU A C 1
ATOM 3226 O O . LEU A 1 403 ? -7.674 17.305 0.730 1.00 91.25 403 LEU A O 1
ATOM 3230 N N . LEU A 1 404 ? -8.351 19.102 1.882 1.00 93.19 404 LEU A N 1
ATOM 3231 C CA . LEU A 1 404 ? -8.854 19.822 0.712 1.00 93.19 404 LEU A CA 1
ATOM 3232 C C . LEU A 1 404 ? -7.748 20.238 -0.281 1.00 93.19 404 LEU A C 1
ATOM 3234 O O . LEU A 1 404 ? -8.063 20.612 -1.408 1.00 93.19 404 LEU A O 1
ATOM 3238 N N . LYS A 1 405 ? -6.464 20.164 0.079 1.00 94.00 405 LYS A N 1
ATOM 3239 C CA . LYS A 1 405 ? -5.338 20.461 -0.824 1.00 94.00 405 LYS A CA 1
ATOM 3240 C C . LYS A 1 405 ? -4.875 19.244 -1.630 1.00 94.00 405 LYS A C 1
ATOM 3242 O O . LYS A 1 405 ? -3.989 19.388 -2.472 1.00 94.00 405 LYS A O 1
ATOM 3247 N N . TYR A 1 406 ? -5.465 18.066 -1.405 1.00 93.00 406 TYR A N 1
ATOM 3248 C CA . TYR A 1 406 ? -5.108 16.841 -2.118 1.00 93.00 406 TYR A CA 1
ATOM 3249 C C . TYR A 1 406 ? -5.223 17.022 -3.650 1.00 93.00 406 TYR A C 1
ATOM 3251 O O . TYR A 1 406 ? -6.285 17.441 -4.125 1.00 93.00 406 TYR A O 1
ATOM 3259 N N . PRO A 1 407 ? -4.160 16.745 -4.435 1.00 93.00 407 PRO A N 1
ATOM 3260 C CA . PRO A 1 407 ? -4.158 16.948 -5.882 1.00 93.00 407 PRO A CA 1
ATOM 3261 C C . PRO A 1 407 ? -4.847 15.799 -6.630 1.00 93.00 407 PRO A C 1
ATOM 3263 O O . PRO A 1 407 ? -4.549 14.620 -6.420 1.00 93.00 407 PRO A O 1
ATOM 3266 N N . ILE A 1 408 ? -5.737 16.154 -7.554 1.00 90.50 408 ILE A N 1
ATOM 3267 C CA . ILE A 1 408 ? -6.635 15.234 -8.251 1.00 90.50 408 ILE A CA 1
ATOM 3268 C C . ILE A 1 408 ? -6.642 15.523 -9.761 1.00 90.50 408 ILE A C 1
ATOM 3270 O O . ILE A 1 408 ? -6.833 16.674 -10.165 1.00 90.50 408 ILE A O 1
ATOM 3274 N N . PRO A 1 409 ? -6.498 14.492 -10.615 1.00 90.25 409 PRO A N 1
ATOM 3275 C CA . PRO A 1 409 ? -6.756 14.621 -12.042 1.00 90.25 409 PRO A CA 1
ATOM 3276 C C . PRO A 1 409 ? -8.268 14.611 -12.294 1.00 90.25 409 PRO A C 1
ATOM 3278 O O . PRO A 1 409 ? -8.980 13.747 -11.780 1.00 90.25 409 PRO A O 1
ATOM 3281 N N . VAL A 1 410 ? -8.763 15.553 -13.098 1.00 88.31 410 VAL A N 1
ATOM 3282 C CA . VAL A 1 410 ? -10.195 15.637 -13.426 1.00 88.31 410 VAL A CA 1
ATOM 3283 C C . VAL A 1 410 ? -10.381 15.428 -14.930 1.00 88.31 410 VAL A C 1
ATOM 3285 O O . VAL A 1 410 ? -10.256 16.391 -15.690 1.00 88.31 410 VAL A O 1
ATOM 3288 N N . PRO A 1 411 ? -10.630 14.181 -15.375 1.00 91.50 411 PRO A N 1
ATOM 3289 C CA . PRO A 1 411 ? -10.858 13.870 -16.781 1.00 91.50 411 PRO A CA 1
ATOM 3290 C C . PRO A 1 411 ? -12.256 14.322 -17.230 1.00 91.50 411 PRO A C 1
ATOM 3292 O O . PRO A 1 411 ? -13.073 14.789 -16.428 1.00 91.50 411 PRO A O 1
ATOM 3295 N N . THR A 1 412 ? -12.552 14.189 -18.520 1.00 93.50 412 THR A N 1
ATOM 3296 C CA . THR A 1 412 ? -13.862 14.536 -19.087 1.00 93.50 412 THR A CA 1
ATOM 3297 C C . THR A 1 412 ? -14.978 13.660 -18.509 1.00 93.50 412 THR A C 1
ATOM 3299 O O . THR A 1 412 ? -14.742 12.531 -18.086 1.00 93.50 412 THR A O 1
ATOM 3302 N N . LEU A 1 413 ? -16.230 14.133 -18.535 1.00 95.25 413 LEU A N 1
ATOM 3303 C CA . LEU A 1 413 ? -17.375 13.345 -18.050 1.00 95.25 413 LEU A CA 1
ATOM 3304 C C . LEU A 1 413 ? -17.517 11.984 -18.751 1.00 95.25 413 LEU A C 1
ATOM 3306 O O . LEU A 1 413 ? -17.949 11.019 -18.127 1.00 95.25 413 LEU A O 1
ATOM 3310 N N . SER A 1 414 ? -17.151 11.898 -20.034 1.00 96.06 414 SER A N 1
ATOM 3311 C CA . SER A 1 414 ? -17.183 10.635 -20.779 1.00 96.06 414 SER A CA 1
ATOM 3312 C C . SER A 1 414 ? -16.172 9.633 -20.223 1.00 96.06 414 SER A C 1
ATOM 3314 O O . SER A 1 414 ? -16.506 8.468 -20.031 1.00 96.06 414 SER A O 1
ATOM 3316 N N . GLU A 1 415 ? -14.952 10.087 -19.934 1.00 94.75 415 GLU A N 1
ATOM 3317 C CA . GLU A 1 415 ? -13.902 9.261 -19.329 1.00 94.75 415 GLU A CA 1
ATOM 3318 C C . GLU A 1 415 ? -14.258 8.872 -17.889 1.00 94.75 415 GLU A C 1
ATOM 3320 O O . GLU A 1 415 ? -14.089 7.717 -17.510 1.00 94.75 415 GLU A O 1
ATOM 3325 N N . GLN A 1 416 ? -14.817 9.802 -17.103 1.00 95.56 416 GLN A N 1
ATOM 3326 C CA . GLN A 1 416 ? -15.319 9.505 -15.756 1.00 95.56 416 GLN A CA 1
ATOM 3327 C C . GLN A 1 416 ? -16.362 8.384 -15.795 1.00 95.56 416 GLN A C 1
ATOM 3329 O O . GLN A 1 416 ? -16.288 7.454 -14.995 1.00 95.56 416 GLN A O 1
ATOM 3334 N N . ARG A 1 417 ? -17.314 8.448 -16.736 1.00 97.00 417 ARG A N 1
ATOM 3335 C CA . ARG A 1 417 ? -18.384 7.451 -16.848 1.00 97.00 417 ARG A CA 1
ATOM 3336 C C . ARG A 1 417 ? -17.860 6.087 -17.286 1.00 97.00 417 ARG A C 1
ATOM 3338 O O . ARG A 1 417 ? -18.225 5.097 -16.670 1.00 97.00 417 ARG A O 1
ATOM 3345 N N . ALA A 1 418 ? -16.932 6.050 -18.243 1.00 96.88 418 ALA A N 1
ATOM 3346 C CA . ALA A 1 418 ? -16.259 4.812 -18.638 1.00 96.88 418 ALA A CA 1
ATOM 3347 C C . ALA A 1 418 ? -15.543 4.139 -17.450 1.00 96.88 418 ALA A C 1
ATOM 3349 O O . ALA A 1 418 ? -15.693 2.939 -17.240 1.00 96.88 418 ALA A O 1
ATOM 3350 N N . LEU A 1 419 ? -14.830 4.918 -16.627 1.00 94.88 419 LEU A N 1
ATOM 3351 C CA . LEU A 1 419 ? -14.158 4.405 -15.427 1.00 94.88 419 LEU A CA 1
ATOM 3352 C C . LEU A 1 419 ? -15.147 3.886 -14.373 1.00 94.88 419 LEU A C 1
ATOM 3354 O O . LEU A 1 419 ? -14.897 2.848 -13.761 1.00 94.88 419 LEU A O 1
ATOM 3358 N N . ILE A 1 420 ? -16.262 4.592 -14.160 1.00 95.94 420 ILE A N 1
ATOM 3359 C CA . ILE A 1 420 ? -17.333 4.147 -13.256 1.00 95.94 420 ILE A CA 1
ATOM 3360 C C . ILE A 1 420 ? -17.935 2.827 -13.751 1.00 95.94 420 ILE A C 1
ATOM 3362 O O . ILE A 1 420 ? -18.080 1.896 -12.962 1.00 95.94 420 ILE A O 1
ATOM 3366 N N . ASP A 1 421 ? -18.250 2.728 -15.043 1.00 96.38 421 ASP A N 1
ATOM 3367 C CA . ASP A 1 421 ? -18.851 1.534 -15.640 1.00 96.38 421 ASP A CA 1
ATOM 3368 C C . ASP A 1 421 ? -17.922 0.317 -15.509 1.00 96.38 421 ASP A C 1
ATOM 3370 O O . ASP A 1 421 ? -18.368 -0.767 -15.124 1.00 96.38 421 ASP A O 1
ATOM 3374 N N . ASP A 1 422 ? -16.619 0.498 -15.736 1.00 94.88 422 ASP A N 1
ATOM 3375 C CA . ASP A 1 422 ? -15.623 -0.555 -15.531 1.00 94.88 422 ASP A CA 1
ATOM 3376 C C . ASP A 1 422 ? -15.519 -0.995 -14.067 1.00 94.88 422 ASP A C 1
ATOM 3378 O O . ASP A 1 422 ? -15.473 -2.197 -13.778 1.00 94.88 422 ASP A O 1
ATOM 3382 N N . PHE A 1 423 ? -15.514 -0.043 -13.130 1.00 93.00 423 PHE A N 1
ATOM 3383 C CA . PHE A 1 423 ? -15.451 -0.353 -11.703 1.00 93.00 423 PHE A CA 1
ATOM 3384 C C . PHE A 1 423 ? -16.709 -1.087 -11.225 1.00 93.00 423 PHE A C 1
ATOM 3386 O O . PHE A 1 423 ? -16.614 -2.070 -10.483 1.00 93.00 423 PHE A O 1
ATOM 3393 N N . ASN A 1 424 ? -17.884 -0.656 -11.688 1.00 92.44 424 ASN A N 1
ATOM 3394 C CA . ASN A 1 424 ? -19.159 -1.305 -11.397 1.00 92.44 424 ASN A CA 1
ATOM 3395 C C . ASN A 1 424 ? -19.184 -2.730 -11.951 1.00 92.44 424 ASN A C 1
ATOM 3397 O O . ASN A 1 424 ? -19.469 -3.663 -11.207 1.00 92.44 424 ASN A O 1
ATOM 3401 N N . ARG A 1 425 ? -18.769 -2.927 -13.209 1.00 95.94 425 ARG A N 1
ATOM 3402 C CA . ARG A 1 425 ? -18.678 -4.255 -13.831 1.00 95.94 425 ARG A CA 1
ATOM 3403 C C . ARG A 1 425 ? -17.801 -5.213 -13.021 1.00 95.94 425 ARG A C 1
ATOM 3405 O O . ARG A 1 425 ? -18.192 -6.356 -12.792 1.00 95.94 425 ARG A O 1
ATOM 3412 N N . LEU A 1 426 ? -16.622 -4.766 -12.583 1.00 93.31 426 LEU A N 1
ATOM 3413 C CA . LEU A 1 426 ? -15.724 -5.584 -11.757 1.00 93.31 426 LEU A CA 1
ATOM 3414 C C . LEU A 1 426 ? -16.322 -5.874 -10.375 1.00 93.31 426 LEU A C 1
ATOM 3416 O O . LEU A 1 426 ? -16.204 -6.991 -9.869 1.00 93.31 426 LEU A O 1
ATOM 3420 N N . THR A 1 427 ? -16.987 -4.890 -9.773 1.00 88.25 427 THR A N 1
ATOM 3421 C CA . THR A 1 427 ? -17.661 -5.046 -8.478 1.00 88.25 427 THR A CA 1
ATOM 3422 C C . THR A 1 427 ? -18.807 -6.057 -8.565 1.00 88.25 427 THR A C 1
ATOM 3424 O O . THR A 1 427 ? -18.924 -6.936 -7.706 1.00 88.25 427 THR A O 1
ATOM 3427 N N . ASP A 1 428 ? -19.604 -6.003 -9.630 1.00 91.38 428 ASP A N 1
ATOM 3428 C CA . ASP A 1 428 ? -20.681 -6.955 -9.903 1.00 91.38 428 ASP A CA 1
ATOM 3429 C C . ASP A 1 428 ? -20.140 -8.372 -10.122 1.00 91.38 428 ASP A C 1
ATOM 3431 O O . ASP A 1 428 ? -20.688 -9.340 -9.589 1.00 91.38 428 ASP A O 1
ATOM 3435 N N . GLU A 1 429 ? -19.018 -8.513 -10.834 1.00 94.44 429 GLU A N 1
ATOM 3436 C CA . GLU A 1 429 ? -18.353 -9.804 -11.020 1.00 94.44 429 GLU A CA 1
ATOM 3437 C C . GLU A 1 429 ? -17.865 -10.393 -9.685 1.00 94.44 429 GLU A C 1
ATOM 3439 O O . GLU A 1 429 ? -18.087 -11.577 -9.408 1.00 94.44 429 GLU A O 1
ATOM 3444 N N . ILE A 1 430 ? -17.251 -9.572 -8.822 1.00 89.06 430 ILE A N 1
ATOM 3445 C CA . ILE A 1 430 ? -16.834 -9.977 -7.470 1.00 89.06 430 ILE A CA 1
ATOM 3446 C C . ILE A 1 430 ? -18.042 -10.457 -6.660 1.00 89.06 430 ILE A C 1
ATOM 3448 O O . ILE A 1 430 ? -17.985 -11.515 -6.026 1.00 89.06 430 ILE A O 1
ATOM 3452 N N . ASN A 1 431 ? -19.142 -9.706 -6.686 1.00 89.56 431 ASN A N 1
ATOM 3453 C CA . ASN A 1 431 ? -20.351 -10.043 -5.941 1.00 89.56 431 ASN A CA 1
ATOM 3454 C C . ASN A 1 431 ? -21.005 -11.331 -6.462 1.00 89.56 431 ASN A C 1
ATOM 3456 O O . ASN A 1 431 ? -21.358 -12.199 -5.661 1.00 89.56 431 ASN A O 1
ATOM 3460 N N . SER A 1 432 ? -21.080 -11.512 -7.783 1.00 94.25 432 SER A N 1
ATOM 3461 C CA . SER A 1 432 ? -21.571 -12.744 -8.413 1.00 94.25 432 SER A CA 1
ATOM 3462 C C . SER A 1 432 ? -20.733 -13.960 -8.008 1.00 94.25 432 SER A C 1
ATOM 3464 O O . SER A 1 432 ? -21.272 -14.982 -7.578 1.00 94.25 432 SER A O 1
ATOM 3466 N N . LYS A 1 433 ? -19.400 -13.841 -8.035 1.00 94.12 433 LYS A N 1
ATOM 3467 C CA . LYS A 1 433 ? -18.493 -14.915 -7.599 1.00 94.12 433 LYS A CA 1
ATOM 3468 C C . LYS A 1 433 ? -18.665 -15.252 -6.118 1.00 94.12 433 LYS A C 1
ATOM 3470 O O . LYS A 1 433 ? -18.710 -16.428 -5.762 1.00 94.12 433 LYS A O 1
ATOM 3475 N N . ARG A 1 434 ? -18.826 -14.249 -5.249 1.00 89.19 434 ARG A N 1
ATOM 3476 C CA . ARG A 1 434 ? -19.113 -14.463 -3.817 1.00 89.19 434 ARG A CA 1
ATOM 3477 C C . ARG A 1 434 ? -20.428 -15.216 -3.599 1.00 89.19 434 ARG A C 1
ATOM 3479 O O . ARG A 1 434 ? -20.461 -16.141 -2.790 1.00 89.19 434 ARG A O 1
ATOM 3486 N N . GLN A 1 435 ? -21.483 -14.869 -4.338 1.00 91.88 435 GLN A N 1
ATOM 3487 C CA . GLN A 1 435 ? -22.769 -15.574 -4.271 1.00 91.88 435 GLN A CA 1
ATOM 3488 C C . GLN A 1 435 ? -22.653 -17.029 -4.742 1.00 91.88 435 GLN A C 1
ATOM 3490 O O . GLN A 1 435 ? -23.173 -17.927 -4.082 1.00 91.88 435 GLN A O 1
ATOM 3495 N N . GLN A 1 436 ? -21.920 -17.285 -5.830 1.00 94.56 436 GLN A N 1
ATOM 3496 C CA . GLN A 1 436 ? -21.662 -18.645 -6.315 1.00 94.56 436 GLN A CA 1
ATOM 3497 C C . GLN A 1 436 ? -20.901 -19.486 -5.284 1.00 94.56 436 GLN A C 1
ATOM 3499 O O . GLN A 1 436 ? -21.285 -20.624 -5.022 1.00 94.56 436 GLN A O 1
ATOM 3504 N N . ILE A 1 437 ? -19.867 -18.921 -4.649 1.00 88.81 437 ILE A N 1
ATOM 3505 C CA . ILE A 1 437 ? -19.128 -19.591 -3.569 1.00 88.81 437 ILE A CA 1
ATOM 3506 C C . ILE A 1 437 ? -20.074 -19.957 -2.419 1.00 88.81 437 ILE A C 1
ATOM 3508 O O . ILE A 1 437 ? -20.048 -21.092 -1.944 1.00 88.81 437 ILE A O 1
ATOM 3512 N N . ALA A 1 438 ? -20.936 -19.029 -1.992 1.00 88.56 438 ALA A N 1
ATOM 3513 C CA . ALA A 1 438 ? -21.903 -19.287 -0.928 1.00 88.56 438 ALA A CA 1
ATOM 3514 C C . ALA A 1 438 ? -22.892 -20.410 -1.300 1.00 88.56 438 ALA A C 1
ATOM 3516 O O . ALA A 1 438 ? -23.114 -21.326 -0.508 1.00 88.56 438 ALA A O 1
ATOM 3517 N N . ALA A 1 439 ? -23.429 -20.395 -2.524 1.00 91.81 439 ALA A N 1
ATOM 3518 C CA . ALA A 1 439 ? -24.351 -21.421 -3.013 1.00 91.81 439 ALA A CA 1
ATOM 3519 C C . ALA A 1 439 ? -23.694 -22.809 -3.129 1.00 91.81 439 ALA A C 1
ATOM 3521 O O . ALA A 1 439 ? -24.303 -23.824 -2.779 1.00 91.81 439 ALA A O 1
ATOM 3522 N N . LEU A 1 440 ? -22.436 -22.870 -3.577 1.00 91.38 440 LEU A N 1
ATOM 3523 C CA . LEU A 1 440 ? -21.672 -24.118 -3.627 1.00 91.38 440 LEU A CA 1
ATOM 3524 C C . LEU A 1 440 ? -21.404 -24.668 -2.223 1.00 91.38 440 LEU A C 1
ATOM 3526 O O . LEU A 1 440 ? -21.576 -25.869 -2.014 1.00 91.38 440 LEU A O 1
ATOM 3530 N N . LYS A 1 441 ? -21.065 -23.812 -1.247 1.00 86.06 441 LYS A N 1
ATOM 3531 C CA . LYS A 1 441 ? -20.911 -24.234 0.157 1.00 86.06 441 LYS A CA 1
ATOM 3532 C C . LYS A 1 441 ? -22.191 -24.883 0.700 1.00 86.06 441 LYS A C 1
ATOM 3534 O O . LYS A 1 441 ? -22.112 -25.933 1.335 1.00 86.06 441 LYS A O 1
ATOM 3539 N N . GLU A 1 442 ? -23.368 -24.330 0.406 1.00 88.75 442 GLU A N 1
ATOM 3540 C CA . GLU A 1 442 ? -24.645 -24.949 0.806 1.00 88.75 442 GLU A CA 1
ATOM 3541 C C . GLU A 1 442 ? -24.984 -26.227 0.025 1.00 88.75 442 GLU A C 1
ATOM 3543 O O . GLU A 1 442 ? -25.540 -27.179 0.582 1.00 88.75 442 GLU A O 1
ATOM 3548 N N . SER A 1 443 ? -24.589 -26.305 -1.245 1.00 88.25 443 SER A N 1
ATOM 3549 C CA . SER A 1 443 ? -24.762 -27.515 -2.057 1.00 88.25 443 SER A CA 1
ATOM 3550 C C . SER A 1 443 ? -23.928 -28.683 -1.520 1.00 88.25 443 SER A C 1
ATOM 3552 O O . SER A 1 443 ? -24.430 -29.803 -1.435 1.00 88.25 443 SER A O 1
ATOM 3554 N N . VAL A 1 444 ? -22.688 -28.428 -1.082 1.00 84.81 444 VAL A N 1
ATOM 3555 C CA . VAL A 1 444 ? -21.829 -29.434 -0.429 1.00 84.81 444 VAL A CA 1
ATOM 3556 C C . VAL A 1 444 ? -22.486 -29.964 0.846 1.00 84.81 444 VAL A C 1
ATOM 3558 O O . VAL A 1 444 ? -22.584 -31.180 1.022 1.00 84.81 444 VAL A O 1
ATOM 3561 N N . LYS A 1 445 ? -23.005 -29.075 1.706 1.00 82.75 445 LYS A N 1
ATOM 3562 C CA . LYS A 1 445 ? -23.732 -29.473 2.925 1.00 82.75 445 LYS A CA 1
ATOM 3563 C C . LYS A 1 445 ? -24.962 -30.323 2.601 1.00 82.75 445 LYS A C 1
ATOM 3565 O O . LYS A 1 445 ? -25.171 -31.366 3.217 1.00 82.75 445 LYS A O 1
ATOM 3570 N N . SER A 1 446 ? -25.749 -29.907 1.611 1.00 83.88 446 SER A N 1
ATOM 3571 C CA . SER A 1 446 ? -26.961 -30.620 1.190 1.00 83.88 446 SER A CA 1
ATOM 3572 C C . SER A 1 446 ? -26.639 -32.011 0.644 1.00 83.88 446 SER A C 1
ATOM 3574 O O . SER A 1 446 ? -27.266 -32.991 1.046 1.00 83.88 446 SER A O 1
ATOM 3576 N N . ARG A 1 447 ? -25.607 -32.124 -0.203 1.00 83.81 447 ARG A N 1
ATOM 3577 C CA . ARG A 1 447 ? -25.144 -33.405 -0.748 1.00 83.81 447 ARG A CA 1
ATOM 3578 C C . ARG A 1 447 ? -24.634 -34.337 0.347 1.00 83.81 447 ARG A C 1
ATOM 3580 O O . ARG A 1 447 ? -24.918 -35.528 0.299 1.00 83.81 447 ARG A O 1
ATOM 3587 N N . PHE A 1 448 ? -23.933 -33.812 1.351 1.00 80.62 448 PHE A N 1
ATOM 3588 C CA . PHE A 1 448 ? -23.504 -34.600 2.507 1.00 80.62 448 PHE A CA 1
ATOM 3589 C C . PHE A 1 448 ? -24.704 -35.169 3.282 1.00 80.62 448 PHE A C 1
ATOM 3591 O O . PHE A 1 448 ? -24.738 -36.357 3.597 1.00 80.62 448 PHE A O 1
ATOM 3598 N N . VAL A 1 449 ? -25.727 -34.351 3.549 1.00 80.56 449 VAL A N 1
ATOM 3599 C CA . VAL A 1 449 ? -26.961 -34.818 4.205 1.00 80.56 449 VAL A CA 1
ATOM 3600 C C . VAL A 1 449 ? -27.664 -35.885 3.362 1.00 80.56 449 VAL A C 1
ATOM 3602 O O . VAL A 1 449 ? -28.070 -36.910 3.907 1.00 80.56 449 VAL A O 1
ATOM 3605 N N . GLU A 1 450 ? -27.764 -35.690 2.046 1.00 77.69 450 GLU A N 1
ATOM 3606 C CA . GLU A 1 450 ? -28.320 -36.687 1.126 1.00 77.69 450 GLU A CA 1
ATOM 3607 C C . GLU A 1 450 ? -27.544 -38.011 1.193 1.00 77.69 450 GLU A C 1
ATOM 3609 O O . GLU A 1 450 ? -28.152 -39.063 1.372 1.00 77.69 450 GLU A O 1
ATOM 3614 N N . MET A 1 451 ? -26.211 -37.955 1.110 1.00 77.12 451 MET A N 1
ATOM 3615 C CA . MET A 1 451 ? -25.334 -39.129 1.076 1.00 77.12 451 MET A CA 1
ATOM 3616 C C . MET A 1 451 ? -25.282 -39.917 2.387 1.00 77.12 451 MET A C 1
ATOM 3618 O O . MET A 1 451 ? -25.001 -41.108 2.346 1.00 77.12 451 MET A O 1
ATOM 3622 N N . PHE A 1 452 ? -25.491 -39.279 3.542 1.00 74.81 452 PHE A N 1
ATOM 3623 C CA . PHE A 1 452 ? -25.228 -39.923 4.838 1.00 74.81 452 PHE A CA 1
ATOM 3624 C C . PHE A 1 452 ? -26.424 -39.961 5.799 1.00 74.81 452 PHE A C 1
ATOM 3626 O O . PHE A 1 452 ? -26.353 -40.653 6.811 1.00 74.81 452 PHE A O 1
ATOM 3633 N N . ARG A 1 453 ? -27.527 -39.242 5.534 1.00 67.25 453 ARG A N 1
ATOM 3634 C CA . ARG A 1 453 ? -28.697 -39.182 6.444 1.00 67.25 453 ARG A CA 1
ATOM 3635 C C . ARG A 1 453 ? -30.016 -39.668 5.840 1.00 67.25 453 ARG A C 1
ATOM 3637 O O . ARG A 1 453 ? -31.032 -39.680 6.534 1.00 67.25 453 ARG A O 1
ATOM 3644 N N . THR A 1 454 ? -30.042 -40.066 4.572 1.00 62.22 454 THR A N 1
ATOM 3645 C CA . THR A 1 454 ? -31.255 -40.592 3.926 1.00 62.22 454 THR A CA 1
ATOM 3646 C C . THR A 1 454 ? -31.468 -42.083 4.233 1.00 62.22 454 THR A C 1
ATOM 3648 O O . THR A 1 454 ? -30.527 -42.831 4.502 1.00 62.22 454 THR A O 1
ATOM 3651 N N . LYS A 1 455 ? -32.732 -42.546 4.194 1.00 57.41 455 LYS A N 1
ATOM 3652 C CA . LYS A 1 455 ? -33.137 -43.943 4.490 1.00 57.41 455 LYS A CA 1
ATOM 3653 C C . LYS A 1 455 ? -32.495 -45.001 3.577 1.00 57.41 455 LYS A C 1
ATOM 3655 O O . LYS A 1 455 ? -32.591 -46.189 3.871 1.00 57.41 455 LYS A O 1
ATOM 3660 N N . THR A 1 456 ? -31.833 -44.585 2.501 1.00 54.91 456 THR A N 1
ATOM 3661 C CA . THR A 1 456 ? -31.068 -45.418 1.560 1.00 54.91 456 THR A CA 1
ATOM 3662 C C . THR A 1 456 ? -29.916 -46.188 2.210 1.00 54.91 456 THR A C 1
ATOM 3664 O O . THR A 1 456 ? -29.446 -47.158 1.626 1.00 54.91 456 THR A O 1
ATOM 3667 N N . HIS A 1 457 ? -29.512 -45.823 3.431 1.00 59.62 457 HIS A N 1
ATOM 3668 C CA . HIS A 1 457 ? -28.402 -46.447 4.162 1.00 59.62 457 HIS A CA 1
ATOM 3669 C C . HIS A 1 457 ? -28.840 -47.275 5.374 1.00 59.62 457 HIS A C 1
ATOM 3671 O O . HIS A 1 457 ? -27.996 -47.718 6.145 1.00 59.62 457 HIS A O 1
ATOM 3677 N N . ALA A 1 458 ? -30.142 -47.540 5.545 1.00 60.72 458 ALA A N 1
ATOM 3678 C CA . ALA A 1 458 ? -30.629 -48.391 6.636 1.00 60.72 458 ALA A CA 1
ATOM 3679 C C . ALA A 1 458 ? -30.046 -49.824 6.603 1.00 60.72 458 ALA A C 1
ATOM 3681 O O . ALA A 1 458 ? -30.110 -50.531 7.603 1.00 60.72 458 ALA A O 1
ATOM 3682 N N . SER A 1 459 ? -29.478 -50.247 5.466 1.00 70.38 459 SER A N 1
ATOM 3683 C CA . SER A 1 459 ? -28.799 -51.534 5.282 1.00 70.38 459 SER A CA 1
ATOM 3684 C C . SER A 1 459 ? -27.273 -51.473 5.417 1.00 70.38 459 SER A C 1
ATOM 3686 O O . SER A 1 459 ? -26.620 -52.498 5.234 1.00 70.38 459 SER A O 1
ATOM 3688 N N . TRP A 1 460 ? -26.677 -50.300 5.658 1.00 77.56 460 TRP A N 1
ATOM 3689 C CA . TRP A 1 460 ? -25.232 -50.194 5.862 1.00 77.56 460 TRP A CA 1
ATOM 3690 C C . TRP A 1 460 ? -24.885 -50.620 7.291 1.00 77.56 460 TRP A C 1
ATOM 3692 O O . TRP A 1 460 ? -25.554 -50.178 8.229 1.00 77.56 460 TRP A O 1
ATOM 3702 N N . PRO A 1 461 ? -23.869 -51.479 7.482 1.00 79.31 461 PRO A N 1
ATOM 3703 C CA . PRO A 1 461 ? -23.452 -51.869 8.817 1.00 79.31 461 PRO A CA 1
ATOM 3704 C C . PRO A 1 461 ? -22.944 -50.638 9.574 1.00 79.31 461 PRO A C 1
ATOM 3706 O O . PRO A 1 461 ? -22.143 -49.856 9.059 1.00 79.31 461 PRO A O 1
ATOM 3709 N N . VAL A 1 462 ? -23.438 -50.460 10.798 1.00 81.12 462 VAL A N 1
ATOM 3710 C CA . VAL A 1 462 ? -22.928 -49.441 11.715 1.00 81.12 462 VAL A CA 1
ATOM 3711 C C . VAL A 1 462 ? -21.698 -50.021 12.393 1.00 81.12 462 VAL A C 1
ATOM 3713 O O . VAL A 1 462 ? -21.797 -50.970 13.164 1.00 81.12 462 VAL A O 1
ATOM 3716 N N . GLU A 1 463 ? -20.547 -49.436 12.098 1.00 85.56 463 GLU A N 1
ATOM 3717 C CA . GLU A 1 463 ? -19.248 -49.855 12.611 1.00 85.56 463 GLU A CA 1
ATOM 3718 C C . GLU A 1 463 ? -18.611 -48.732 13.431 1.00 85.56 463 GLU A C 1
ATOM 3720 O O . GLU A 1 463 ? -19.015 -47.568 13.359 1.00 85.56 463 GLU A O 1
ATOM 3725 N N . THR A 1 464 ? -17.588 -49.070 14.212 1.00 86.12 464 THR A N 1
ATOM 3726 C CA . THR A 1 464 ? -16.812 -48.069 14.953 1.00 86.12 464 THR A CA 1
ATOM 3727 C C . THR A 1 464 ? -15.588 -47.637 14.153 1.00 86.12 464 THR A C 1
ATOM 3729 O O . THR A 1 464 ? -14.984 -48.451 13.458 1.00 86.12 464 THR A O 1
ATOM 3732 N N . ILE A 1 465 ? -15.183 -46.366 14.275 1.00 83.38 465 ILE A N 1
ATOM 3733 C CA . ILE A 1 465 ? -13.965 -45.843 13.623 1.00 83.38 465 ILE A CA 1
ATOM 3734 C C . ILE A 1 465 ? -12.743 -46.706 13.975 1.00 83.38 465 ILE A C 1
ATOM 3736 O O . ILE A 1 465 ? -11.931 -46.994 13.104 1.00 83.38 465 ILE A O 1
ATOM 3740 N N . GLY A 1 466 ? -12.675 -47.218 15.210 1.00 83.75 466 GLY A N 1
ATOM 3741 C CA . GLY A 1 466 ? -11.602 -48.109 15.658 1.00 83.75 466 GLY A CA 1
ATOM 3742 C C . GLY A 1 466 ? -11.439 -49.392 14.833 1.00 83.75 466 GLY A C 1
ATOM 3743 O O . GLY A 1 466 ? -10.331 -49.907 14.773 1.00 83.75 466 GLY A O 1
ATOM 3744 N N . ASN A 1 467 ? -12.483 -49.871 14.146 1.00 85.81 467 ASN A N 1
ATOM 3745 C CA . ASN A 1 467 ? -12.386 -51.039 13.260 1.00 85.81 467 ASN A CA 1
ATOM 3746 C C . ASN A 1 467 ? -11.667 -50.729 11.933 1.00 85.81 467 ASN A C 1
ATOM 3748 O O . ASN A 1 467 ? -11.239 -51.652 11.244 1.00 85.81 467 ASN A O 1
ATOM 3752 N N . TYR A 1 468 ? -11.536 -49.448 11.573 1.00 85.06 468 TYR A N 1
ATOM 3753 C CA . TYR A 1 468 ? -10.918 -48.987 10.324 1.00 85.06 468 TYR A CA 1
ATOM 3754 C C . TYR A 1 468 ? -9.667 -48.125 10.540 1.00 85.06 468 TYR A C 1
ATOM 3756 O O . TYR A 1 468 ? -8.968 -47.809 9.578 1.00 85.06 468 TYR A O 1
ATOM 3764 N N . SER A 1 469 ? -9.366 -47.742 11.780 1.00 83.38 469 SER A N 1
ATOM 3765 C CA . SER A 1 469 ? -8.134 -47.039 12.131 1.00 83.38 469 SER A CA 1
ATOM 3766 C C . SER A 1 469 ? -6.975 -48.024 12.265 1.00 83.38 469 SER A C 1
ATOM 3768 O O . SER A 1 469 ? -7.062 -48.980 13.030 1.00 83.38 469 SER A O 1
ATOM 3770 N N . ILE A 1 470 ? -5.869 -47.766 11.561 1.00 81.88 470 ILE A N 1
ATOM 3771 C CA . ILE A 1 470 ? -4.617 -48.519 11.750 1.00 81.88 470 ILE A CA 1
ATOM 3772 C C . ILE A 1 470 ? -4.051 -48.206 13.139 1.00 81.88 470 ILE A C 1
ATOM 3774 O O . ILE A 1 470 ? -3.715 -49.110 13.898 1.00 81.88 470 ILE A O 1
ATOM 3778 N N . GLU A 1 471 ? -4.008 -46.919 13.487 1.00 81.25 471 GLU A N 1
ATOM 3779 C CA . GLU A 1 471 ? -3.571 -46.410 14.783 1.00 81.25 471 GLU A CA 1
ATOM 3780 C C . GLU A 1 471 ? -4.385 -45.157 15.143 1.00 81.25 471 GLU A C 1
ATOM 3782 O O . GLU A 1 471 ? -4.879 -44.448 14.265 1.00 81.25 471 GLU A O 1
AT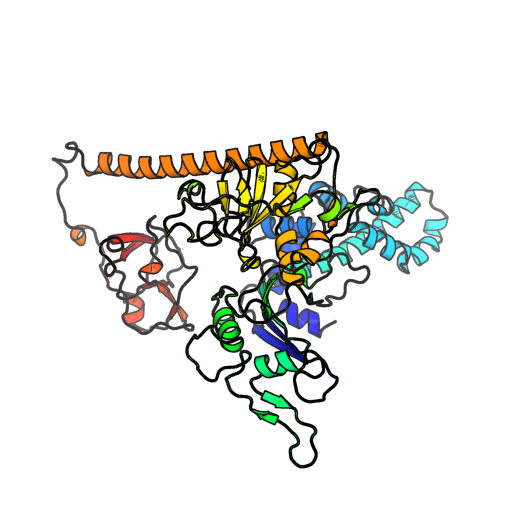OM 3787 N N . MET A 1 472 ? -4.537 -44.890 16.440 1.00 79.12 472 MET A N 1
ATOM 3788 C CA . MET A 1 472 ? -5.079 -43.634 16.962 1.00 79.12 472 MET A CA 1
ATOM 3789 C C . MET A 1 472 ? -4.148 -43.147 18.062 1.00 79.12 472 MET A C 1
ATOM 3791 O O . MET A 1 472 ? -4.035 -43.788 19.109 1.00 79.12 472 MET A O 1
ATOM 3795 N N . HIS A 1 473 ? -3.492 -42.017 17.822 1.00 79.81 473 HIS A N 1
ATOM 3796 C CA . HIS A 1 473 ? -2.544 -41.428 18.760 1.00 79.81 473 HIS A CA 1
ATOM 3797 C C . HIS A 1 473 ? -3.050 -40.091 19.264 1.00 79.81 473 HIS A C 1
ATOM 3799 O O . HIS A 1 473 ? -3.926 -39.460 18.687 1.00 79.81 473 HIS A O 1
ATOM 3805 N N . TYR A 1 474 ? -2.489 -39.657 20.384 1.00 80.50 474 TYR A N 1
ATOM 3806 C CA . TYR A 1 474 ? -2.658 -38.286 20.825 1.00 80.50 474 TYR A CA 1
ATOM 3807 C C . TYR A 1 474 ? -1.423 -37.485 20.474 1.00 80.50 474 TYR A C 1
ATOM 3809 O O . TYR A 1 474 ? -0.299 -37.979 20.583 1.00 80.50 474 TYR A O 1
ATOM 3817 N N . GLY A 1 475 ? -1.643 -36.218 20.129 1.00 81.44 475 GLY A N 1
ATOM 3818 C CA . GLY A 1 475 ? -0.550 -35.273 20.030 1.00 81.44 475 GLY A CA 1
ATOM 3819 C C . GLY A 1 475 ? 0.200 -35.101 21.356 1.00 81.44 475 GLY A C 1
ATOM 3820 O O . GLY A 1 475 ? -0.259 -35.481 22.438 1.00 81.44 475 GLY A O 1
ATOM 3821 N N . THR A 1 476 ? 1.379 -34.495 21.275 1.00 84.06 476 THR A N 1
ATOM 3822 C CA . THR A 1 476 ? 2.262 -34.274 22.421 1.00 84.06 476 THR A CA 1
ATOM 3823 C C . THR A 1 476 ? 1.782 -33.125 23.310 1.00 84.06 476 THR A C 1
ATOM 3825 O O . THR A 1 476 ? 1.236 -32.128 22.835 1.00 84.06 476 THR A O 1
ATOM 3828 N N . SER A 1 477 ? 2.008 -33.241 24.623 1.00 83.50 477 SER A N 1
ATOM 3829 C CA . SER A 1 477 ? 1.786 -32.158 25.596 1.00 83.50 477 SER A CA 1
ATOM 3830 C C . SER A 1 477 ? 3.045 -31.325 25.838 1.00 83.50 477 SER A C 1
ATOM 3832 O O . SER A 1 477 ? 3.062 -30.468 26.724 1.00 83.50 477 SER A O 1
ATOM 3834 N N . ALA A 1 478 ? 4.129 -31.623 25.119 1.00 85.50 478 ALA A N 1
ATOM 3835 C CA . ALA A 1 478 ? 5.388 -30.919 25.265 1.00 85.50 478 ALA A CA 1
ATOM 3836 C C . ALA A 1 478 ? 5.244 -29.449 24.842 1.00 85.50 478 ALA A C 1
ATOM 3838 O O . ALA A 1 478 ? 4.492 -29.094 23.933 1.00 85.50 478 ALA A O 1
ATOM 3839 N N . LYS A 1 479 ? 5.967 -28.574 25.543 1.00 84.00 479 LYS A N 1
ATOM 3840 C CA . LYS A 1 479 ? 5.865 -27.128 25.352 1.00 84.00 479 LYS A CA 1
ATOM 3841 C C . LYS A 1 479 ? 6.462 -26.737 23.996 1.00 84.00 479 LYS A C 1
ATOM 3843 O O . LYS A 1 479 ? 7.662 -26.886 23.790 1.00 84.00 479 LYS A O 1
ATOM 3848 N N . ALA A 1 480 ? 5.625 -26.211 23.107 1.00 85.94 480 ALA A N 1
ATOM 3849 C CA . ALA A 1 480 ? 6.043 -25.616 21.839 1.00 85.94 480 ALA A CA 1
ATOM 3850 C C . ALA A 1 480 ? 6.344 -24.113 22.003 1.00 85.94 480 ALA A C 1
ATOM 3852 O O . ALA A 1 480 ? 5.681 -23.420 22.785 1.00 85.94 480 ALA A O 1
ATOM 3853 N N . GLY A 1 481 ? 7.323 -23.611 21.253 1.00 84.31 481 GLY A N 1
ATOM 3854 C CA . GLY A 1 481 ? 7.811 -22.230 21.298 1.00 84.31 481 GLY A CA 1
ATOM 3855 C C . GLY A 1 481 ? 7.959 -21.613 19.908 1.00 84.31 481 GLY A C 1
ATOM 3856 O O . GLY A 1 481 ? 7.350 -22.089 18.952 1.00 84.31 481 GLY A O 1
ATOM 3857 N N . ALA A 1 482 ? 8.744 -20.540 19.808 1.00 78.06 482 ALA A N 1
ATOM 3858 C CA . ALA A 1 482 ? 9.115 -19.944 18.522 1.00 78.06 482 ALA A CA 1
ATOM 3859 C C . ALA A 1 482 ? 10.168 -20.792 17.779 1.00 78.06 482 ALA A C 1
ATOM 3861 O O . ALA A 1 482 ? 10.116 -20.897 16.557 1.00 78.06 482 ALA A O 1
ATOM 3862 N N . ASP A 1 483 ? 11.049 -21.467 18.526 1.00 73.50 483 ASP A N 1
ATOM 3863 C CA . ASP A 1 483 ? 12.160 -22.268 18.002 1.00 73.50 483 ASP A CA 1
ATOM 3864 C C . ASP A 1 483 ? 11.924 -23.782 18.135 1.00 73.50 483 ASP A C 1
ATOM 3866 O O . ASP A 1 483 ? 11.192 -24.248 19.016 1.00 73.50 483 ASP A O 1
ATOM 3870 N N . GLY A 1 484 ? 12.560 -24.564 17.259 1.00 81.06 484 GLY A N 1
ATOM 3871 C CA . GLY A 1 484 ? 12.519 -26.027 17.274 1.00 81.06 484 GLY A CA 1
ATOM 3872 C C . GLY A 1 484 ? 12.619 -26.649 15.882 1.00 81.06 484 GLY A C 1
ATOM 3873 O O . GLY A 1 484 ? 12.399 -25.991 14.865 1.00 81.06 484 GLY A O 1
ATOM 3874 N N . ASP A 1 485 ? 12.930 -27.941 15.847 1.00 81.06 485 ASP A N 1
ATOM 3875 C CA . ASP A 1 485 ? 13.230 -28.660 14.602 1.00 81.06 485 ASP A CA 1
ATOM 3876 C C . ASP A 1 485 ? 11.974 -28.957 13.761 1.00 81.06 485 ASP A C 1
ATOM 3878 O O . ASP A 1 485 ? 12.048 -29.091 12.539 1.00 81.06 485 ASP A O 1
ATOM 3882 N N . TYR A 1 486 ? 10.803 -29.035 14.400 1.00 81.69 486 TYR A N 1
ATOM 3883 C CA . TYR A 1 486 ? 9.554 -29.487 13.786 1.00 81.69 486 TYR A CA 1
ATOM 3884 C C . TYR A 1 486 ? 8.431 -28.466 13.959 1.00 81.69 486 TYR A C 1
ATOM 3886 O O . TYR A 1 486 ? 8.403 -27.704 14.927 1.00 81.69 486 TYR A O 1
ATOM 3894 N N . VAL A 1 487 ? 7.481 -28.458 13.023 1.00 83.88 487 VAL A N 1
ATOM 3895 C CA . VAL A 1 487 ? 6.298 -27.587 13.086 1.00 83.88 487 VAL A CA 1
ATOM 3896 C C . VAL A 1 487 ? 5.240 -28.230 13.977 1.00 83.88 487 VAL A C 1
ATOM 3898 O O . VAL A 1 487 ? 4.937 -29.410 13.832 1.00 83.88 487 VAL A O 1
ATOM 3901 N N . TYR A 1 488 ? 4.660 -27.450 14.883 1.00 86.69 488 TYR A N 1
ATOM 3902 C CA . TYR A 1 488 ? 3.669 -27.900 15.853 1.00 86.69 488 TYR A CA 1
ATOM 3903 C C . TYR A 1 488 ? 2.251 -27.473 15.443 1.00 86.69 488 TYR A C 1
ATOM 3905 O O . TYR A 1 488 ? 1.912 -26.286 15.497 1.00 86.69 488 TYR A O 1
ATOM 3913 N N . ILE A 1 489 ? 1.424 -28.446 15.050 1.00 86.38 489 ILE A N 1
ATOM 3914 C CA . ILE A 1 489 ? 0.014 -28.278 14.677 1.00 86.38 489 ILE A CA 1
ATOM 3915 C C . ILE A 1 489 ? -0.845 -28.208 15.941 1.00 86.38 489 ILE A C 1
ATOM 3917 O O . ILE A 1 489 ? -0.886 -29.133 16.756 1.00 86.38 489 ILE A O 1
ATOM 3921 N N . ARG A 1 490 ? -1.590 -27.113 16.074 1.00 85.50 490 ARG A N 1
ATOM 3922 C CA . ARG A 1 490 ? -2.570 -26.876 17.138 1.00 85.50 490 ARG A CA 1
ATOM 3923 C C . ARG A 1 490 ? -3.993 -27.009 16.602 1.00 85.50 490 ARG A C 1
ATOM 3925 O O . ARG A 1 490 ? -4.227 -26.967 15.399 1.00 85.50 490 ARG A O 1
ATOM 3932 N N . MET A 1 491 ? -4.961 -27.044 17.519 1.00 82.56 491 MET A N 1
ATOM 3933 C CA . MET A 1 491 ? -6.395 -27.054 17.192 1.00 82.56 491 MET A CA 1
ATOM 3934 C C . MET A 1 491 ? -6.816 -25.941 16.213 1.00 82.56 491 MET A C 1
ATOM 3936 O O . MET A 1 491 ? -7.676 -26.163 15.369 1.00 82.56 491 MET A O 1
ATOM 3940 N N . ASN A 1 492 ? -6.199 -24.755 16.300 1.00 83.75 492 ASN A N 1
ATOM 3941 C CA . ASN A 1 492 ? -6.554 -23.595 15.476 1.00 83.75 492 ASN A CA 1
ATOM 3942 C C . ASN A 1 492 ? -6.039 -23.704 14.038 1.00 83.75 492 ASN A C 1
ATOM 3944 O O . ASN A 1 492 ? -6.536 -22.999 13.170 1.00 83.75 492 ASN A O 1
ATOM 3948 N N . ASN A 1 493 ? -5.071 -24.590 13.789 1.00 85.94 493 ASN A N 1
ATOM 3949 C CA . ASN A 1 493 ? -4.550 -24.839 12.451 1.00 85.94 493 ASN A CA 1
ATOM 3950 C C . ASN A 1 493 ? -5.511 -25.699 11.617 1.00 85.94 493 ASN A C 1
ATOM 3952 O O . ASN A 1 493 ? -5.354 -25.781 10.406 1.00 85.94 493 ASN A O 1
ATOM 3956 N N . ILE A 1 494 ? -6.513 -26.337 12.234 1.00 87.38 494 ILE A N 1
ATOM 3957 C CA . ILE A 1 494 ? -7.563 -27.070 11.522 1.00 87.38 494 ILE A CA 1
ATOM 3958 C C . ILE A 1 494 ? -8.725 -26.103 11.263 1.00 87.38 494 ILE A C 1
ATOM 3960 O O . ILE A 1 494 ? -9.429 -25.681 12.187 1.00 87.38 494 ILE A O 1
ATOM 3964 N N . THR A 1 495 ? -8.917 -25.737 9.997 1.00 84.62 495 THR A N 1
ATOM 3965 C CA . THR A 1 495 ? -9.986 -24.818 9.577 1.00 84.62 495 THR A CA 1
ATOM 3966 C C . THR A 1 495 ? -11.352 -25.510 9.521 1.00 84.62 495 THR A C 1
ATOM 3968 O O . THR A 1 495 ? -11.447 -26.737 9.494 1.00 84.62 495 THR A O 1
ATOM 3971 N N . ASP A 1 496 ? -12.428 -24.717 9.480 1.00 78.19 496 ASP A N 1
ATOM 3972 C CA . ASP A 1 496 ? -13.805 -25.233 9.379 1.00 78.19 496 ASP A CA 1
ATOM 3973 C C . ASP A 1 496 ? -14.084 -25.937 8.043 1.00 78.19 496 ASP A C 1
ATOM 3975 O O . ASP A 1 496 ? -14.947 -26.806 7.968 1.00 78.19 496 ASP A O 1
ATOM 3979 N N . ASP A 1 497 ? -13.322 -25.592 7.001 1.00 76.06 497 ASP A N 1
ATOM 3980 C CA . ASP A 1 497 ? -13.407 -26.212 5.677 1.00 76.06 497 ASP A CA 1
ATOM 3981 C C . ASP A 1 497 ? -12.469 -27.446 5.555 1.00 76.06 497 ASP A C 1
ATOM 3983 O O . ASP A 1 497 ? -12.303 -27.998 4.469 1.00 76.06 497 ASP A O 1
ATOM 3987 N N . GLY A 1 498 ? -11.845 -27.890 6.657 1.00 79.44 498 GLY A N 1
ATOM 3988 C CA . GLY A 1 498 ? -11.019 -29.105 6.725 1.00 79.44 498 GLY A CA 1
ATOM 3989 C C . GLY A 1 498 ? -9.625 -28.995 6.102 1.00 79.44 498 GLY A C 1
ATOM 3990 O O . GLY A 1 498 ? -8.978 -30.001 5.805 1.00 79.44 498 GLY A O 1
ATOM 3991 N N . ILE A 1 499 ? -9.149 -27.764 5.915 1.00 82.69 499 ILE A N 1
ATOM 3992 C CA . ILE A 1 499 ? -7.803 -27.442 5.433 1.00 82.69 499 ILE A CA 1
ATOM 3993 C C . ILE A 1 499 ? -6.892 -27.170 6.633 1.00 82.69 499 ILE A C 1
ATOM 3995 O O . ILE A 1 499 ? -7.324 -26.564 7.618 1.00 82.69 499 ILE A O 1
ATOM 3999 N N . LEU A 1 500 ? -5.628 -27.588 6.534 1.00 83.75 500 LEU A N 1
ATOM 4000 C CA . LEU A 1 500 ? -4.586 -27.183 7.472 1.00 83.75 500 LEU A CA 1
ATOM 4001 C C . LEU A 1 500 ? -4.047 -25.801 7.113 1.00 83.75 500 LEU A C 1
ATOM 4003 O O . LEU A 1 500 ? -3.374 -25.637 6.096 1.00 83.75 500 LEU A O 1
ATOM 4007 N N . ASP A 1 501 ? -4.317 -24.833 7.978 1.00 83.88 501 ASP A N 1
ATOM 4008 C CA . ASP A 1 501 ? -3.707 -23.516 7.934 1.00 83.88 501 ASP A CA 1
ATOM 4009 C C . ASP A 1 501 ? -2.412 -23.514 8.753 1.00 83.88 501 ASP A C 1
ATOM 4011 O O . ASP A 1 501 ? -2.420 -23.691 9.973 1.00 83.88 501 ASP A O 1
ATOM 4015 N N . LEU A 1 502 ? -1.288 -23.329 8.064 1.00 81.56 502 LEU A N 1
ATOM 4016 C CA . LEU A 1 502 ? 0.047 -23.336 8.654 1.00 81.56 502 LEU A CA 1
ATOM 4017 C C . LEU A 1 502 ? 0.657 -21.930 8.769 1.00 81.56 502 LEU A C 1
ATOM 4019 O O . LEU A 1 502 ? 1.847 -21.825 9.067 1.00 81.56 502 LEU A O 1
ATOM 4023 N N . THR A 1 503 ? -0.117 -20.861 8.541 1.00 77.25 503 THR A N 1
ATOM 4024 C CA . THR A 1 503 ? 0.413 -19.488 8.606 1.00 77.25 503 THR A CA 1
ATOM 4025 C C . THR A 1 503 ? 0.788 -19.064 10.027 1.00 77.25 503 THR A C 1
ATOM 4027 O O . THR A 1 503 ? 1.748 -18.321 10.187 1.00 77.25 503 THR A O 1
ATOM 4030 N N . ASP A 1 504 ? 0.083 -19.561 11.052 1.00 81.06 504 ASP A N 1
ATOM 4031 C CA . ASP A 1 504 ? 0.411 -19.362 12.475 1.00 81.06 504 ASP A CA 1
ATOM 4032 C C . ASP A 1 504 ? 0.726 -20.702 13.160 1.00 81.06 504 ASP A C 1
ATOM 4034 O O . ASP A 1 504 ? -0.150 -21.403 13.689 1.00 81.06 504 ASP A O 1
ATOM 4038 N N . THR A 1 505 ? 2.004 -21.079 13.163 1.00 83.44 505 THR A N 1
ATOM 4039 C CA . THR A 1 505 ? 2.477 -22.315 13.794 1.00 83.44 505 THR A CA 1
ATOM 4040 C C . THR A 1 505 ? 3.609 -22.057 14.774 1.00 83.44 505 THR A C 1
ATOM 4042 O O . THR A 1 505 ? 4.413 -21.143 14.619 1.00 83.44 505 THR A O 1
ATOM 4045 N N . LYS A 1 506 ? 3.674 -22.903 15.805 1.00 85.19 506 LYS A N 1
ATOM 4046 C CA . LYS A 1 506 ? 4.806 -22.948 16.734 1.00 85.19 506 LYS A CA 1
ATOM 4047 C C . LYS A 1 506 ? 5.807 -24.003 16.283 1.00 85.19 506 LYS A C 1
ATOM 4049 O O . LYS A 1 506 ? 5.511 -24.829 15.418 1.00 85.19 506 LYS A O 1
ATOM 4054 N N . ARG A 1 507 ? 6.977 -24.007 16.905 1.00 85.94 507 ARG A N 1
ATOM 4055 C CA . ARG A 1 507 ? 8.017 -25.011 16.701 1.00 85.94 507 ARG A CA 1
ATOM 4056 C C . ARG A 1 507 ? 8.237 -25.836 17.962 1.00 85.94 507 ARG A C 1
ATOM 4058 O O . ARG A 1 507 ? 7.942 -25.397 19.077 1.00 85.94 507 ARG A O 1
ATOM 4065 N N . ILE A 1 508 ? 8.701 -27.066 17.779 1.00 87.00 508 ILE A N 1
ATOM 4066 C CA . ILE A 1 508 ? 9.013 -27.980 18.875 1.00 87.00 508 ILE A CA 1
ATOM 4067 C C . ILE A 1 508 ? 10.132 -28.942 18.473 1.00 87.00 508 ILE A C 1
ATOM 4069 O O . ILE A 1 508 ? 10.253 -29.321 17.310 1.00 87.00 508 ILE A O 1
ATOM 4073 N N . THR A 1 509 ? 10.926 -29.374 19.449 1.00 87.12 509 THR A N 1
ATOM 4074 C CA . THR A 1 509 ? 11.921 -30.439 19.281 1.00 87.12 509 THR A CA 1
ATOM 4075 C C . THR A 1 509 ? 11.548 -31.619 20.171 1.00 87.12 509 THR A C 1
ATOM 4077 O O . THR A 1 509 ? 11.479 -31.489 21.392 1.00 87.12 509 THR A O 1
ATOM 4080 N N . LEU A 1 510 ? 11.333 -32.785 19.558 1.00 85.19 510 LEU A N 1
ATOM 4081 C CA . LEU A 1 510 ? 11.119 -34.064 20.238 1.00 85.19 510 LEU A CA 1
ATOM 4082 C C . LEU A 1 510 ? 12.164 -35.084 19.780 1.00 85.19 510 LEU A C 1
ATOM 4084 O O . LEU A 1 510 ? 12.752 -34.950 18.707 1.00 85.19 510 LEU A O 1
ATOM 4088 N N . LYS A 1 511 ? 12.386 -36.122 20.591 1.00 87.38 511 LYS A N 1
ATOM 4089 C CA . LYS A 1 511 ? 13.291 -37.237 20.278 1.00 87.38 511 LYS A CA 1
ATOM 4090 C C . LYS A 1 511 ? 12.674 -38.569 20.702 1.00 87.38 511 LYS A C 1
ATOM 4092 O O . LYS A 1 511 ? 11.841 -38.609 21.608 1.00 87.38 511 LYS A O 1
ATOM 4097 N N . GLY A 1 512 ? 13.127 -39.655 20.075 1.00 86.88 512 GLY A N 1
ATOM 4098 C CA . GLY A 1 512 ? 12.708 -41.021 20.405 1.00 86.88 512 GLY A CA 1
ATOM 4099 C C . GLY A 1 512 ? 11.209 -41.252 20.193 1.00 86.88 512 GLY A C 1
ATOM 4100 O O . GLY A 1 512 ? 10.611 -40.669 19.293 1.00 86.88 512 GLY A O 1
ATOM 4101 N N . GLN A 1 513 ? 10.595 -42.065 21.056 1.00 82.50 513 GLN A N 1
ATOM 4102 C CA . GLN A 1 513 ? 9.193 -42.480 20.915 1.00 82.50 513 GLN A CA 1
ATOM 4103 C C . GLN A 1 513 ? 8.196 -41.311 20.917 1.00 82.50 513 GLN A C 1
ATOM 4105 O O . GLN A 1 513 ? 7.177 -41.356 20.236 1.00 82.50 513 GLN A O 1
ATOM 4110 N N . ALA A 1 514 ? 8.491 -40.237 21.658 1.00 83.12 514 ALA A N 1
ATOM 4111 C CA . ALA A 1 514 ? 7.624 -39.061 21.707 1.00 83.12 514 ALA A CA 1
ATOM 4112 C C . ALA A 1 514 ? 7.537 -38.344 20.350 1.00 83.12 514 ALA A C 1
ATOM 4114 O O . ALA A 1 514 ? 6.504 -37.760 20.037 1.00 83.12 514 ALA A O 1
ATOM 4115 N N . LEU A 1 515 ? 8.612 -38.390 19.555 1.00 85.75 515 LEU A N 1
ATOM 4116 C CA . LEU A 1 515 ? 8.609 -37.862 18.194 1.00 85.75 515 LEU A CA 1
ATOM 4117 C C . LEU A 1 515 ? 7.756 -38.745 17.284 1.00 85.75 515 LEU A C 1
ATOM 4119 O O . LEU A 1 515 ? 6.903 -38.235 16.567 1.00 85.75 515 LEU A O 1
ATOM 4123 N N . GLU A 1 516 ? 7.969 -40.059 17.342 1.00 83.69 516 GLU A N 1
ATOM 4124 C CA . GLU A 1 516 ? 7.270 -41.018 16.487 1.00 83.69 516 GLU A CA 1
ATOM 4125 C C . GLU A 1 516 ? 5.750 -40.966 16.689 1.00 83.69 516 GLU A C 1
ATOM 4127 O O . GLU A 1 516 ? 5.017 -40.854 15.711 1.00 83.69 516 GLU A O 1
ATOM 4132 N N . ASN A 1 517 ? 5.288 -40.924 17.942 1.00 83.50 517 ASN A N 1
ATOM 4133 C CA . ASN A 1 517 ? 3.860 -40.902 18.271 1.00 83.50 517 ASN A CA 1
ATOM 4134 C C . ASN A 1 517 ? 3.156 -39.590 17.885 1.00 83.50 517 ASN A C 1
ATOM 4136 O O . ASN A 1 517 ? 1.945 -39.577 17.701 1.00 83.50 517 ASN A O 1
ATOM 4140 N N . ALA A 1 518 ? 3.890 -38.476 17.821 1.00 86.19 518 ALA A N 1
ATOM 4141 C CA . ALA A 1 518 ? 3.320 -37.169 17.500 1.00 86.19 518 ALA A CA 1
ATOM 4142 C C . ALA A 1 518 ? 3.425 -36.820 16.006 1.00 86.19 518 ALA A C 1
ATOM 4144 O O . ALA A 1 518 ? 2.892 -35.790 15.597 1.00 86.19 518 ALA A O 1
ATOM 4145 N N . THR A 1 519 ? 4.127 -37.636 15.213 1.00 87.38 519 THR A N 1
ATOM 4146 C CA . THR A 1 519 ? 4.406 -37.392 13.793 1.00 87.38 519 THR A CA 1
ATOM 4147 C C . THR A 1 519 ? 3.188 -37.660 12.921 1.00 87.38 519 THR A C 1
ATOM 4149 O O . THR A 1 519 ? 2.668 -38.770 12.916 1.00 87.38 519 THR A O 1
ATOM 4152 N N . VAL A 1 520 ? 2.807 -36.665 12.117 1.00 86.44 520 VAL A N 1
ATOM 4153 C CA . VAL A 1 520 ? 1.752 -36.789 11.104 1.00 86.44 520 VAL A CA 1
ATOM 4154 C C . VAL A 1 520 ? 2.343 -37.180 9.757 1.00 86.44 520 VAL A C 1
ATOM 4156 O O . VAL A 1 520 ? 3.327 -36.595 9.290 1.00 86.44 520 VAL A O 1
ATOM 4159 N N . ARG A 1 521 ? 1.719 -38.155 9.106 1.00 85.81 521 ARG A N 1
ATOM 4160 C CA . ARG A 1 521 ? 2.116 -38.712 7.816 1.00 85.81 521 ARG A CA 1
ATOM 4161 C C . ARG A 1 521 ? 1.011 -38.543 6.786 1.00 85.81 521 ARG A C 1
ATOM 4163 O O . ARG A 1 521 ? -0.161 -38.361 7.104 1.00 85.81 521 ARG A O 1
ATOM 4170 N N . TYR A 1 522 ? 1.413 -38.587 5.517 1.00 85.38 522 TYR A N 1
ATOM 4171 C CA . TYR A 1 522 ? 0.482 -38.571 4.392 1.00 85.38 522 TYR A CA 1
ATOM 4172 C C . TYR A 1 522 ? -0.599 -39.641 4.579 1.00 85.38 522 TYR A C 1
ATOM 4174 O O . TYR A 1 522 ? -0.273 -40.817 4.733 1.00 85.38 522 TYR A O 1
ATOM 4182 N N . GLY A 1 523 ? -1.863 -39.231 4.515 1.00 83.81 523 GLY A N 1
ATOM 4183 C CA . GLY A 1 523 ? -3.010 -40.111 4.716 1.00 83.81 523 GLY A CA 1
ATOM 4184 C C . GLY A 1 523 ? -3.636 -40.043 6.109 1.00 83.81 523 GLY A C 1
ATOM 4185 O O . GLY A 1 523 ? -4.740 -40.557 6.281 1.00 83.81 523 GLY A O 1
ATOM 4186 N N . ASP A 1 524 ? -2.993 -39.392 7.079 1.00 87.50 524 ASP A N 1
ATOM 4187 C CA . ASP A 1 524 ? -3.544 -39.278 8.428 1.00 87.50 524 ASP A CA 1
ATOM 4188 C C . ASP A 1 524 ? -4.765 -38.346 8.459 1.00 87.50 524 ASP A C 1
ATOM 4190 O O . ASP A 1 524 ? -4.828 -37.324 7.766 1.00 87.50 524 ASP A O 1
ATOM 4194 N N . MET A 1 525 ? -5.745 -38.689 9.296 1.00 87.56 525 MET A N 1
ATOM 4195 C CA . MET A 1 525 ? -6.899 -37.841 9.594 1.00 87.56 525 MET A CA 1
ATOM 4196 C C . MET A 1 525 ? -6.686 -37.173 10.946 1.00 87.56 525 MET A C 1
ATOM 4198 O O . MET A 1 525 ? -6.534 -37.856 11.950 1.00 87.56 525 MET A O 1
ATOM 4202 N N . LEU A 1 526 ? -6.706 -35.844 10.959 1.00 87.69 526 LEU A N 1
ATOM 4203 C CA . LEU A 1 526 ? -6.486 -35.031 12.146 1.00 87.69 526 LEU A CA 1
ATOM 4204 C C . LEU A 1 526 ? -7.813 -34.547 12.702 1.00 87.69 526 LEU A C 1
ATOM 4206 O O . LEU A 1 526 ? -8.596 -33.941 11.970 1.00 87.69 526 LEU A O 1
ATOM 4210 N N . PHE A 1 527 ? -8.038 -34.745 13.994 1.00 85.00 527 PHE A N 1
ATOM 4211 C CA . PHE A 1 527 ? -9.292 -34.414 14.654 1.00 85.00 527 PHE A CA 1
ATOM 4212 C C . PHE A 1 527 ? -9.090 -33.429 15.805 1.00 85.00 527 PHE A C 1
ATOM 4214 O O . PHE A 1 527 ? -8.347 -33.692 16.752 1.00 85.00 527 PHE A O 1
ATOM 4221 N N . ASN A 1 528 ? -9.799 -32.298 15.772 1.00 85.06 528 ASN A N 1
ATOM 4222 C CA . ASN A 1 528 ? -9.826 -31.376 16.902 1.00 85.06 528 ASN A CA 1
ATOM 4223 C C . ASN A 1 528 ? -10.784 -31.872 17.992 1.00 85.06 528 ASN A C 1
ATOM 4225 O O . ASN A 1 528 ? -12.001 -31.937 17.792 1.00 85.06 528 ASN A O 1
ATOM 4229 N N . ARG A 1 529 ? -10.241 -32.125 19.183 1.00 78.81 529 ARG A N 1
ATOM 4230 C CA . ARG A 1 529 ? -10.989 -32.708 20.302 1.00 78.81 529 ARG A CA 1
ATOM 4231 C C . ARG A 1 529 ? -11.402 -31.709 21.386 1.00 78.81 529 ARG A C 1
ATOM 4233 O O . ARG A 1 529 ? -12.344 -31.984 22.121 1.00 78.81 529 ARG A O 1
ATOM 4240 N N . THR A 1 530 ? -10.689 -30.588 21.519 1.00 72.00 530 THR A N 1
ATOM 4241 C CA . THR A 1 530 ? -10.845 -29.661 22.654 1.00 72.00 530 THR A CA 1
ATOM 4242 C C . THR A 1 530 ? -11.022 -28.244 22.138 1.00 72.00 530 THR A C 1
ATOM 4244 O O . THR A 1 530 ? -10.064 -27.636 21.673 1.00 72.00 530 THR A O 1
ATOM 4247 N N . ASN A 1 531 ? -12.240 -27.712 22.225 1.00 72.88 531 ASN A N 1
ATOM 4248 C CA . ASN A 1 531 ? -12.591 -26.327 21.904 1.00 72.88 531 ASN A CA 1
ATOM 4249 C C . ASN A 1 531 ? -14.008 -26.010 22.438 1.00 72.88 531 ASN A C 1
ATOM 4251 O O . ASN A 1 531 ? -14.599 -26.827 23.147 1.00 72.88 531 ASN A O 1
ATOM 4255 N N . SER A 1 532 ? -14.572 -24.854 22.085 1.00 71.62 532 SER A N 1
ATOM 4256 C CA . SER A 1 532 ? -16.006 -24.588 22.227 1.00 71.62 532 SER A CA 1
ATOM 4257 C C . SER A 1 532 ? -16.844 -25.572 21.393 1.00 71.62 532 SER A C 1
ATOM 4259 O O . SER A 1 532 ? -16.349 -26.155 20.429 1.00 71.62 532 SER A O 1
ATOM 4261 N N . ILE A 1 533 ? -18.114 -25.775 21.761 1.00 73.50 533 ILE A N 1
ATOM 4262 C CA . ILE A 1 533 ? -19.008 -26.772 21.132 1.00 73.50 533 ILE A CA 1
ATOM 4263 C C . ILE A 1 533 ? -19.088 -26.601 19.606 1.00 73.50 533 ILE A C 1
ATOM 4265 O O . ILE A 1 533 ? -19.106 -27.587 18.879 1.00 73.50 533 ILE A O 1
ATOM 4269 N N . ASP A 1 534 ? -19.090 -25.360 19.122 1.00 70.56 534 ASP A N 1
ATOM 4270 C CA . ASP A 1 534 ? -19.117 -24.993 17.703 1.00 70.56 534 ASP A CA 1
ATOM 4271 C C . ASP A 1 534 ? -17.795 -25.262 16.959 1.00 70.56 534 ASP A C 1
ATOM 4273 O O . ASP A 1 534 ? -17.777 -25.278 15.731 1.00 70.56 534 ASP A O 1
ATOM 4277 N N . LYS A 1 535 ? -16.689 -25.482 17.682 1.00 68.38 535 LYS A N 1
ATOM 4278 C CA . LYS A 1 535 ? -15.334 -25.645 17.124 1.00 68.38 535 LYS A CA 1
ATOM 4279 C C . LYS A 1 535 ? -14.697 -27.005 17.407 1.00 68.38 535 LYS A C 1
ATOM 4281 O O . LYS A 1 535 ? -13.615 -27.276 16.881 1.00 68.38 535 LYS A O 1
ATOM 4286 N N . VAL A 1 536 ? -15.308 -27.841 18.244 1.00 78.44 536 VAL A N 1
ATOM 4287 C CA . VAL A 1 536 ? -14.919 -29.249 18.430 1.00 78.44 536 VAL A CA 1
ATOM 4288 C C . VAL A 1 536 ? -15.405 -30.063 17.235 1.00 78.44 536 VAL A C 1
ATOM 4290 O O . VAL A 1 536 ? -16.479 -29.811 16.700 1.00 78.44 536 VAL A O 1
ATOM 4293 N N . GLY A 1 537 ? -14.618 -31.054 16.813 1.00 76.38 537 GLY A N 1
ATOM 4294 C CA . GLY A 1 537 ? -15.002 -31.960 15.732 1.00 76.38 537 GLY A CA 1
ATOM 4295 C C . GLY A 1 537 ? -14.532 -31.550 14.340 1.00 76.38 537 GLY A C 1
ATOM 4296 O O . GLY A 1 537 ? -14.868 -32.227 13.370 1.00 76.38 537 GLY A O 1
ATOM 4297 N N . LYS A 1 538 ? -13.737 -30.478 14.228 1.00 86.12 538 LYS A N 1
ATOM 4298 C CA . LYS A 1 538 ? -13.067 -30.132 12.968 1.00 86.12 538 LYS A CA 1
ATOM 4299 C C . LYS A 1 538 ? -12.110 -31.244 12.570 1.00 86.12 538 LYS A C 1
ATOM 4301 O O . LYS A 1 538 ? -11.390 -31.771 13.422 1.00 86.12 538 LYS A O 1
ATOM 4306 N N . LEU A 1 539 ? -12.088 -31.554 11.280 1.00 86.44 539 LEU A N 1
ATOM 4307 C CA . LEU A 1 539 ? -11.304 -32.644 10.728 1.00 86.44 539 LEU A CA 1
ATOM 4308 C C . LEU A 1 539 ? -10.501 -32.166 9.524 1.00 86.44 539 LEU A C 1
ATOM 4310 O O . LEU A 1 539 ? -11.049 -31.474 8.675 1.00 86.44 539 LEU A O 1
ATOM 4314 N N . ALA A 1 540 ? -9.236 -32.566 9.427 1.00 87.62 540 ALA A N 1
ATOM 4315 C CA . ALA A 1 540 ? -8.416 -32.346 8.238 1.00 87.62 540 ALA A CA 1
ATOM 4316 C C . ALA A 1 540 ? -7.757 -33.647 7.780 1.00 87.62 540 ALA A C 1
ATOM 4318 O O . ALA A 1 540 ? -7.327 -34.455 8.598 1.00 87.62 540 ALA A O 1
ATOM 4319 N N . PHE A 1 541 ? -7.653 -33.837 6.466 1.00 85.50 541 PHE A N 1
ATOM 4320 C CA . PHE A 1 541 ? -6.900 -34.941 5.875 1.00 85.50 541 PHE A CA 1
ATOM 4321 C C . PHE A 1 541 ? -5.494 -34.464 5.510 1.00 85.50 541 PHE A C 1
ATOM 4323 O O . PHE A 1 541 ? -5.324 -33.472 4.794 1.00 85.50 541 PHE A O 1
ATOM 4330 N N . PHE A 1 542 ?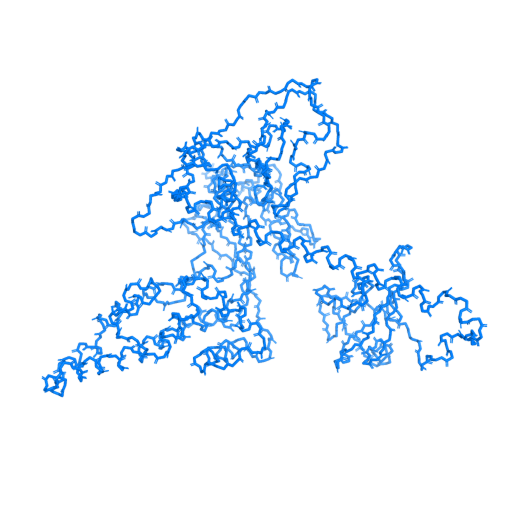 -4.472 -35.150 6.010 1.00 84.56 542 PHE A N 1
ATOM 4331 C CA . PHE A 1 542 ? -3.092 -34.743 5.822 1.00 84.56 542 PHE A CA 1
ATOM 4332 C C . PHE A 1 542 ? -2.548 -35.220 4.472 1.00 84.56 542 PHE A C 1
ATOM 4334 O O . PHE A 1 542 ? -2.248 -36.393 4.270 1.00 84.56 542 PHE A O 1
ATOM 4341 N N . ILE A 1 543 ? -2.388 -34.283 3.536 1.00 78.88 543 ILE A N 1
ATOM 4342 C CA . ILE A 1 543 ? -1.949 -34.562 2.156 1.00 78.88 543 ILE A CA 1
ATOM 4343 C C . ILE A 1 543 ? -0.499 -34.168 1.862 1.00 78.88 543 ILE A C 1
ATOM 4345 O O . ILE A 1 543 ? -0.039 -34.296 0.727 1.00 78.88 543 ILE A O 1
ATOM 4349 N N . SER A 1 544 ? 0.240 -33.668 2.852 1.00 74.00 544 SER A N 1
ATOM 4350 C CA . SER A 1 544 ? 1.631 -33.267 2.644 1.00 74.00 544 SER A CA 1
ATOM 4351 C C . SER A 1 544 ? 2.547 -34.487 2.587 1.00 74.00 544 SER A C 1
ATOM 4353 O O . SER A 1 544 ? 2.450 -35.394 3.409 1.00 74.00 544 SER A O 1
ATOM 4355 N N . GLN A 1 545 ? 3.495 -34.485 1.647 1.00 64.88 545 GLN A N 1
ATOM 4356 C CA . GLN A 1 545 ? 4.551 -35.503 1.589 1.00 64.88 545 GLN A CA 1
ATOM 4357 C C . GLN A 1 545 ? 5.690 -35.253 2.590 1.00 64.88 545 GLN A C 1
ATOM 4359 O O . GLN A 1 545 ? 6.606 -36.063 2.698 1.00 64.88 545 GLN A O 1
ATOM 4364 N N . ARG A 1 546 ? 5.658 -34.132 3.324 1.00 61.69 546 ARG A N 1
ATOM 4365 C CA . ARG A 1 546 ? 6.637 -33.822 4.372 1.00 61.69 546 ARG A CA 1
ATOM 4366 C C . ARG A 1 546 ? 6.118 -34.328 5.725 1.00 61.69 546 ARG A C 1
ATOM 4368 O O . ARG A 1 546 ? 5.141 -33.764 6.211 1.00 61.69 546 ARG A O 1
ATOM 4375 N N . PRO A 1 547 ? 6.779 -35.306 6.368 1.00 56.47 547 PRO A N 1
ATOM 4376 C CA . PRO A 1 547 ? 6.315 -35.911 7.620 1.00 56.47 547 PRO A CA 1
ATOM 4377 C C . PRO A 1 547 ? 6.657 -35.085 8.876 1.00 56.47 547 PRO A C 1
ATOM 4379 O O . PRO A 1 547 ? 6.594 -35.587 9.983 1.00 56.47 547 PRO A O 1
ATOM 4382 N N . TRP A 1 548 ? 7.106 -33.835 8.752 1.00 67.62 548 TRP A N 1
ATOM 4383 C CA . TRP A 1 548 ? 7.757 -33.106 9.858 1.00 67.62 548 TRP A CA 1
ATOM 4384 C C . TRP A 1 548 ? 6.794 -32.303 10.747 1.00 67.62 548 TRP A C 1
ATOM 4386 O O . TRP A 1 548 ? 7.218 -31.379 11.445 1.00 67.62 548 TRP A O 1
ATOM 4396 N N . LEU A 1 549 ? 5.499 -32.601 10.668 1.00 71.69 549 LEU A N 1
ATOM 4397 C CA . LEU A 1 549 ? 4.445 -31.901 11.392 1.00 71.69 549 LEU A CA 1
ATOM 4398 C C . LEU A 1 549 ? 4.052 -32.718 12.625 1.00 71.69 549 LEU A C 1
ATOM 4400 O O . LEU A 1 549 ? 3.769 -33.908 12.511 1.00 71.69 549 LEU A O 1
ATOM 4404 N N . LEU A 1 550 ? 4.069 -32.080 13.797 1.00 77.88 550 LEU A N 1
ATOM 4405 C CA . LEU A 1 550 ? 3.778 -32.708 15.083 1.00 77.88 550 LEU A CA 1
ATOM 4406 C C . LEU A 1 550 ? 2.455 -32.215 15.654 1.00 77.88 550 LEU A C 1
ATOM 4408 O O . LEU A 1 550 ? 2.231 -31.008 15.734 1.00 77.88 550 LEU A O 1
ATOM 4412 N N . LEU A 1 551 ? 1.595 -33.134 16.083 1.00 76.25 551 LEU A N 1
ATOM 4413 C CA . LEU A 1 551 ? 0.308 -32.796 16.694 1.00 76.25 551 LEU A CA 1
ATOM 4414 C C . LEU A 1 551 ? 0.477 -32.381 18.150 1.00 76.25 551 LEU A C 1
ATOM 4416 O O . LEU A 1 551 ? 1.191 -33.031 18.912 1.00 76.25 551 LEU A O 1
ATOM 4420 N N . GLY A 1 552 ? -0.240 -31.340 18.560 1.00 73.25 552 GLY A N 1
ATOM 4421 C CA . GLY A 1 552 ? -0.475 -31.041 19.970 1.00 73.25 552 GLY A CA 1
ATOM 4422 C C . GLY A 1 552 ? -1.590 -31.874 20.585 1.00 73.25 552 GLY A C 1
ATOM 4423 O O . GLY A 1 552 ? -2.458 -32.359 19.870 1.00 73.25 552 GLY A O 1
ATOM 4424 N N . THR A 1 553 ? -1.622 -31.995 21.916 1.00 77.25 553 THR A N 1
ATOM 4425 C CA . THR A 1 553 ? -2.644 -32.780 22.652 1.00 77.25 553 THR A CA 1
ATO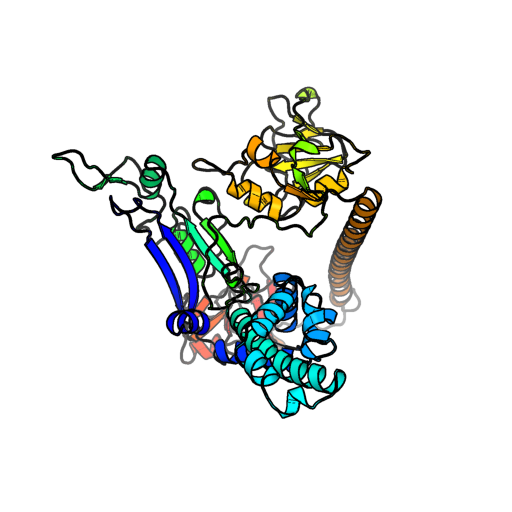M 4426 C C . THR A 1 553 ? -4.093 -32.437 22.327 1.00 77.25 553 THR A C 1
ATOM 4428 O O . THR A 1 553 ? -4.977 -33.270 22.525 1.00 77.25 553 THR A O 1
ATOM 4431 N N . SER A 1 554 ? -4.357 -31.213 21.871 1.00 65.75 554 SER A N 1
ATOM 4432 C CA . SER A 1 554 ? -5.684 -30.758 21.448 1.00 65.75 554 SER A CA 1
ATOM 4433 C C . SER A 1 554 ? -6.150 -31.363 20.119 1.00 65.75 554 SER A C 1
ATOM 4435 O O . SER A 1 554 ? -7.317 -31.204 19.761 1.00 65.75 554 SER A O 1
ATOM 4437 N N . CYS A 1 555 ? -5.259 -32.047 19.407 1.00 64.25 555 CYS A N 1
ATOM 4438 C CA . CYS A 1 555 ? -5.543 -32.796 18.197 1.00 64.25 555 CYS A CA 1
ATOM 4439 C C . CYS A 1 555 ? -5.266 -34.291 18.434 1.00 64.25 555 CYS A C 1
ATOM 4441 O O . CYS A 1 555 ? -4.413 -34.658 19.252 1.00 64.25 555 CYS A O 1
ATOM 4443 N N . ALA A 1 556 ? -6.021 -35.139 17.744 1.00 60.22 556 ALA A N 1
ATOM 4444 C CA . ALA A 1 556 ? -5.851 -36.588 17.701 1.00 60.22 556 ALA A CA 1
ATOM 4445 C C . ALA A 1 556 ? -5.663 -37.043 16.255 1.00 60.22 556 ALA A C 1
ATOM 4447 O O . ALA A 1 556 ? -6.262 -36.377 15.374 1.00 60.22 556 ALA A O 1
#

Foldseek 3Di:
DVVLCCQLQFWFQLAKEWEAQCLAHNGNDIDIDTDIDTDPDVVRLLVQLLVLLVCVLVVPDPDDDCNVVLVVVVCVLQVHDPVRVVCLSVLVDQLVVCCPRLQSVLLSVCLVPDPVLVVLCPDPVLVPDDPVVNSVVSSVVSSVSSSVLVSVLSSSSSSQPPGKYKYFYQDDDQVSSCQQQQWHADPDVPDGGTGGDPDHHQADDPPPPCPPSHVVSQSVCSVLVHHDDCAQVVLGIDMDRQCVQADSSDSDRDSGGHDDNFPADDDDDPPPFDKDFLLVWKDWQPDWDFLVQADQQFEAEPVQQAFPQPAGDRHPDDRDPGIFGKDAQLKKKAFQWQLVSLRIHRDNGIHGYHPRITTIDTPDCQQDGSLLVNVQCSDPNLSSQQSVQFDDGTTTGGDPVSSRRHMDGGDGPVVSVVVSVVVVVVVVVVVVVVVVVVVVVVVVVVVVCVVPVDPVCVVPDDDDVVVVDPDDAFFDQDDFAQDADFWEQELVLQDQVQHGNRSDTTYYYDDDPNQVRFWDAQQDKKAQDDDPPVSHGRIHHDHDRDRRYGYHRRID